Protein AF-0000000071014512 (afdb_homodimer)

Radius of gyration: 22.55 Å; Cα contacts (8 Å, |Δi|>4): 892; chains: 2; bounding box: 57×65×60 Å

pLDDT: mean 94.28, std 10.97, range [24.58, 98.88]

Organism: NCBI:txid2759526

Sequence (430 aa):
MTVLLPTGIVPKPPTAFATHVTDLAVGAVLWRIHAERLAGDAFNPGIGFSRFAPIGPVRKRVPTAYAADEFEAAVYETIFHDLDPTQSFKTYPLSKLADVRCSVLRVASPLALRSFLAPDLMKLGIARNQLIDTPASEFPDTRRWSAALHRKDAATHGMVWESRAYPSSLAMMFFGDRVPAAGLSVVSTTRIDADPSLAMRFKALADRSGVTLIVMTVLLPTGIVPKPPTAFATHVTDLAVGAVLWRIHAERLAGDAFNPGIGFSRFAPIGPVRKRVPTAYAADEFEAAVYETIFHDLDPTQSFKTYPLSKLADVRCSVLRVASPLALRSFLAPDLMKLGIARNQLIDTPASEFPDTRRWSAALHRKDAATHGMVWESRAYPSSLAMMFFGDRVPAAGLSVVSTTRIDADPSLAMRFKALADRSGVTLIV

Secondary structure (DSSP, 8-state):
-------SSSPPPPSS---EEEEE-TT-EEEEEEETTS-TTPPB-S-S--SS---S-GGGPPPEEEEESSHHHHHHHHTSTT--TT-S-EEEEGGGGGGEEEEEEEE-S-EEEEE-SHHHHHHHT--GGGTTS--GGGHHHHHHHHHHHHHH-SS--EEEEE-SSSTTSEEEEEETTTSPTTSEEEEEEE-GGGSHHHHHHHHHHHHHHTEEEE-/-------SSSPPPPSS---EEEEE-TT-EEEEEEETTS-TTPPB-S-S--SS---S-GGGPPPEEEEESSHHHHHHHHTSTT--TT-S-EEEEGGGGGGEEEEEEEE-S-EEEEE-SHHHHHHHT--GGGTTS--GGGHHHHHHHHHHHHHH-SS--EEEEE-SSSTTSEEEEEETTTSPTTSEEEEEEE-GGGSHHHHHHHHHHHHHHTEEEE-

Solvent-accessible surface area (backbone atoms only — not comparable to full-atom values): 22829 Å² total; per-residue (Å²): 131,81,77,74,68,79,85,58,74,41,70,78,68,62,97,74,75,87,70,47,77,44,74,44,52,61,67,42,59,33,20,30,65,42,54,52,90,53,60,74,76,52,52,42,68,42,78,72,78,49,55,57,35,46,27,70,54,89,96,60,34,47,22,32,38,65,37,12,63,35,66,67,38,24,41,32,63,61,73,48,55,82,62,58,37,57,45,80,80,41,72,44,57,55,72,60,48,71,55,30,25,40,15,36,33,30,29,62,38,77,40,38,21,38,36,53,32,59,46,36,25,24,42,67,26,38,44,60,59,32,61,65,61,50,61,76,90,46,20,76,48,36,17,47,45,44,37,48,52,58,68,70,42,84,74,51,23,30,36,34,30,53,24,77,70,31,32,65,32,42,30,35,39,35,32,51,86,49,46,53,90,64,28,57,37,70,74,45,73,39,42,48,80,76,35,69,69,49,29,51,54,50,51,52,48,29,56,51,25,42,34,45,76,37,128,131,81,76,72,68,80,85,60,74,41,69,80,70,64,97,74,74,85,68,46,77,44,73,44,53,61,65,43,59,33,19,30,63,44,54,51,88,55,59,73,74,53,55,42,67,42,79,72,78,48,54,57,35,45,27,70,53,88,94,61,33,47,22,32,37,67,37,12,61,34,65,67,36,24,42,34,65,61,71,48,56,82,61,60,36,59,45,82,80,40,73,46,56,54,70,60,47,71,54,30,27,40,17,38,32,29,29,62,37,78,40,40,21,37,35,54,32,58,46,34,25,25,42,67,26,39,46,59,59,33,61,66,62,49,61,77,90,46,20,75,49,35,17,49,44,42,38,50,53,58,66,67,42,84,75,50,24,33,36,34,28,52,24,76,70,32,31,66,32,44,31,36,38,35,32,51,86,49,46,53,90,62,26,59,36,70,74,45,73,39,42,47,81,76,34,69,69,50,29,51,52,49,51,51,49,30,56,51,25,42,35,45,77,37,126

Structure (mmCIF, N/CA/C/O backbone):
data_AF-0000000071014512-model_v1
#
loop_
_entity.id
_entity.type
_entity.pdbx_description
1 polymer 'RES family NAD+ phosphorylase'
#
loop_
_atom_site.group_PDB
_atom_site.id
_atom_site.type_symbol
_atom_site.label_atom_id
_atom_site.label_alt_id
_atom_site.label_comp_id
_atom_site.label_asym_id
_atom_site.label_entity_id
_atom_site.label_seq_id
_atom_site.pdbx_PDB_ins_code
_atom_site.Cartn_x
_atom_site.Cartn_y
_atom_site.Cartn_z
_atom_site.occupancy
_atom_site.B_iso_or_equiv
_atom_site.auth_seq_id
_atom_site.auth_comp_id
_atom_site.auth_asym_id
_atom_site.auth_atom_id
_atom_site.pdbx_PDB_model_num
ATOM 1 N N . MET A 1 1 ? 23.016 1.862 36.531 1 24.98 1 MET A N 1
ATOM 2 C CA . MET A 1 1 ? 21.844 2.523 35.969 1 24.98 1 MET A CA 1
ATOM 3 C C . MET A 1 1 ? 21.234 1.682 34.875 1 24.98 1 MET A C 1
ATOM 5 O O . MET A 1 1 ? 21.859 1.438 33.844 1 24.98 1 MET A O 1
ATOM 9 N N . THR A 1 2 ? 20.312 0.75 35.094 1 25.34 2 THR A N 1
ATOM 10 C CA . THR A 1 2 ? 19.656 -0.193 34.188 1 25.34 2 THR A CA 1
ATOM 11 C C . THR A 1 2 ? 18.922 0.545 33.062 1 25.34 2 THR A C 1
ATOM 13 O O . THR A 1 2 ? 18.016 1.337 33.312 1 25.34 2 THR A O 1
ATOM 16 N N . VAL A 1 3 ? 19.625 0.789 31.953 1 33.78 3 VAL A N 1
ATOM 17 C CA . VAL A 1 3 ? 18.984 1.451 30.828 1 33.78 3 VAL A CA 1
ATOM 18 C C . VAL A 1 3 ? 17.625 0.811 30.562 1 33.78 3 VAL A C 1
ATOM 20 O O . VAL A 1 3 ? 17.531 -0.396 30.328 1 33.78 3 VAL A O 1
ATOM 23 N N . LEU A 1 4 ? 16.562 1.323 31.094 1 35 4 LEU A N 1
ATOM 24 C CA . LEU A 1 4 ? 15.211 0.845 30.797 1 35 4 LEU A CA 1
ATOM 25 C C . LEU A 1 4 ? 15.023 0.679 29.281 1 35 4 LEU A C 1
ATOM 27 O O . LEU A 1 4 ? 15.258 1.618 28.516 1 35 4 LEU A O 1
ATOM 31 N N . LEU A 1 5 ? 15.219 -0.454 28.734 1 41.16 5 LEU A N 1
ATOM 32 C CA . LEU A 1 5 ? 14.93 -0.772 27.344 1 41.16 5 LEU A CA 1
ATOM 33 C C . LEU A 1 5 ? 13.633 -0.11 26.891 1 41.16 5 LEU A C 1
ATOM 35 O O . LEU A 1 5 ? 12.633 -0.143 27.594 1 41.16 5 LEU A O 1
ATOM 39 N N . PRO A 1 6 ? 13.727 0.981 26.109 1 49 6 PRO A N 1
ATOM 40 C CA . PRO A 1 6 ? 12.469 1.644 25.734 1 49 6 PRO A CA 1
ATOM 41 C C . PRO A 1 6 ? 11.328 0.657 25.5 1 49 6 PRO A C 1
ATOM 43 O O . PRO A 1 6 ? 11.539 -0.399 24.891 1 49 6 PRO A O 1
ATOM 46 N N . THR A 1 7 ? 10.336 0.526 26.344 1 56.41 7 THR A N 1
ATOM 47 C CA . THR A 1 7 ? 9.18 -0.347 26.453 1 56.41 7 THR A CA 1
ATOM 48 C C . THR A 1 7 ? 8.281 -0.213 25.219 1 56.41 7 THR A C 1
ATOM 50 O O . THR A 1 7 ? 7.414 -1.056 24.984 1 56.41 7 THR A O 1
ATOM 53 N N . GLY A 1 8 ? 8.438 0.844 24.344 1 75.75 8 GLY A N 1
ATOM 54 C CA . GLY A 1 8 ? 7.449 0.955 23.281 1 75.75 8 GLY A CA 1
ATOM 55 C C . GLY A 1 8 ? 7.848 0.233 22.016 1 75.75 8 GLY A C 1
ATOM 56 O O . GLY A 1 8 ? 8.992 -0.196 21.859 1 75.75 8 GLY A O 1
ATOM 57 N N . ILE A 1 9 ? 6.938 -0.121 21.219 1 90.62 9 ILE A N 1
ATOM 58 C CA . ILE A 1 9 ? 7.16 -0.887 20 1 90.62 9 ILE A CA 1
ATOM 59 C C . ILE A 1 9 ? 7.941 -0.044 18.984 1 90.62 9 ILE A C 1
ATOM 61 O O . ILE A 1 9 ? 8.617 -0.583 18.109 1 90.62 9 ILE A O 1
ATOM 65 N N . VAL A 1 10 ? 8.008 1.3 19.156 1 96.88 10 VAL A N 1
ATOM 66 C CA . VAL A 1 10 ? 8.672 2.203 18.219 1 96.88 10 VAL A CA 1
ATOM 67 C C . VAL A 1 10 ? 10.102 2.467 18.688 1 96.88 10 VAL A C 1
ATOM 69 O O . VAL A 1 10 ? 10.312 3.049 19.766 1 96.88 10 VAL A O 1
ATOM 72 N N . PRO A 1 11 ? 11.109 2.102 17.953 1 95.56 11 PRO A N 1
ATOM 73 C CA . PRO A 1 11 ? 12.484 2.377 18.359 1 95.56 11 PRO A CA 1
ATOM 74 C C . PRO A 1 11 ? 12.828 3.863 18.312 1 95.56 11 PRO A C 1
ATOM 76 O O . PRO A 1 11 ? 12.234 4.617 17.547 1 95.56 11 PRO A O 1
ATOM 79 N N . LYS A 1 12 ? 13.742 4.25 19.172 1 95.12 12 LYS A N 1
ATOM 80 C CA . LYS A 1 12 ? 14.281 5.605 19.078 1 95.12 12 LYS A CA 1
ATOM 81 C C . LYS A 1 12 ? 15.117 5.789 17.812 1 95.12 12 LYS A C 1
ATOM 83 O O . LYS A 1 12 ? 15.914 4.922 17.469 1 95.12 12 LYS A O 1
ATOM 88 N N . PRO A 1 13 ? 14.82 6.879 17.109 1 95.5 13 PRO A N 1
ATOM 89 C CA . PRO A 1 13 ? 15.719 7.098 15.961 1 95.5 13 PRO A CA 1
ATOM 90 C C . PRO A 1 13 ? 17.172 7.273 16.375 1 95.5 13 PRO A C 1
ATOM 92 O O . PRO A 1 13 ? 17.453 7.953 17.375 1 95.5 13 PRO A O 1
ATOM 95 N N . PRO A 1 14 ? 18.062 6.66 15.664 1 92 14 PRO A N 1
ATOM 96 C CA . PRO A 1 14 ? 19.469 6.938 15.922 1 92 14 PRO A CA 1
ATOM 97 C C . PRO A 1 14 ? 19.875 8.359 15.547 1 92 14 PRO A C 1
ATOM 99 O O . PRO A 1 14 ? 19.125 9.062 14.867 1 92 14 PRO A O 1
ATOM 102 N N . THR A 1 15 ? 21.016 8.773 15.961 1 90.56 15 THR A N 1
ATOM 103 C CA . THR A 1 15 ? 21.516 10.125 15.695 1 90.56 15 THR A CA 1
ATOM 104 C C . THR A 1 15 ? 21.641 10.367 14.195 1 90.56 15 THR A C 1
ATOM 106 O O . THR A 1 15 ? 21.297 11.453 13.711 1 90.56 15 THR A O 1
ATOM 109 N N . ALA A 1 16 ? 22.188 9.297 13.523 1 90.94 16 ALA A N 1
ATOM 110 C CA . ALA A 1 16 ? 22.281 9.344 12.062 1 90.94 16 ALA A CA 1
ATOM 111 C C . ALA A 1 16 ? 21.656 8.109 11.43 1 90.94 16 ALA A C 1
ATOM 113 O O . ALA A 1 16 ? 21.844 6.992 11.922 1 90.94 16 ALA A O 1
ATOM 114 N N . PHE A 1 17 ? 20.766 8.375 10.5 1 90.5 17 PHE A N 1
ATOM 115 C CA . PHE A 1 17 ? 20.172 7.25 9.781 1 90.5 17 PHE A CA 1
ATOM 116 C C . PHE A 1 17 ? 19.906 7.613 8.328 1 90.5 17 PHE A C 1
ATOM 118 O O . PHE A 1 17 ? 19.672 8.781 8.008 1 90.5 17 PHE A O 1
ATOM 125 N N . ALA A 1 18 ? 20.062 6.641 7.52 1 87.06 18 ALA A N 1
ATOM 126 C CA . ALA A 1 18 ? 19.859 6.836 6.09 1 87.06 18 ALA A CA 1
ATOM 127 C C . ALA A 1 18 ? 18.375 6.961 5.766 1 87.06 18 ALA A C 1
ATOM 129 O O . ALA A 1 18 ? 17.531 6.301 6.387 1 87.06 18 ALA A O 1
ATOM 130 N N . THR A 1 19 ? 18.062 7.879 4.91 1 89.62 19 THR A N 1
ATOM 131 C CA . THR A 1 19 ? 16.719 7.98 4.355 1 89.62 19 THR A CA 1
ATOM 132 C C . THR A 1 19 ? 16.766 8.195 2.844 1 89.62 19 THR A C 1
ATOM 134 O O . THR A 1 19 ? 17.719 8.781 2.33 1 89.62 19 THR A O 1
ATOM 137 N N . HIS A 1 20 ? 15.828 7.672 2.209 1 95.44 20 HIS A N 1
ATOM 138 C CA . HIS A 1 20 ? 15.656 7.902 0.78 1 95.44 20 HIS A CA 1
ATOM 139 C C . HIS A 1 20 ? 14.828 9.156 0.521 1 95.44 20 HIS A C 1
ATOM 141 O O . HIS A 1 20 ? 13.914 9.469 1.286 1 95.44 20 HIS A O 1
ATOM 147 N N . VAL A 1 21 ? 15.242 9.867 -0.565 1 96.19 21 VAL A N 1
ATOM 148 C CA . VAL A 1 21 ? 14.469 11.039 -0.96 1 96.19 21 VAL A CA 1
ATOM 149 C C . VAL A 1 21 ? 13.445 10.648 -2.023 1 96.19 21 VAL A C 1
ATOM 151 O O . VAL A 1 21 ? 13.781 10 -3.012 1 96.19 21 VAL A O 1
ATOM 154 N N . THR A 1 22 ? 12.273 10.93 -1.779 1 96.44 22 THR A N 1
ATOM 155 C CA . THR A 1 22 ? 11.219 10.867 -2.779 1 96.44 22 THR A CA 1
ATOM 156 C C . THR A 1 22 ? 10.875 12.266 -3.293 1 96.44 22 THR A C 1
ATOM 158 O O . THR A 1 22 ? 10.406 13.109 -2.535 1 96.44 22 THR A O 1
ATOM 161 N N . ASP A 1 23 ? 11.07 12.469 -4.594 1 96.69 23 ASP A N 1
ATOM 162 C CA . ASP A 1 23 ? 10.773 13.766 -5.199 1 96.69 23 ASP 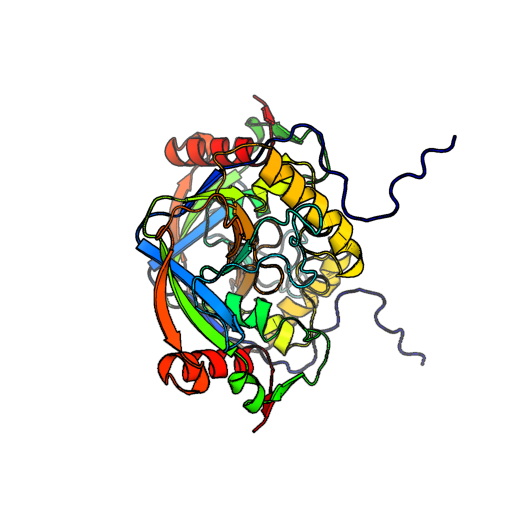A CA 1
ATOM 163 C C . ASP A 1 23 ? 9.32 13.844 -5.652 1 96.69 23 ASP A C 1
ATOM 165 O O . ASP A 1 23 ? 8.812 12.922 -6.293 1 96.69 23 ASP A O 1
ATOM 169 N N . LEU A 1 24 ? 8.664 14.875 -5.242 1 97.62 24 LEU A N 1
ATOM 170 C CA . LEU A 1 24 ? 7.367 15.195 -5.824 1 97.62 24 LEU A CA 1
ATOM 171 C C . LEU A 1 24 ? 7.523 16.125 -7.02 1 97.62 24 LEU A C 1
ATOM 173 O O . LEU A 1 24 ? 8.016 17.25 -6.875 1 97.62 24 LEU A O 1
ATOM 177 N N . ALA A 1 25 ? 7.156 15.617 -8.141 1 97.19 25 ALA A N 1
ATOM 178 C CA . ALA A 1 25 ? 7.324 16.391 -9.375 1 97.19 25 ALA A CA 1
ATOM 179 C C . ALA A 1 25 ? 6.359 17.562 -9.422 1 97.19 25 ALA A C 1
ATOM 181 O O . ALA A 1 25 ? 5.242 17.484 -8.914 1 97.19 25 ALA A O 1
ATOM 182 N N . VAL A 1 26 ? 6.824 18.594 -10.062 1 97.88 26 VAL A N 1
ATOM 183 C CA . VAL A 1 26 ? 5.938 19.703 -10.344 1 97.88 26 VAL A CA 1
ATOM 184 C C . VAL A 1 26 ? 4.707 19.219 -11.109 1 97.88 26 VAL A C 1
ATOM 186 O O . VAL A 1 26 ? 4.824 18.406 -12.031 1 97.88 26 VAL A O 1
ATOM 189 N N . GLY A 1 27 ? 3.551 19.656 -10.633 1 98.38 27 GLY A N 1
ATOM 190 C CA . GLY A 1 27 ? 2.314 19.281 -11.297 1 98.38 27 GLY A CA 1
ATOM 191 C C . GLY A 1 27 ? 1.602 18.125 -10.609 1 98.38 27 GLY A C 1
ATOM 192 O O . GLY A 1 27 ? 0.421 17.891 -10.867 1 98.38 27 GLY A O 1
ATOM 193 N N . ALA A 1 28 ? 2.318 17.453 -9.719 1 98.38 28 ALA A N 1
ATOM 194 C CA . ALA A 1 28 ? 1.669 16.375 -8.977 1 98.38 28 ALA A CA 1
ATOM 195 C C . ALA A 1 28 ? 0.457 16.891 -8.211 1 98.38 28 ALA A C 1
ATOM 197 O O . ALA A 1 28 ? 0.483 18 -7.668 1 98.38 28 ALA A O 1
ATOM 198 N N . VAL A 1 29 ? -0.622 16.094 -8.203 1 98.69 29 VAL A N 1
ATOM 199 C CA . VAL A 1 29 ? -1.864 16.453 -7.527 1 98.69 29 VAL A CA 1
ATOM 200 C C . VAL A 1 29 ? -1.943 15.727 -6.184 1 98.69 29 VAL A C 1
ATOM 202 O O . VAL A 1 29 ? -1.676 14.531 -6.098 1 98.69 29 VAL A O 1
ATOM 205 N N . LEU A 1 30 ? -2.273 16.469 -5.172 1 98.75 30 LEU A N 1
ATOM 206 C CA . LEU A 1 30 ? -2.436 15.945 -3.82 1 98.75 30 LEU A CA 1
ATOM 207 C C . LEU A 1 30 ? -3.826 16.266 -3.279 1 98.75 30 LEU A C 1
ATOM 209 O O . LEU A 1 30 ? -4.48 17.203 -3.748 1 98.75 30 LEU A O 1
ATOM 213 N N . TRP A 1 31 ? -4.254 15.523 -2.32 1 98.88 31 TRP A N 1
ATOM 214 C CA . TRP A 1 31 ? -5.566 15.656 -1.699 1 98.88 31 TRP A CA 1
ATOM 215 C C . TRP A 1 31 ? -5.438 15.875 -0.195 1 98.88 31 TRP A C 1
ATOM 217 O O . TRP A 1 31 ? -4.699 15.148 0.479 1 98.88 31 TRP A O 1
ATOM 227 N N . ARG A 1 32 ? -6.156 16.844 0.259 1 98.38 32 ARG A N 1
ATOM 228 C CA . ARG A 1 32 ? -6.188 17.141 1.687 1 98.38 32 ARG A CA 1
ATOM 229 C C . ARG A 1 32 ? -7.617 17.344 2.174 1 98.38 32 ARG A C 1
ATOM 231 O O . ARG A 1 32 ? -8.406 18.047 1.539 1 98.38 32 ARG A O 1
ATOM 238 N N . ILE A 1 33 ? -7.984 16.672 3.213 1 98.5 33 ILE A N 1
ATOM 239 C CA . ILE A 1 33 ? -9.234 16.922 3.924 1 98.5 33 ILE A CA 1
ATOM 240 C C . ILE A 1 33 ? -8.938 17.562 5.273 1 98.5 33 ILE A C 1
ATOM 242 O O . ILE A 1 33 ? -8.148 17.047 6.062 1 98.5 33 ILE A O 1
ATOM 246 N N . HIS A 1 34 ? -9.484 18.688 5.504 1 97.75 34 HIS A N 1
ATOM 247 C CA . HIS A 1 34 ? -9.141 19.531 6.645 1 97.75 34 HIS A CA 1
ATOM 248 C C . HIS A 1 34 ? -10.367 20.266 7.188 1 97.75 34 HIS A C 1
ATOM 250 O O . HIS A 1 34 ? -11.422 20.25 6.559 1 97.75 34 HIS A O 1
ATOM 256 N N . ALA A 1 35 ? -10.234 20.844 8.359 1 97.06 35 ALA A N 1
ATOM 257 C CA . ALA A 1 35 ? -11.336 21.578 8.984 1 97.06 35 ALA A CA 1
ATOM 258 C C . ALA A 1 35 ? -11.844 22.688 8.07 1 97.06 35 ALA A C 1
ATOM 260 O O . ALA A 1 35 ? -11.047 23.359 7.406 1 97.06 35 ALA A O 1
ATOM 261 N N . GLU A 1 36 ? -13.133 22.891 8.023 1 96.81 36 GLU A N 1
ATOM 262 C CA . GLU A 1 36 ? -13.781 23.844 7.117 1 96.81 36 GLU A CA 1
ATOM 263 C C . GLU A 1 36 ? -13.242 25.25 7.316 1 96.81 36 GLU A C 1
ATOM 265 O O . GLU A 1 36 ? -13.156 26.031 6.367 1 96.81 36 GLU A O 1
ATOM 270 N N . ARG A 1 37 ? -12.734 25.578 8.445 1 95.19 37 ARG A N 1
ATOM 271 C CA . ARG A 1 37 ? -12.312 26.938 8.766 1 95.19 37 ARG A CA 1
ATOM 272 C C . ARG A 1 37 ? -10.914 27.219 8.219 1 95.19 37 ARG A C 1
ATOM 274 O O . ARG A 1 37 ? -10.469 28.375 8.195 1 95.19 37 ARG A O 1
ATOM 281 N N . LEU A 1 38 ? -10.258 26.219 7.785 1 95.31 38 LEU A N 1
ATOM 282 C CA . LEU A 1 38 ? -8.875 26.359 7.348 1 95.31 38 LEU A CA 1
ATOM 283 C C . LEU A 1 38 ? -8.789 26.453 5.824 1 95.31 38 LEU A C 1
ATOM 285 O O . LEU A 1 38 ? -9.609 25.859 5.121 1 95.31 38 LEU A O 1
ATOM 289 N N . ALA A 1 39 ? -7.734 27.219 5.406 1 95.06 39 ALA A N 1
ATOM 290 C CA . ALA A 1 39 ? -7.406 27.188 3.982 1 95.06 39 ALA A CA 1
ATOM 291 C C . ALA A 1 39 ? -6.766 25.844 3.6 1 95.06 39 ALA A C 1
ATOM 293 O O . ALA A 1 39 ? -6.152 25.188 4.438 1 95.06 39 ALA A O 1
ATOM 294 N N . GLY A 1 40 ? -6.957 25.469 2.311 1 96 40 GLY A N 1
ATOM 295 C CA . GLY A 1 40 ? -6.441 24.203 1.823 1 96 40 GLY A CA 1
ATOM 296 C C . GLY A 1 40 ? -4.938 24.078 1.961 1 96 40 GLY A C 1
ATOM 297 O O . GLY A 1 40 ? -4.414 22.969 2.133 1 96 40 GLY A O 1
ATOM 298 N N . ASP A 1 41 ? -4.219 25.188 1.83 1 95.38 41 ASP A N 1
ATOM 299 C CA . ASP A 1 41 ? -2.762 25.141 1.904 1 95.38 41 ASP A CA 1
ATOM 300 C C . ASP A 1 41 ? -2.268 25.656 3.258 1 95.38 41 ASP A C 1
ATOM 302 O O . ASP A 1 41 ? -1.1 26.016 3.4 1 95.38 41 ASP A O 1
ATOM 306 N N . ALA A 1 42 ? -3.201 25.719 4.246 1 95.56 42 ALA A N 1
ATOM 307 C CA . ALA A 1 42 ? -2.811 26.141 5.594 1 95.56 42 ALA A CA 1
ATOM 308 C C . ALA A 1 42 ? -2 25.047 6.289 1 95.56 42 ALA A C 1
ATOM 310 O O . ALA A 1 42 ? -2.309 23.859 6.164 1 95.56 42 ALA A O 1
ATOM 311 N N . PHE A 1 43 ? -0.977 25.516 6.941 1 97.12 43 PHE A N 1
ATOM 312 C CA . PHE A 1 43 ? -0.206 24.594 7.777 1 97.12 43 PHE A CA 1
ATOM 313 C C . PHE A 1 43 ? -0.66 24.688 9.227 1 97.12 43 PHE A C 1
ATOM 315 O O . PHE A 1 43 ? -0.878 25.781 9.758 1 97.12 43 PHE A O 1
ATOM 322 N N . ASN A 1 44 ? -0.848 23.562 9.859 1 96.44 44 ASN A N 1
ATOM 323 C CA . ASN A 1 44 ? -1.21 23.453 11.266 1 96.44 44 ASN A CA 1
ATOM 324 C C . ASN A 1 44 ? -0.062 23.891 12.172 1 96.44 44 ASN A C 1
ATOM 326 O O . ASN A 1 44 ? 1.02 23.312 12.133 1 96.44 44 ASN A O 1
ATOM 330 N N . PRO A 1 45 ? -0.213 24.922 12.992 1 95.5 45 PRO A N 1
ATOM 331 C CA . PRO A 1 45 ? 0.891 25.469 13.781 1 95.5 45 PRO A CA 1
ATOM 332 C C . PRO A 1 45 ? 1.291 24.562 14.953 1 95.5 45 PRO A C 1
ATOM 334 O O . PRO A 1 45 ? 2.135 24.938 15.766 1 95.5 45 PRO A O 1
ATOM 337 N N . GLY A 1 46 ? 0.735 23.406 15.023 1 94.69 46 GLY A N 1
ATOM 338 C CA . GLY A 1 46 ? 1.117 22.469 16.078 1 94.69 46 GLY A CA 1
ATOM 339 C C . GLY A 1 46 ? -0.041 22.062 16.969 1 94.69 46 GLY A C 1
ATOM 340 O O . GLY A 1 46 ? 0.163 21.672 18.109 1 94.69 46 GLY A O 1
ATOM 341 N N . ILE A 1 47 ? -1.196 22.203 16.438 1 92.88 47 ILE A N 1
ATOM 342 C CA . ILE A 1 47 ? -2.398 21.828 17.172 1 92.88 47 ILE A CA 1
ATOM 343 C C . ILE A 1 47 ? -2.684 20.344 16.984 1 92.88 47 ILE A C 1
ATOM 345 O O . ILE A 1 47 ? -2.576 19.828 15.867 1 92.88 47 ILE A O 1
ATOM 349 N N . GLY A 1 48 ? -3.082 19.703 18.125 1 92.75 48 GLY A N 1
ATOM 350 C CA . GLY A 1 48 ? -3.408 18.281 18.062 1 92.75 48 GLY A CA 1
ATOM 351 C C . GLY A 1 48 ? -2.207 17.391 18.281 1 92.75 48 GLY A C 1
ATOM 352 O O . GLY A 1 48 ? -1.12 17.859 18.609 1 92.75 48 GLY A O 1
ATOM 353 N N . PHE A 1 49 ? -2.488 16.016 18.172 1 94.19 49 PHE A N 1
ATOM 354 C CA . PHE A 1 49 ? -1.458 15.023 18.453 1 94.19 49 PHE A CA 1
ATOM 355 C C . PHE A 1 49 ? -1.558 13.852 17.484 1 94.19 49 PHE A C 1
ATOM 357 O O . PHE A 1 49 ? -1.883 12.734 17.875 1 94.19 49 PHE A O 1
ATOM 364 N N . SER A 1 50 ? -1.208 14.156 16.266 1 95.56 50 SER A N 1
ATOM 365 C CA . SER A 1 50 ? -1.229 13.117 15.242 1 95.56 50 SER A CA 1
ATOM 366 C C . SER A 1 50 ? 0.04 12.273 15.289 1 95.56 50 SER A C 1
ATOM 368 O O . SER A 1 50 ? 0.903 12.484 16.141 1 95.56 50 SER A O 1
ATOM 370 N N . ARG A 1 51 ? 0.148 11.32 14.508 1 96.75 51 ARG A N 1
ATOM 371 C CA . ARG A 1 51 ? 1.201 10.305 14.5 1 96.75 51 ARG A CA 1
ATOM 372 C C . ARG A 1 51 ? 2.58 10.953 14.414 1 96.75 51 ARG A C 1
ATOM 374 O O . ARG A 1 51 ? 3.508 10.539 15.117 1 96.75 51 ARG A O 1
ATOM 381 N N . PHE A 1 52 ? 2.727 12.016 13.477 1 98.38 52 PHE A N 1
ATOM 382 C CA . PHE A 1 52 ? 4.062 12.539 13.219 1 98.38 52 PHE A CA 1
ATOM 383 C C . PHE A 1 52 ? 4.137 14.023 13.555 1 98.38 52 PHE A C 1
ATOM 385 O O . PHE A 1 52 ? 5.098 14.703 13.188 1 98.38 52 PHE A O 1
ATOM 392 N N . ALA A 1 53 ? 3.094 14.586 14.148 1 98.06 53 ALA A N 1
ATOM 393 C CA . ALA A 1 53 ? 3.045 15.969 14.617 1 98.06 53 ALA A CA 1
ATOM 394 C C . ALA A 1 53 ? 2.389 16.062 15.992 1 98.06 53 ALA A C 1
ATOM 396 O O . ALA A 1 53 ? 1.579 15.203 16.359 1 98.06 53 ALA A O 1
ATOM 397 N N . PRO A 1 54 ? 2.74 16.984 16.828 1 98 54 PRO A N 1
ATOM 398 C CA . PRO A 1 54 ? 3.594 18.141 16.516 1 98 54 PRO A CA 1
ATOM 399 C C . PRO A 1 54 ? 5.082 17.797 16.609 1 98 54 PRO A C 1
ATOM 401 O O . PRO A 1 54 ? 5.457 16.766 17.141 1 98 54 PRO A O 1
ATOM 404 N N . ILE A 1 55 ? 5.848 18.719 15.992 1 97.69 55 ILE A N 1
ATOM 405 C CA . ILE A 1 55 ? 7.305 18.625 16 1 97.69 55 ILE A CA 1
ATOM 406 C C . ILE A 1 55 ? 7.887 19.828 16.75 1 97.69 55 ILE A C 1
ATOM 408 O O . ILE A 1 55 ? 7.648 20.969 16.375 1 97.69 55 ILE A O 1
ATOM 412 N N . GLY A 1 56 ? 8.688 19.516 17.812 1 95.19 56 GLY A N 1
ATOM 413 C CA . GLY A 1 56 ? 9.336 20.578 18.547 1 95.19 56 GLY A CA 1
ATOM 414 C C . GLY A 1 56 ? 8.578 20.984 19.7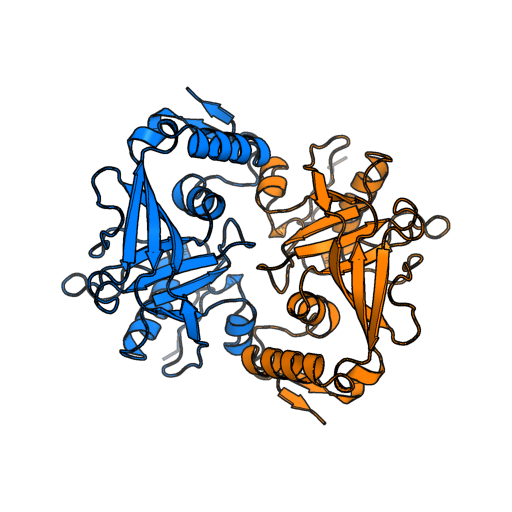97 1 95.19 56 GLY A C 1
ATOM 415 O O . GLY A 1 56 ? 7.457 20.531 20.031 1 95.19 56 GLY A O 1
ATOM 416 N N . PRO A 1 57 ? 9.156 21.922 20.562 1 92.94 57 PRO A N 1
ATOM 417 C CA . PRO A 1 57 ? 8.5 22.406 21.781 1 92.94 57 PRO A CA 1
ATOM 418 C C . PRO A 1 57 ? 7.352 23.359 21.484 1 92.94 57 PRO A C 1
ATOM 420 O O . PRO A 1 57 ? 7.273 23.922 20.391 1 92.94 57 PRO A O 1
ATOM 423 N N . VAL A 1 58 ? 6.492 23.5 22.406 1 91.06 58 VAL A N 1
ATOM 424 C CA . VAL A 1 58 ? 5.234 24.234 22.266 1 91.06 58 VAL A CA 1
ATOM 425 C C . VAL A 1 58 ? 5.5 25.609 21.688 1 91.06 58 VAL A C 1
ATOM 427 O O . VAL A 1 58 ? 4.789 26.062 20.781 1 91.06 58 VAL A O 1
ATOM 430 N N . ARG A 1 59 ? 6.531 26.359 22.094 1 90.31 59 ARG A N 1
ATOM 431 C CA . ARG A 1 59 ? 6.781 27.734 21.688 1 90.31 59 ARG A CA 1
ATOM 432 C C . ARG A 1 59 ? 7.477 27.797 20.328 1 90.31 59 ARG A C 1
ATOM 434 O O . ARG A 1 59 ? 7.566 28.859 19.719 1 90.31 59 ARG A O 1
ATOM 441 N N . LYS A 1 60 ? 7.906 26.656 19.766 1 94.56 60 LYS A N 1
ATOM 442 C CA . LYS A 1 60 ? 8.664 26.625 18.516 1 94.56 60 LYS A CA 1
ATOM 443 C C . LYS A 1 60 ? 8.273 25.422 17.672 1 94.56 60 LYS A C 1
ATOM 445 O O . LYS A 1 60 ? 9.141 24.734 17.125 1 94.56 60 LYS A O 1
ATOM 450 N N . ARG A 1 61 ? 6.969 25.172 17.578 1 97 61 ARG A N 1
ATOM 451 C CA . ARG A 1 61 ? 6.492 24.031 16.812 1 97 61 ARG A CA 1
ATOM 452 C C . ARG A 1 61 ? 6.645 24.281 15.312 1 97 61 ARG A C 1
ATOM 454 O O . ARG A 1 61 ? 6.383 25.391 14.836 1 97 61 ARG A O 1
ATOM 461 N N . VAL A 1 62 ? 7.07 23.281 14.594 1 97.88 62 VAL A N 1
ATOM 462 C CA . VAL A 1 62 ? 7.094 23.297 13.141 1 97.88 62 VAL A CA 1
ATOM 463 C C . VAL A 1 62 ? 5.668 23.188 12.602 1 97.88 62 VAL A C 1
ATOM 465 O O . VAL A 1 62 ? 4.953 22.234 12.906 1 97.88 62 VAL A O 1
ATOM 468 N N . PRO A 1 63 ? 5.168 24.172 11.867 1 97.56 63 PRO A N 1
ATOM 469 C CA . PRO A 1 63 ? 3.877 23.938 11.219 1 97.56 63 PRO A CA 1
ATOM 470 C C . PRO A 1 63 ? 3.896 22.75 10.258 1 97.56 63 PRO A C 1
ATOM 472 O O . PRO A 1 63 ? 4.898 22.531 9.57 1 97.56 63 PRO A O 1
ATOM 475 N N . THR A 1 64 ? 2.82 21.969 10.219 1 98.06 64 THR A N 1
ATOM 476 C CA . THR A 1 64 ? 2.787 20.797 9.359 1 98.06 64 THR A CA 1
ATOM 477 C C . THR A 1 64 ? 1.471 20.719 8.594 1 98.06 64 THR A C 1
ATOM 479 O O . THR A 1 64 ? 0.476 21.328 8.992 1 98.06 64 THR A O 1
ATOM 482 N N . ALA A 1 65 ? 1.467 20.047 7.477 1 97.62 65 ALA A N 1
ATOM 483 C CA . ALA A 1 65 ? 0.27 19.75 6.691 1 97.62 65 ALA A CA 1
ATOM 484 C C . ALA A 1 65 ? 0.32 18.328 6.133 1 97.62 65 ALA A C 1
ATOM 486 O O . ALA A 1 65 ? 1.307 17.938 5.504 1 97.62 65 ALA A O 1
ATOM 487 N N . TYR A 1 66 ? -0.728 17.625 6.414 1 98.12 66 TYR A N 1
ATOM 488 C CA . TYR A 1 66 ? -0.862 16.281 5.867 1 98.12 66 TYR A CA 1
ATOM 489 C C . TYR A 1 66 ? -1.569 16.297 4.52 1 98.12 66 TYR A C 1
ATOM 491 O O . TYR A 1 66 ? -2.424 17.156 4.273 1 98.12 66 TYR A O 1
ATOM 499 N N . ALA A 1 67 ? -1.245 15.383 3.668 1 98.62 67 ALA A N 1
ATOM 500 C CA . ALA A 1 67 ? -1.916 15.164 2.391 1 98.62 67 ALA A CA 1
ATOM 501 C C . ALA A 1 67 ? -1.773 13.711 1.942 1 98.62 67 ALA A C 1
ATOM 503 O O . ALA A 1 67 ? -1.062 12.922 2.574 1 98.62 67 ALA A O 1
ATOM 504 N N . ALA A 1 68 ? -2.523 13.344 0.971 1 98.75 68 ALA A N 1
ATOM 505 C CA . ALA A 1 68 ? -2.428 12.055 0.3 1 98.75 68 ALA A CA 1
ATOM 506 C C . ALA A 1 68 ? -2.361 12.227 -1.215 1 98.75 68 ALA A C 1
ATOM 508 O O . ALA A 1 68 ? -2.736 13.273 -1.744 1 98.75 68 ALA A O 1
ATOM 509 N N . ASP A 1 69 ? -1.872 11.211 -1.879 1 98.62 69 ASP A N 1
ATOM 510 C CA . ASP A 1 69 ? -1.768 11.344 -3.328 1 98.62 69 ASP A CA 1
ATOM 511 C C . ASP A 1 69 ? -3.059 10.898 -4.016 1 98.62 69 ASP A C 1
ATOM 513 O O . ASP A 1 69 ? -3.201 11.039 -5.23 1 98.62 69 ASP A O 1
ATOM 517 N N . GLU A 1 70 ? -4.059 10.398 -3.229 1 98.75 70 GLU A N 1
ATOM 518 C CA . GLU A 1 70 ? -5.375 10.031 -3.744 1 98.75 70 GLU A CA 1
ATOM 519 C C . GLU A 1 70 ? -6.484 10.508 -2.816 1 98.75 70 GLU A C 1
ATOM 521 O O . GLU A 1 70 ? -6.312 10.547 -1.597 1 98.75 70 GLU A O 1
ATOM 526 N N . PHE A 1 71 ? -7.617 10.766 -3.463 1 98.81 71 PHE A N 1
ATOM 527 C CA . PHE A 1 71 ? -8.805 11.18 -2.723 1 98.81 71 PHE A CA 1
ATOM 528 C C . PHE A 1 71 ? -9.211 10.117 -1.708 1 98.81 71 PHE A C 1
ATOM 530 O O . PHE A 1 71 ? -9.484 10.438 -0.55 1 98.81 71 PHE A O 1
ATOM 537 N N . GLU A 1 72 ? -9.195 8.844 -2.07 1 98.75 72 GLU A N 1
ATOM 538 C CA . GLU A 1 72 ? -9.648 7.738 -1.229 1 98.75 72 GLU A CA 1
ATOM 539 C C . GLU A 1 72 ? -8.781 7.609 0.022 1 98.75 72 GLU A C 1
ATOM 541 O O . GLU A 1 72 ? -9.297 7.391 1.12 1 98.75 72 GLU A O 1
ATOM 546 N N . ALA A 1 73 ? -7.508 7.77 -0.193 1 98.69 73 ALA A N 1
ATOM 547 C CA . ALA A 1 73 ? -6.609 7.703 0.957 1 98.69 73 ALA A CA 1
ATOM 548 C C . ALA A 1 73 ? -6.875 8.852 1.925 1 98.69 73 ALA A C 1
ATOM 550 O O . ALA A 1 73 ? -6.84 8.664 3.143 1 98.69 73 ALA A O 1
ATOM 551 N N . ALA A 1 74 ? -7.094 10.086 1.368 1 98.75 74 ALA A N 1
ATOM 552 C CA . ALA A 1 74 ? -7.418 11.219 2.229 1 98.75 74 ALA A CA 1
ATOM 553 C C . ALA A 1 74 ? -8.68 10.953 3.041 1 98.75 74 ALA A C 1
ATOM 555 O O . ALA A 1 74 ? -8.742 11.273 4.23 1 98.75 74 ALA A O 1
ATOM 556 N N . VAL A 1 75 ? -9.703 10.328 2.42 1 98.81 75 VAL A N 1
ATOM 557 C CA . VAL A 1 75 ? -10.953 9.984 3.102 1 98.81 75 VAL A CA 1
ATOM 558 C C . VAL A 1 75 ? -10.672 8.977 4.211 1 98.81 75 VAL A C 1
ATOM 560 O O . VAL A 1 75 ? -11.102 9.164 5.352 1 98.81 75 VAL A O 1
ATOM 563 N N . TYR A 1 76 ? -9.914 7.973 3.898 1 98.25 76 TYR A N 1
ATOM 564 C CA . TYR A 1 76 ? -9.625 6.938 4.883 1 98.25 76 TYR A CA 1
ATOM 565 C C . TYR A 1 76 ? -8.844 7.512 6.062 1 98.25 76 TYR A C 1
ATOM 567 O O . TYR A 1 76 ? -9.125 7.184 7.219 1 98.25 76 TYR A O 1
ATOM 575 N N . GLU A 1 77 ? -7.93 8.414 5.789 1 96.75 77 GLU A N 1
ATOM 576 C CA . GLU A 1 77 ? -7.027 8.93 6.812 1 96.75 77 GLU A CA 1
ATOM 577 C C . GLU A 1 77 ? -7.719 9.984 7.676 1 96.75 77 GLU A C 1
ATOM 579 O O . GLU A 1 77 ? -7.312 10.219 8.812 1 96.75 77 GLU A O 1
ATOM 584 N N . THR A 1 78 ? -8.719 10.594 7.145 1 96.69 78 THR A N 1
ATOM 585 C CA . THR A 1 78 ? -9.266 11.734 7.859 1 96.69 78 THR A CA 1
ATOM 586 C C . THR A 1 78 ? -10.703 11.469 8.289 1 96.69 78 THR A C 1
ATOM 588 O O . THR A 1 78 ? -11.078 11.742 9.43 1 96.69 78 THR A O 1
ATOM 591 N N . ILE A 1 79 ? -11.469 10.883 7.402 1 97.5 79 ILE A N 1
ATOM 592 C CA . ILE A 1 79 ? -12.891 10.727 7.672 1 97.5 79 ILE A CA 1
ATOM 593 C C . ILE A 1 79 ? -13.148 9.359 8.305 1 97.5 79 ILE A C 1
ATOM 595 O O . ILE A 1 79 ? -13.812 9.266 9.344 1 97.5 79 ILE A O 1
ATOM 599 N N . PHE A 1 80 ? -12.523 8.289 7.695 1 96.69 80 PHE A N 1
ATOM 600 C CA . PHE A 1 80 ? -12.805 6.934 8.156 1 96.69 80 PHE A CA 1
ATOM 601 C C . PHE A 1 80 ? -11.773 6.492 9.195 1 96.69 80 PHE A C 1
ATOM 603 O O . PHE A 1 80 ? -11.742 5.328 9.594 1 96.69 80 PHE A O 1
ATOM 610 N N . HIS A 1 81 ? -10.914 7.359 9.695 1 90.56 81 HIS A N 1
ATOM 611 C CA . HIS A 1 81 ? -9.734 6.988 10.469 1 90.56 81 HIS A CA 1
ATOM 612 C C . HIS A 1 81 ? -10.133 6.383 11.812 1 90.56 81 HIS A C 1
ATOM 614 O O . HIS A 1 81 ? -9.359 5.625 12.406 1 90.56 81 HIS A O 1
ATOM 620 N N . ASP A 1 82 ? -11.352 6.609 12.281 1 87.62 82 ASP A N 1
ATOM 621 C CA . ASP A 1 82 ? -11.773 6.129 13.594 1 87.62 82 ASP A CA 1
ATOM 622 C C . ASP A 1 82 ? -12.633 4.875 13.469 1 87.62 82 ASP A C 1
ATOM 624 O O . ASP A 1 82 ? -13.047 4.297 14.477 1 87.62 82 ASP A O 1
ATOM 628 N N . LEU A 1 83 ? -12.852 4.461 12.305 1 92.44 83 LEU A N 1
ATOM 629 C CA . LEU A 1 83 ? -13.648 3.252 12.133 1 92.44 83 LEU A CA 1
ATOM 630 C C . LEU A 1 83 ? -12.805 2.004 12.383 1 92.44 83 LEU A C 1
ATOM 632 O O . LEU A 1 83 ? -11.648 1.938 11.969 1 92.44 83 LEU A O 1
ATOM 636 N N . ASP A 1 84 ? -13.375 1.117 13.102 1 90.5 84 ASP A N 1
ATOM 637 C CA . ASP A 1 84 ? -12.781 -0.197 13.32 1 90.5 84 ASP A CA 1
ATOM 638 C C . ASP A 1 84 ? -13.156 -1.165 12.195 1 90.5 84 ASP A C 1
ATOM 640 O O . ASP A 1 84 ? -14.328 -1.527 12.055 1 90.5 84 ASP A O 1
ATOM 644 N N . PRO A 1 85 ? -12.172 -1.614 11.469 1 89.31 85 PRO A N 1
ATOM 645 C CA . PRO A 1 85 ? -12.492 -2.504 10.344 1 89.31 85 PRO A CA 1
ATOM 646 C C . PRO A 1 85 ? -13.211 -3.775 10.789 1 89.31 85 PRO A C 1
ATOM 648 O O . PRO A 1 85 ? -13.938 -4.383 10 1 89.31 85 PRO A O 1
ATOM 651 N N . THR A 1 86 ? -13.078 -4.191 11.992 1 90.69 86 THR A N 1
ATOM 652 C CA . THR A 1 86 ? -13.602 -5.477 12.438 1 90.69 86 THR A CA 1
ATOM 653 C C . THR A 1 86 ? -15.047 -5.34 12.898 1 90.69 86 THR A C 1
ATOM 655 O O . THR A 1 86 ? -15.734 -6.34 13.117 1 90.69 86 THR A O 1
ATOM 658 N N . GLN A 1 87 ? -15.469 -4.078 12.969 1 91.12 87 GLN A N 1
ATOM 659 C CA . GLN A 1 87 ? -16.875 -3.865 13.336 1 91.12 87 GLN A CA 1
ATOM 660 C C . GLN A 1 87 ? -17.797 -4.207 12.172 1 91.12 87 GLN A C 1
ATOM 662 O O . GLN A 1 87 ? -17.5 -3.885 11.023 1 91.12 87 GLN A O 1
ATOM 667 N N . SER A 1 88 ? -18.891 -4.879 12.445 1 84.19 88 SER A N 1
ATOM 668 C CA . SER A 1 88 ? -19.812 -5.336 11.414 1 84.19 88 SER A CA 1
ATOM 669 C C . SER A 1 88 ? -20.672 -4.191 10.898 1 84.19 88 SER A C 1
ATOM 671 O O . SER A 1 88 ? -21.016 -4.152 9.711 1 84.19 88 SER A O 1
ATOM 673 N N . PHE A 1 89 ? -20.969 -3.312 11.805 1 90.62 89 PHE A N 1
ATOM 674 C CA . PHE A 1 89 ? -21.812 -2.188 11.414 1 90.62 89 PHE A CA 1
ATOM 675 C C . PHE A 1 89 ? -21.062 -0.869 11.594 1 90.62 89 PHE A C 1
ATOM 677 O O . PHE A 1 89 ? -20.703 -0.504 12.711 1 90.62 89 PHE A O 1
ATOM 684 N N . LYS A 1 90 ? -20.781 -0.244 10.477 1 96.44 90 LYS A N 1
ATOM 685 C CA . LYS A 1 90 ? -20.062 1.034 10.422 1 96.44 90 LYS A CA 1
ATOM 686 C C . LYS A 1 90 ? -20.938 2.109 9.766 1 96.44 90 LYS A C 1
ATOM 688 O O . LYS A 1 90 ? -21.5 1.888 8.695 1 96.44 90 LYS A O 1
ATOM 693 N N . THR A 1 91 ? -21.062 3.27 10.445 1 96.94 91 THR A N 1
ATOM 694 C CA . THR A 1 91 ? -21.859 4.363 9.906 1 96.94 91 THR A CA 1
ATOM 695 C C . THR A 1 91 ? -21.062 5.664 9.891 1 96.94 91 THR A C 1
ATOM 697 O O . THR A 1 91 ? -20.062 5.793 10.609 1 96.94 91 THR A O 1
ATOM 700 N N . TYR A 1 92 ? -21.438 6.523 9.031 1 97.56 92 TYR A N 1
ATOM 701 C CA . TYR A 1 92 ? -20.906 7.883 9 1 97.56 92 TYR A CA 1
ATOM 702 C C . TYR A 1 92 ? -22.031 8.883 8.719 1 97.56 92 TYR A C 1
ATOM 704 O O . TYR A 1 92 ? -22.688 8.812 7.676 1 97.56 92 TYR A O 1
ATOM 712 N N . PRO A 1 93 ? -22.312 9.836 9.617 1 97.5 93 PRO A N 1
ATOM 713 C CA . PRO A 1 93 ? -23.328 10.867 9.359 1 97.5 93 PRO A CA 1
ATOM 714 C C . PRO A 1 93 ? -22.891 11.883 8.305 1 97.5 93 PRO A C 1
ATOM 716 O O . PRO A 1 93 ? -21.906 12.602 8.516 1 97.5 93 PRO A O 1
ATOM 719 N N . LEU A 1 94 ? -23.672 12.047 7.309 1 97.31 94 LEU A N 1
ATOM 720 C CA . LEU A 1 94 ? -23.312 12.945 6.207 1 97.31 94 LEU A CA 1
ATOM 721 C C . LEU A 1 94 ? -23.219 14.383 6.691 1 97.31 94 LEU A C 1
ATOM 723 O O . LEU A 1 94 ? -22.484 15.188 6.109 1 97.31 94 LEU A O 1
ATOM 727 N N . SER A 1 95 ? -23.906 14.695 7.793 1 97.5 95 SER A N 1
ATOM 728 C CA . SER A 1 95 ? -23.891 16.047 8.328 1 97.5 95 SER A CA 1
ATOM 729 C C . SER A 1 95 ? -22.484 16.438 8.781 1 97.5 95 SER A C 1
ATOM 731 O O . SER A 1 95 ? -22.141 17.625 8.82 1 97.5 95 SER A O 1
ATOM 733 N N . LYS A 1 96 ? -21.672 15.445 9.094 1 97.62 96 LYS A N 1
ATOM 734 C CA . LYS A 1 96 ? -20.312 15.703 9.555 1 97.62 96 LYS A CA 1
ATOM 735 C C . LYS A 1 96 ? -19.438 16.234 8.422 1 97.62 96 LYS A C 1
ATOM 737 O O . LYS A 1 96 ? -18.359 16.797 8.672 1 97.62 96 LYS A O 1
ATOM 742 N N . LEU A 1 97 ? -19.875 16.062 7.164 1 98.31 97 LEU A N 1
ATOM 743 C CA . LEU A 1 97 ? -19.109 16.594 6.031 1 98.31 97 LEU A CA 1
ATOM 744 C C . LEU A 1 97 ? -19.109 18.125 6.035 1 98.31 97 LEU A C 1
ATOM 746 O O . LEU A 1 97 ? -18.281 18.75 5.375 1 98.31 97 LEU A O 1
ATOM 750 N N . ALA A 1 98 ? -20.031 18.75 6.742 1 97.88 98 ALA A N 1
ATOM 751 C CA . ALA A 1 98 ? -20.094 20.203 6.848 1 97.88 98 ALA A CA 1
ATOM 752 C C . ALA A 1 98 ? -18.875 20.75 7.602 1 97.88 98 ALA A C 1
ATOM 754 O O . ALA A 1 98 ? -18.516 21.922 7.438 1 97.88 98 ALA A O 1
ATOM 755 N N . ASP A 1 99 ? -18.266 19.906 8.375 1 98 99 ASP A N 1
ATOM 756 C CA . ASP A 1 99 ? -17.188 20.344 9.25 1 98 99 ASP A CA 1
ATOM 757 C C . ASP A 1 99 ? -15.836 20.281 8.539 1 98 99 ASP A C 1
ATOM 759 O O . ASP A 1 99 ? -14.82 20.719 9.078 1 98 99 ASP A O 1
ATOM 763 N N . VAL A 1 100 ? -15.828 19.719 7.309 1 98.31 100 VAL A N 1
ATOM 764 C CA . VAL A 1 100 ? -14.547 19.547 6.637 1 98.31 100 VAL A CA 1
ATOM 765 C C . VAL A 1 100 ? -14.641 20.047 5.199 1 98.31 100 VAL A C 1
ATOM 767 O O . VAL A 1 100 ? -15.734 20.297 4.691 1 98.31 100 VAL A O 1
ATOM 770 N N . ARG A 1 101 ? -13.477 20.312 4.613 1 98.75 101 ARG A N 1
ATOM 771 C CA . ARG A 1 101 ? -13.289 20.609 3.197 1 98.75 101 ARG A CA 1
ATOM 772 C C . ARG A 1 101 ? -12.25 19.672 2.58 1 98.75 101 ARG A C 1
ATOM 774 O O . ARG A 1 101 ? -11.328 19.234 3.268 1 98.75 101 ARG A O 1
ATOM 781 N N . CYS A 1 102 ? -12.5 19.281 1.374 1 98.88 102 CYS A N 1
ATOM 782 C CA . CYS A 1 102 ? -11.5 18.609 0.557 1 98.88 102 CYS A CA 1
ATOM 783 C C . CYS A 1 102 ? -10.773 19.609 -0.345 1 98.88 102 CYS A C 1
ATOM 785 O O . CYS A 1 102 ? -11.398 20.266 -1.177 1 98.88 102 CYS A O 1
ATOM 787 N N . SER A 1 103 ? -9.516 19.766 -0.186 1 98.81 103 SER A N 1
ATOM 788 C CA . SER A 1 103 ? -8.695 20.594 -1.062 1 98.81 103 SER A CA 1
ATOM 789 C C . SER A 1 103 ? -7.828 19.75 -1.983 1 98.81 103 SER A C 1
ATOM 791 O O . SER A 1 103 ? -7.25 18.75 -1.55 1 98.81 103 SER A O 1
ATOM 793 N N . VAL A 1 104 ? -7.855 20.078 -3.258 1 98.75 104 VAL A N 1
ATOM 794 C CA . VAL A 1 104 ? -6.891 19.578 -4.23 1 98.75 104 VAL A CA 1
ATOM 795 C C . VAL A 1 104 ? -5.707 20.531 -4.332 1 98.75 104 VAL A C 1
ATOM 797 O O . VAL A 1 104 ? -5.891 21.719 -4.578 1 98.75 104 VAL A O 1
ATOM 800 N N . LEU A 1 105 ? -4.535 20 -4.051 1 98.5 105 LEU A N 1
ATOM 801 C CA . LEU A 1 105 ? -3.312 20.781 -4.145 1 98.5 105 LEU A CA 1
ATOM 802 C C . LEU A 1 105 ? -2.479 20.359 -5.348 1 98.5 105 LEU A C 1
ATOM 804 O O . LEU A 1 105 ? -2.514 19.188 -5.75 1 98.5 105 LEU A O 1
ATOM 808 N N . ARG A 1 106 ? -1.784 21.312 -5.898 1 98.5 106 ARG A N 1
ATOM 809 C CA . ARG A 1 106 ? -0.811 21.047 -6.953 1 98.5 106 ARG A CA 1
ATOM 810 C C . ARG A 1 106 ? 0.594 21.453 -6.512 1 98.5 106 ARG A C 1
ATOM 812 O O . ARG A 1 106 ? 0.794 22.531 -5.957 1 98.5 106 ARG A O 1
ATOM 819 N N . VAL A 1 107 ? 1.521 20.516 -6.703 1 98.38 107 VAL A N 1
ATOM 820 C CA . VAL A 1 107 ? 2.92 20.812 -6.434 1 98.38 107 VAL A CA 1
ATOM 821 C C . VAL A 1 107 ? 3.43 21.844 -7.445 1 98.38 107 VAL A C 1
ATOM 823 O O . VAL A 1 107 ? 3.398 21.594 -8.656 1 98.38 107 VAL A O 1
ATOM 826 N N . ALA A 1 108 ? 3.893 22.953 -6.957 1 97.31 108 ALA A N 1
ATOM 827 C CA . ALA A 1 108 ? 4.25 24.062 -7.836 1 97.31 108 ALA A CA 1
ATOM 828 C C . ALA A 1 108 ? 5.766 24.188 -7.969 1 97.31 108 ALA A C 1
ATOM 830 O O . ALA A 1 108 ? 6.262 24.844 -8.883 1 97.31 108 ALA A O 1
ATOM 831 N N . SER A 1 109 ? 6.473 23.672 -7.125 1 95.88 109 SER A N 1
ATOM 832 C CA . SER A 1 109 ? 7.926 23.547 -7.176 1 95.88 109 SER A CA 1
ATOM 833 C C . SER A 1 109 ? 8.375 22.172 -6.715 1 95.88 109 SER A C 1
ATOM 835 O O . SER A 1 109 ? 7.637 21.469 -6.016 1 95.88 109 SER A O 1
ATOM 837 N N . PRO A 1 110 ? 9.523 21.766 -7.141 1 95.38 110 PRO A N 1
ATOM 838 C CA . PRO A 1 110 ? 9.984 20.453 -6.688 1 95.38 110 PRO A CA 1
ATOM 839 C C . PRO A 1 110 ? 10.062 20.344 -5.168 1 95.38 110 PRO A C 1
ATOM 841 O O . PRO A 1 110 ? 10.578 21.25 -4.508 1 95.38 110 PRO A O 1
ATOM 844 N N . LEU A 1 111 ? 9.516 19.359 -4.625 1 97.69 111 LEU A N 1
ATOM 845 C CA . LEU A 1 111 ? 9.578 19.094 -3.191 1 97.69 111 LEU A CA 1
ATOM 846 C C . LEU A 1 111 ? 10.273 17.766 -2.918 1 97.69 111 LEU A C 1
ATOM 848 O O . LEU A 1 111 ? 10.055 16.781 -3.629 1 97.69 111 LEU A O 1
ATOM 852 N N . ALA A 1 112 ? 11.133 17.766 -1.998 1 97.25 112 ALA A N 1
ATOM 853 C CA . ALA A 1 112 ? 11.875 16.578 -1.579 1 97.25 112 ALA A CA 1
ATOM 854 C C . ALA A 1 112 ? 11.352 16.047 -0.246 1 97.25 112 ALA A C 1
ATOM 856 O O . ALA A 1 112 ? 11.422 16.75 0.772 1 97.25 112 ALA A O 1
ATOM 857 N N . LEU A 1 113 ? 10.828 14.828 -0.263 1 98.19 113 LEU A N 1
ATOM 858 C CA . LEU A 1 113 ? 10.312 14.203 0.951 1 98.19 113 LEU A CA 1
ATOM 859 C C . LEU A 1 113 ? 11.195 13.031 1.371 1 98.19 113 LEU A C 1
ATOM 861 O O . LEU A 1 113 ? 11.695 12.281 0.523 1 98.19 113 LEU A O 1
ATOM 865 N N . ARG A 1 114 ? 11.367 12.898 2.613 1 97.88 114 ARG A N 1
ATOM 866 C CA . ARG A 1 114 ? 12.031 11.703 3.129 1 97.88 114 ARG A CA 1
ATOM 867 C C . ARG A 1 114 ? 11.055 10.539 3.254 1 97.88 114 ARG A C 1
ATOM 869 O O . ARG A 1 114 ? 9.93 10.719 3.725 1 97.88 114 ARG A O 1
ATOM 876 N N . SER A 1 115 ? 11.57 9.414 2.82 1 97.75 115 SER A N 1
ATOM 877 C CA . SER A 1 115 ? 10.664 8.305 2.551 1 97.75 115 SER A CA 1
ATOM 878 C C . SER A 1 115 ? 10.734 7.254 3.65 1 97.75 115 SER A C 1
ATOM 880 O O . SER A 1 115 ? 11.828 6.887 4.094 1 97.75 115 SER A O 1
ATOM 882 N N . PHE A 1 116 ? 9.617 6.828 4.129 1 97.69 116 PHE A N 1
ATOM 883 C CA . PHE A 1 116 ? 9.453 5.684 5.02 1 97.69 116 PHE A CA 1
ATOM 884 C C . PHE A 1 116 ? 8.586 4.613 4.371 1 97.69 116 PHE A C 1
ATOM 886 O O . PHE A 1 116 ? 7.727 4.023 5.031 1 97.69 116 PHE A O 1
ATOM 893 N N . LEU A 1 117 ? 8.727 4.434 3.059 1 97.94 117 LEU A N 1
ATOM 894 C CA . LEU A 1 117 ? 8.078 3.322 2.373 1 97.94 117 LEU A CA 1
ATOM 895 C C . LEU A 1 117 ? 8.711 1.993 2.775 1 97.94 117 LEU A C 1
ATOM 897 O O . LEU A 1 117 ? 9.742 1.969 3.447 1 97.94 117 LEU A O 1
ATOM 901 N N . ALA A 1 118 ? 8.156 0.893 2.35 1 96.94 118 ALA A N 1
ATOM 902 C CA . ALA A 1 118 ? 8.555 -0.451 2.762 1 96.94 118 ALA A CA 1
ATOM 903 C C . ALA A 1 118 ? 10.055 -0.665 2.557 1 96.94 118 ALA A C 1
ATOM 905 O O . ALA A 1 118 ? 10.758 -1.102 3.473 1 96.94 118 ALA A O 1
ATOM 906 N N . PRO A 1 119 ? 10.641 -0.306 1.38 1 97.31 119 PRO A N 1
ATOM 907 C CA . PRO A 1 119 ? 12.078 -0.51 1.229 1 97.31 119 PRO A CA 1
ATOM 908 C C . PRO A 1 119 ? 12.898 0.345 2.193 1 97.31 119 PRO A C 1
ATOM 910 O O . PRO A 1 119 ? 13.953 -0.09 2.668 1 97.31 119 PRO A O 1
ATOM 913 N N . ASP A 1 120 ? 12.43 1.518 2.477 1 97 120 ASP A N 1
ATOM 914 C CA . ASP A 1 120 ? 13.141 2.428 3.367 1 97 120 ASP A CA 1
ATOM 915 C C . ASP A 1 120 ? 13.109 1.922 4.809 1 97 120 ASP A C 1
ATOM 917 O O . ASP A 1 120 ? 14.117 1.999 5.52 1 97 120 ASP A O 1
ATOM 921 N N . LEU A 1 121 ? 11.938 1.473 5.238 1 96.38 121 LEU A N 1
ATOM 922 C CA . LEU A 1 121 ? 11.828 0.88 6.566 1 96.38 121 LEU A CA 1
ATOM 923 C C . LEU A 1 121 ? 12.758 -0.326 6.699 1 96.38 121 LEU A C 1
ATOM 925 O O . LEU A 1 121 ? 13.414 -0.495 7.727 1 96.38 121 LEU A O 1
ATOM 929 N N . MET A 1 122 ? 12.766 -1.144 5.625 1 96.06 122 MET A N 1
ATOM 930 C CA . MET A 1 122 ? 13.656 -2.301 5.625 1 96.06 122 MET A CA 1
ATOM 931 C C . MET A 1 122 ? 15.109 -1.868 5.793 1 96.06 122 MET A C 1
ATOM 933 O O . MET A 1 122 ? 15.859 -2.479 6.555 1 96.06 122 MET A O 1
ATOM 937 N N . LYS A 1 123 ? 15.492 -0.853 5.098 1 95.88 123 LYS A N 1
ATOM 938 C CA . LYS A 1 123 ? 16.859 -0.348 5.199 1 95.88 123 LYS A CA 1
ATOM 939 C C . LYS A 1 123 ? 17.156 0.118 6.621 1 95.88 123 LYS A C 1
ATOM 941 O O . LYS A 1 123 ? 18.266 -0.097 7.125 1 95.88 1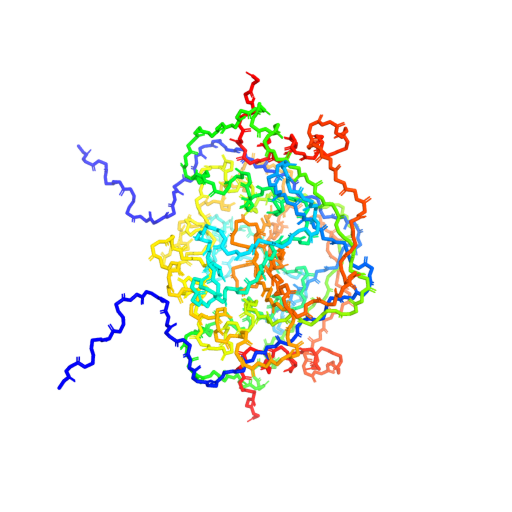23 LYS A O 1
ATOM 946 N N . LEU A 1 124 ? 16.188 0.696 7.297 1 94.56 124 LEU A N 1
ATOM 947 C CA . LEU A 1 124 ? 16.344 1.229 8.648 1 94.56 124 LEU A CA 1
ATOM 948 C C . LEU A 1 124 ? 16.297 0.112 9.68 1 94.56 124 LEU A C 1
ATOM 950 O O . LEU A 1 124 ? 16.609 0.334 10.852 1 94.56 124 LEU A O 1
ATOM 954 N N . GLY A 1 125 ? 15.898 -1.062 9.242 1 94.19 125 GLY A N 1
ATOM 955 C CA . GLY A 1 125 ? 15.711 -2.146 10.188 1 94.19 125 GLY A CA 1
ATOM 956 C C . GLY A 1 125 ? 14.469 -1.984 11.047 1 94.19 125 GLY A C 1
ATOM 957 O O . GLY A 1 125 ? 14.469 -2.357 12.219 1 94.19 125 GLY A O 1
ATOM 958 N N . ILE A 1 126 ? 13.445 -1.372 10.5 1 94.75 126 ILE A N 1
ATOM 959 C CA . ILE A 1 126 ? 12.203 -1.093 11.211 1 94.75 126 ILE A CA 1
ATOM 960 C C . ILE A 1 126 ? 11.047 -1.82 10.531 1 94.75 126 ILE A C 1
ATOM 962 O O . ILE A 1 126 ? 10.859 -1.707 9.32 1 94.75 126 ILE A O 1
ATOM 966 N N . ALA A 1 127 ? 10.336 -2.613 11.281 1 94.19 127 ALA A N 1
ATOM 967 C CA . ALA A 1 127 ? 9.102 -3.197 10.758 1 94.19 127 ALA A CA 1
ATOM 968 C C . ALA A 1 127 ? 8.008 -2.145 10.633 1 94.19 127 ALA A C 1
ATOM 970 O O . ALA A 1 127 ? 8.016 -1.144 11.352 1 94.19 127 ALA A O 1
ATOM 971 N N . ARG A 1 128 ? 7.117 -2.434 9.75 1 95 128 ARG A N 1
ATOM 972 C CA . ARG A 1 128 ? 6.043 -1.477 9.508 1 95 128 ARG A CA 1
ATOM 973 C C . ARG A 1 128 ? 5.254 -1.199 10.781 1 95 128 ARG A C 1
ATOM 975 O O . ARG A 1 128 ? 4.84 -0.063 11.023 1 95 128 ARG A O 1
ATOM 982 N N . ASN A 1 129 ? 5.012 -2.217 11.648 1 94.06 129 ASN A N 1
ATOM 983 C CA . ASN A 1 129 ? 4.227 -2.062 12.867 1 94.06 129 ASN A CA 1
ATOM 984 C C . ASN A 1 129 ? 5.039 -1.387 13.969 1 94.06 129 ASN A C 1
ATOM 986 O O . ASN A 1 129 ? 4.551 -1.22 15.094 1 94.06 129 ASN A O 1
ATOM 990 N N . GLN A 1 130 ? 6.223 -0.989 13.664 1 96.06 130 GLN A N 1
ATOM 991 C CA . GLN A 1 130 ? 7.066 -0.288 14.625 1 96.06 130 GLN A CA 1
ATOM 992 C C . GLN A 1 130 ? 7.129 1.205 14.32 1 96.06 130 GLN A C 1
ATOM 994 O O . GLN A 1 130 ? 7.801 1.961 15.023 1 96.06 130 GLN A O 1
ATOM 999 N N . LEU A 1 131 ? 6.414 1.637 13.312 1 97 131 LEU A N 1
ATOM 1000 C CA . LEU A 1 131 ? 6.441 3.068 13.031 1 97 131 LEU A CA 1
ATOM 1001 C C . LEU A 1 131 ? 5.129 3.523 12.398 1 97 131 LEU A C 1
ATOM 1003 O O . LEU A 1 131 ? 4.578 4.559 12.789 1 97 131 LEU A O 1
ATOM 1007 N N . ILE A 1 132 ? 4.652 2.711 11.414 1 96.94 132 ILE A N 1
ATOM 1008 C CA . ILE A 1 132 ? 3.492 3.139 10.633 1 96.94 132 ILE A CA 1
ATOM 1009 C C . ILE A 1 132 ? 2.221 2.541 11.234 1 96.94 132 ILE A C 1
ATOM 1011 O O . ILE A 1 132 ? 1.307 3.271 11.617 1 96.94 132 ILE A O 1
ATOM 1015 N N . ASP A 1 133 ? 2.236 1.207 11.391 1 94 133 ASP A N 1
ATOM 1016 C CA . ASP A 1 133 ? 1.058 0.507 11.891 1 94 133 ASP A CA 1
ATOM 1017 C C . ASP A 1 133 ? 1.064 0.442 13.414 1 94 133 ASP A C 1
ATOM 1019 O O . ASP A 1 133 ? 0.953 -0.639 13.992 1 94 133 ASP A O 1
ATOM 1023 N N . THR A 1 134 ? 1.143 1.579 14.102 1 94.62 134 THR A N 1
ATOM 1024 C CA . THR A 1 134 ? 1.178 1.638 15.562 1 94.62 134 THR A CA 1
ATOM 1025 C C . THR A 1 134 ? -0.148 2.154 16.109 1 94.62 134 THR A C 1
ATOM 1027 O O . THR A 1 134 ? -0.869 2.885 15.43 1 94.62 134 THR A O 1
ATOM 1030 N N . PRO A 1 135 ? -0.484 1.717 17.297 1 92.62 135 PRO A N 1
ATOM 1031 C CA . PRO A 1 135 ? -1.602 2.398 17.953 1 92.62 135 PRO A CA 1
ATOM 1032 C C . PRO A 1 135 ? -1.264 3.832 18.359 1 92.62 135 PRO A C 1
ATOM 1034 O O . PRO A 1 135 ? -0.089 4.203 18.391 1 92.62 135 PRO A O 1
ATOM 1037 N N . ALA A 1 136 ? -2.312 4.621 18.641 1 93.25 136 ALA A N 1
ATOM 1038 C CA . ALA A 1 136 ? -2.156 6.031 18.984 1 93.25 136 ALA A CA 1
ATOM 1039 C C . ALA A 1 136 ? -1.314 6.199 20.25 1 93.25 136 ALA A C 1
ATOM 1041 O O . ALA A 1 136 ? -0.649 7.219 20.422 1 93.25 136 ALA A O 1
ATOM 1042 N N . SER A 1 137 ? -1.31 5.191 21.094 1 95.31 137 SER A N 1
ATOM 1043 C CA . SER A 1 137 ? -0.529 5.246 22.328 1 95.31 137 SER A CA 1
ATOM 1044 C C . SER A 1 137 ? 0.962 5.371 22.031 1 95.31 137 SER A C 1
ATOM 1046 O O . SER A 1 137 ? 1.739 5.777 22.906 1 95.31 137 SER A O 1
ATOM 1048 N N . GLU A 1 138 ? 1.37 5.039 20.797 1 96.81 138 GLU A N 1
ATOM 1049 C CA . GLU A 1 138 ? 2.781 5.07 20.422 1 96.81 138 GLU A CA 1
ATOM 1050 C C . GLU A 1 138 ? 3.145 6.387 19.75 1 96.81 138 GLU A C 1
ATOM 1052 O O . GLU A 1 138 ? 4.309 6.621 19.422 1 96.81 138 GLU A O 1
ATOM 1057 N N . PHE A 1 139 ? 2.205 7.332 19.578 1 96.88 139 PHE A N 1
ATOM 1058 C CA . PHE A 1 139 ? 2.408 8.516 18.75 1 96.88 139 PHE A CA 1
ATOM 1059 C C . PHE A 1 139 ? 3.484 9.414 19.359 1 96.88 139 PHE A C 1
ATOM 1061 O O . PHE A 1 139 ? 4.258 10.039 18.625 1 96.88 139 PHE A O 1
ATOM 1068 N N . PRO A 1 140 ? 3.604 9.516 20.703 1 96.5 140 PRO A N 1
ATOM 1069 C CA . PRO A 1 140 ? 4.738 10.281 21.219 1 96.5 140 PRO A CA 1
ATOM 1070 C C . PRO A 1 140 ? 6.082 9.773 20.703 1 96.5 140 PRO A C 1
ATOM 1072 O O . PRO A 1 140 ? 6.98 10.562 20.422 1 96.5 140 PRO A O 1
ATOM 1075 N N . ASP A 1 141 ? 6.18 8.477 20.547 1 97.19 141 ASP A N 1
ATOM 1076 C CA . ASP A 1 141 ? 7.43 7.887 20.078 1 97.19 141 ASP A CA 1
ATOM 1077 C C . ASP A 1 141 ? 7.586 8.055 18.562 1 97.19 141 ASP A C 1
ATOM 1079 O O . ASP A 1 141 ? 8.695 8.266 18.078 1 97.19 141 ASP A O 1
ATOM 1083 N N . THR A 1 142 ? 6.488 7.922 17.781 1 97.94 142 THR A N 1
ATOM 1084 C CA . THR A 1 142 ? 6.598 8.125 16.328 1 97.94 142 THR A CA 1
ATOM 1085 C C . THR A 1 142 ? 7.004 9.562 16.016 1 97.94 142 THR A C 1
ATOM 1087 O O . THR A 1 142 ? 7.711 9.805 15.039 1 97.94 142 THR A O 1
ATOM 1090 N N . ARG A 1 143 ? 6.633 10.5 16.859 1 97.88 143 ARG A N 1
ATOM 1091 C CA . ARG A 1 143 ? 6.938 11.906 16.641 1 97.88 143 ARG A CA 1
ATOM 1092 C C . ARG A 1 143 ? 8.422 12.188 16.828 1 97.88 143 ARG A C 1
ATOM 1094 O O . ARG A 1 143 ? 8.945 13.172 16.312 1 97.88 143 ARG A O 1
ATOM 1101 N N . ARG A 1 144 ? 9.117 11.305 17.531 1 97.06 144 ARG A N 1
ATOM 1102 C CA . ARG A 1 144 ? 10.562 11.438 17.625 1 97.06 144 ARG A CA 1
ATOM 1103 C C . ARG A 1 144 ? 11.227 11.266 16.266 1 97.06 144 ARG A C 1
ATOM 1105 O O . ARG A 1 144 ? 12.258 11.875 15.984 1 97.06 144 ARG A O 1
ATOM 1112 N N . TRP A 1 145 ? 10.625 10.453 15.422 1 97.06 145 TRP A N 1
ATOM 1113 C CA . TRP A 1 145 ? 11.164 10.211 14.086 1 97.06 145 TRP A CA 1
ATOM 1114 C C . TRP A 1 145 ? 10.969 11.422 13.188 1 97.06 145 TRP A C 1
ATOM 1116 O O . TRP A 1 145 ? 11.875 11.805 12.438 1 97.06 145 TRP A O 1
ATOM 1126 N N . SER A 1 146 ? 9.781 12.055 13.227 1 97.44 146 SER A N 1
ATOM 1127 C CA . SER A 1 146 ? 9.578 13.266 12.438 1 97.44 146 SER A CA 1
ATOM 1128 C C . SER A 1 146 ? 10.484 14.398 12.914 1 97.44 146 SER A C 1
ATOM 1130 O O . SER A 1 146 ? 11.023 15.156 12.102 1 97.44 146 SER A O 1
ATOM 1132 N N . ALA A 1 147 ? 10.641 14.477 14.219 1 96.75 147 ALA A N 1
ATOM 1133 C CA . ALA A 1 147 ? 11.539 15.484 14.773 1 96.75 147 ALA A CA 1
ATOM 1134 C C . ALA A 1 147 ? 12.977 15.242 14.312 1 96.75 147 ALA A C 1
ATOM 1136 O O . ALA A 1 147 ? 13.68 16.172 13.93 1 96.75 147 ALA A O 1
ATOM 1137 N N . ALA A 1 148 ? 13.383 14.008 14.367 1 96.25 148 ALA A N 1
ATOM 1138 C CA . ALA A 1 148 ? 14.727 13.648 13.93 1 96.25 148 ALA A CA 1
ATOM 1139 C C . ALA A 1 148 ? 14.922 13.953 12.453 1 96.25 148 ALA A C 1
ATOM 1141 O O . ALA A 1 148 ? 15.984 14.445 12.047 1 96.25 148 ALA A O 1
ATOM 1142 N N . LEU A 1 149 ? 13.93 13.703 11.648 1 95.81 149 LEU A N 1
ATOM 1143 C CA . LEU A 1 149 ? 13.992 13.992 10.219 1 95.81 149 LEU A CA 1
ATOM 1144 C C . LEU A 1 149 ? 14.133 15.492 9.969 1 95.81 149 LEU A C 1
ATOM 1146 O O . LEU A 1 149 ? 14.938 15.914 9.141 1 95.81 149 LEU A O 1
ATOM 1150 N N . HIS A 1 150 ? 13.328 16.203 10.672 1 96.69 150 HIS A N 1
ATOM 1151 C CA . HIS A 1 150 ? 13.375 17.656 10.516 1 96.69 150 HIS A CA 1
ATOM 1152 C C . HIS A 1 150 ? 14.742 18.219 10.906 1 96.69 150 HIS A C 1
ATOM 1154 O O . HIS A 1 150 ? 15.25 19.125 10.258 1 96.69 150 HIS A O 1
ATOM 1160 N N . ARG A 1 151 ? 15.336 17.625 11.883 1 94.25 151 ARG A N 1
ATOM 1161 C CA . ARG A 1 151 ? 16.641 18.094 12.367 1 94.25 151 ARG A CA 1
ATOM 1162 C C . ARG A 1 151 ? 17.75 17.656 11.422 1 94.25 151 ARG A C 1
ATOM 1164 O O . ARG A 1 151 ? 18.781 18.312 11.328 1 94.25 151 ARG A O 1
ATOM 1171 N N . LYS A 1 152 ? 17.5 16.594 10.805 1 89.62 152 LYS A N 1
ATOM 1172 C CA . LYS A 1 152 ? 18.531 15.922 10.016 1 89.62 152 LYS A CA 1
ATOM 1173 C C . LYS A 1 152 ? 19.109 16.859 8.953 1 89.62 152 LYS A C 1
ATOM 1175 O O . LYS A 1 152 ? 20.312 16.922 8.758 1 89.62 152 LYS A O 1
ATOM 1180 N N . ASP A 1 153 ? 18.219 17.469 8.211 1 85.81 153 ASP A N 1
ATOM 1181 C CA . ASP A 1 153 ? 18.734 18.406 7.219 1 85.81 153 ASP A CA 1
ATOM 1182 C C . ASP A 1 153 ? 17.734 19.516 6.922 1 85.81 153 ASP A C 1
ATOM 1184 O O . ASP A 1 153 ? 16.562 19.406 7.289 1 85.81 153 ASP A O 1
ATOM 1188 N N . ALA A 1 154 ? 18.297 20.516 6.281 1 89.69 154 ALA A N 1
ATOM 1189 C CA . ALA A 1 154 ? 17.453 21.688 5.969 1 89.69 154 ALA A CA 1
ATOM 1190 C C . ALA A 1 154 ? 16.781 21.531 4.609 1 89.69 154 ALA A C 1
ATOM 1192 O O . ALA A 1 154 ? 15.875 22.281 4.27 1 89.69 154 ALA A O 1
ATOM 1193 N N . ALA A 1 155 ? 17.141 20.484 3.914 1 91.69 155 ALA A N 1
ATOM 1194 C CA . ALA A 1 155 ? 16.703 20.359 2.527 1 91.69 155 ALA A CA 1
ATOM 1195 C C . ALA A 1 155 ? 15.406 19.562 2.432 1 91.69 155 ALA A C 1
ATOM 1197 O O . ALA A 1 155 ? 14.703 19.625 1.42 1 91.69 155 ALA A O 1
ATOM 1198 N N . THR A 1 156 ? 15.094 18.844 3.426 1 95.31 156 THR A N 1
ATOM 1199 C CA . THR A 1 156 ? 13.898 18.016 3.379 1 95.31 156 THR A CA 1
ATOM 1200 C C . THR A 1 156 ? 12.641 18.844 3.586 1 95.31 156 THR A C 1
ATOM 1202 O O . THR A 1 156 ? 12.602 19.719 4.465 1 95.31 156 THR A O 1
ATOM 1205 N N . HIS A 1 157 ? 11.609 18.609 2.748 1 98.12 157 HIS A N 1
ATOM 1206 C CA . HIS A 1 157 ? 10.375 19.375 2.82 1 98.12 157 HIS A CA 1
ATOM 1207 C C . HIS A 1 157 ? 9.289 18.625 3.58 1 98.12 157 HIS A C 1
ATOM 1209 O O . HIS A 1 157 ? 8.188 19.141 3.779 1 98.12 157 HIS A O 1
ATOM 1215 N N . GLY A 1 158 ? 9.531 17.406 3.975 1 98.19 158 GLY A N 1
ATOM 1216 C CA . GLY A 1 158 ? 8.562 16.594 4.688 1 98.19 158 GLY A CA 1
ATOM 1217 C C . GLY A 1 158 ? 8.883 15.109 4.633 1 98.19 158 GLY A C 1
ATOM 1218 O O . GLY A 1 158 ? 10.039 14.719 4.48 1 98.19 158 GLY A O 1
ATOM 1219 N N . MET A 1 159 ? 7.867 14.297 4.855 1 98.5 159 MET A N 1
ATOM 1220 C CA . MET A 1 159 ? 8.023 12.844 4.855 1 98.5 159 MET A CA 1
ATOM 1221 C C . MET A 1 159 ? 6.867 12.172 4.129 1 98.5 159 MET A C 1
ATOM 1223 O O . MET A 1 159 ? 5.785 12.75 4.004 1 98.5 159 MET A O 1
ATOM 1227 N N . VAL A 1 160 ? 7.129 11.008 3.619 1 98.69 160 VAL A N 1
ATOM 1228 C CA . VAL A 1 160 ? 6.137 10.25 2.869 1 98.69 160 VAL A CA 1
ATOM 1229 C C . VAL A 1 160 ? 6.188 8.781 3.283 1 98.69 160 VAL A C 1
ATOM 1231 O O . VAL A 1 160 ? 7.258 8.258 3.598 1 98.69 160 VAL A O 1
ATOM 1234 N N . TRP A 1 161 ? 5.074 8.117 3.352 1 98.5 161 TRP A N 1
ATOM 1235 C CA . TRP A 1 161 ? 4.957 6.703 3.689 1 98.5 161 TRP A CA 1
ATOM 1236 C C . TRP A 1 161 ? 3.719 6.086 3.043 1 98.5 161 TRP A C 1
ATOM 1238 O O . TRP A 1 161 ? 2.861 6.805 2.523 1 98.5 161 TRP A O 1
ATOM 1248 N N . GLU A 1 162 ? 3.635 4.758 2.904 1 98.44 162 GLU A N 1
ATOM 1249 C CA . GLU A 1 162 ? 2.377 4.121 2.527 1 98.44 162 GLU A CA 1
ATOM 1250 C C . GLU A 1 162 ? 1.304 4.348 3.588 1 98.44 162 GLU A C 1
ATOM 1252 O O . GLU A 1 162 ? 1.537 4.109 4.773 1 98.44 162 GLU A O 1
ATOM 1257 N N . SER A 1 163 ? 0.149 4.801 3.098 1 98.19 163 SER A N 1
ATOM 1258 C CA . SER A 1 163 ? -0.951 5.055 4.023 1 98.19 163 SER A CA 1
ATOM 1259 C C . SER A 1 163 ? -1.242 3.83 4.883 1 98.19 163 SER A C 1
ATOM 1261 O O . SER A 1 163 ? -1.24 2.701 4.387 1 98.19 163 SER A O 1
ATOM 1263 N N . ARG A 1 164 ? -1.415 4.059 6.152 1 95.31 164 ARG A N 1
ATOM 1264 C CA . ARG A 1 164 ? -1.778 2.977 7.059 1 95.31 164 ARG A CA 1
ATOM 1265 C C . ARG A 1 164 ? -3.145 2.398 6.703 1 95.31 164 ARG A C 1
ATOM 1267 O O . ARG A 1 164 ? -3.301 1.179 6.602 1 95.31 164 ARG A O 1
ATOM 1274 N N . ALA A 1 165 ? -4.066 3.26 6.441 1 94.81 165 ALA A N 1
ATOM 1275 C CA . ALA A 1 165 ? -5.465 2.863 6.301 1 94.81 165 ALA A CA 1
ATOM 1276 C C . ALA A 1 165 ? -5.785 2.494 4.855 1 94.81 165 ALA A C 1
ATOM 1278 O O . ALA A 1 165 ? -6.762 1.787 4.59 1 94.81 165 ALA A O 1
ATOM 1279 N N . TYR A 1 166 ? -5.051 2.941 3.908 1 97.38 166 TYR A N 1
ATOM 1280 C CA . TYR A 1 166 ? -5.219 2.732 2.475 1 97.38 166 TYR A CA 1
ATOM 1281 C C . TYR A 1 166 ? -3.871 2.512 1.795 1 97.38 166 TYR A C 1
ATOM 1283 O O . TYR A 1 166 ? -3.412 3.357 1.024 1 97.38 166 TYR A O 1
ATOM 1291 N N . PRO A 1 167 ? -3.299 1.384 1.98 1 97.31 167 PRO A N 1
ATOM 1292 C CA . PRO A 1 167 ? -1.862 1.177 1.783 1 97.31 167 PRO A CA 1
ATOM 1293 C C . PRO A 1 167 ? -1.442 1.309 0.321 1 97.31 167 PRO A C 1
ATOM 1295 O O . PRO A 1 167 ? -0.274 1.581 0.033 1 97.31 167 PRO A O 1
ATOM 1298 N N . SER A 1 168 ? -2.365 1.141 -0.611 1 97.75 168 SER A N 1
ATOM 1299 C CA . SER A 1 168 ? -2.004 1.257 -2.02 1 97.75 168 SER A CA 1
ATOM 1300 C C . SER A 1 168 ? -1.797 2.713 -2.42 1 97.75 168 SER A C 1
ATOM 1302 O O . SER A 1 168 ? -1.465 3.006 -3.57 1 97.75 168 SER A O 1
ATOM 1304 N N . SER A 1 169 ? -1.964 3.607 -1.46 1 98.25 169 SER A N 1
ATOM 1305 C CA . SER A 1 169 ? -1.737 5.035 -1.667 1 98.25 169 SER A CA 1
ATOM 1306 C C . SER A 1 169 ? -0.718 5.582 -0.674 1 98.25 169 SER A C 1
ATOM 1308 O O . SER A 1 169 ? -0.336 4.895 0.275 1 98.25 169 SER A O 1
ATOM 1310 N N . LEU A 1 170 ? -0.272 6.789 -0.97 1 98.56 170 LEU A N 1
ATOM 1311 C CA . LEU A 1 170 ? 0.757 7.418 -0.149 1 98.56 170 LEU A CA 1
ATOM 1312 C C . LEU A 1 170 ? 0.159 8.516 0.728 1 98.56 170 LEU A C 1
ATOM 1314 O O . LEU A 1 170 ? -0.715 9.258 0.284 1 98.56 170 LEU A O 1
ATOM 1318 N N . ALA A 1 171 ? 0.605 8.547 1.948 1 98.62 171 ALA A N 1
ATOM 1319 C CA . ALA A 1 171 ? 0.403 9.648 2.885 1 98.62 171 ALA A CA 1
ATOM 1320 C C . ALA A 1 171 ? 1.675 10.477 3.035 1 98.62 171 ALA A C 1
ATOM 1322 O O . ALA A 1 171 ? 2.783 9.969 2.865 1 98.62 171 ALA A O 1
ATOM 1323 N N . MET A 1 172 ? 1.473 11.75 3.311 1 98.69 172 MET A N 1
ATOM 1324 C CA . MET A 1 172 ? 2.613 12.648 3.424 1 98.69 172 MET A CA 1
ATOM 1325 C C . MET A 1 172 ? 2.367 13.703 4.496 1 98.69 172 MET A C 1
ATOM 1327 O O . MET A 1 172 ? 1.224 13.945 4.891 1 98.69 172 MET A O 1
ATOM 1331 N N . MET A 1 173 ? 3.387 14.203 5.02 1 98.69 173 MET A N 1
ATOM 1332 C CA . MET A 1 173 ? 3.361 15.383 5.875 1 98.69 173 MET A CA 1
ATOM 1333 C C . MET A 1 173 ? 4.434 16.391 5.453 1 98.69 173 MET A C 1
ATOM 1335 O O . MET A 1 173 ? 5.594 16.016 5.266 1 98.69 173 MET A O 1
ATOM 1339 N N . PHE A 1 174 ? 4.074 17.641 5.309 1 98.5 174 PHE A N 1
ATOM 1340 C CA . PHE A 1 174 ? 4.965 18.703 4.879 1 98.5 174 PHE A CA 1
ATOM 1341 C C . PHE A 1 174 ? 5.379 19.562 6.066 1 98.5 174 PHE A C 1
ATOM 1343 O O . PHE A 1 174 ? 4.57 19.844 6.949 1 98.5 174 PHE A O 1
ATOM 1350 N N . PHE A 1 175 ? 6.645 19.953 6.016 1 98.44 175 PHE A N 1
ATOM 1351 C CA . PHE A 1 175 ? 7.16 20.922 6.98 1 98.44 175 PHE A CA 1
ATOM 1352 C C . PHE A 1 175 ? 6.93 22.344 6.496 1 98.44 175 PHE A C 1
ATOM 1354 O O . PHE A 1 175 ? 7.559 22.781 5.535 1 98.44 175 PHE A O 1
ATOM 1361 N N . GLY A 1 176 ? 6.121 23.062 7.203 1 97.31 176 GLY A N 1
ATOM 1362 C CA . GLY A 1 176 ? 5.711 24.391 6.781 1 97.31 176 GLY A CA 1
ATOM 1363 C C . GLY A 1 176 ? 6.848 25.406 6.793 1 97.31 176 GLY A C 1
ATOM 1364 O O . GLY A 1 176 ? 6.77 26.438 6.137 1 97.31 176 GLY A O 1
ATOM 1365 N N . ASP A 1 177 ? 7.871 25.156 7.594 1 96.69 177 ASP A N 1
ATOM 1366 C CA . ASP A 1 177 ? 9.016 26.062 7.66 1 96.69 177 ASP A CA 1
ATOM 1367 C C . ASP A 1 177 ? 10.023 25.75 6.559 1 96.69 177 ASP A C 1
ATOM 1369 O O . ASP A 1 177 ? 11.031 26.453 6.422 1 96.69 177 ASP A O 1
ATOM 1373 N N . ARG A 1 178 ? 9.734 24.688 5.766 1 97.5 178 ARG A N 1
ATOM 1374 C CA . ARG A 1 178 ? 10.672 24.281 4.73 1 97.5 178 ARG A CA 1
ATOM 1375 C C . ARG A 1 178 ? 10.055 24.406 3.342 1 97.5 178 ARG A C 1
ATOM 1377 O O . ARG A 1 178 ? 10.766 24.641 2.359 1 97.5 178 ARG A O 1
ATOM 1384 N N . VAL A 1 179 ? 8.805 24.172 3.199 1 97.56 179 VAL A N 1
ATOM 1385 C CA . VAL A 1 179 ? 8.109 24.281 1.92 1 97.56 179 VAL A CA 1
ATOM 1386 C C . VAL A 1 179 ? 8.055 25.734 1.477 1 97.56 179 VAL A C 1
ATOM 1388 O O . VAL A 1 179 ? 7.598 26.609 2.227 1 97.56 179 VAL A O 1
ATOM 1391 N N . PRO A 1 180 ? 8.625 26.016 0.284 1 94.88 180 PRO A N 1
ATOM 1392 C CA . PRO A 1 180 ? 8.578 27.406 -0.189 1 94.88 180 PRO A CA 1
ATOM 1393 C C . PRO A 1 180 ? 7.152 27.969 -0.248 1 94.88 180 PRO A C 1
ATOM 1395 O O . PRO A 1 180 ? 6.195 27.203 -0.412 1 94.88 180 PRO A O 1
ATOM 1398 N N . ALA A 1 181 ? 7.281 29.266 -0.214 1 87.06 181 ALA A N 1
ATOM 1399 C CA . ALA A 1 181 ? 5.992 29.938 -0.385 1 87.06 181 ALA A CA 1
ATOM 1400 C C . ALA A 1 181 ? 5.352 29.562 -1.717 1 87.06 181 ALA A C 1
ATOM 1402 O O . ALA A 1 181 ? 6.023 29.531 -2.75 1 87.06 181 ALA A O 1
ATOM 1403 N N . ALA A 1 182 ? 4.32 29.094 -1.869 1 87.62 182 ALA A N 1
ATOM 1404 C CA . ALA A 1 182 ? 3.568 28.734 -3.07 1 87.62 182 ALA A CA 1
ATOM 1405 C C . ALA A 1 182 ? 3.992 27.359 -3.59 1 87.62 182 ALA A C 1
ATOM 1407 O O . ALA A 1 182 ? 3.812 27.062 -4.773 1 87.62 182 ALA A O 1
ATOM 1408 N N . GLY A 1 183 ? 4.867 26.688 -2.865 1 95.12 183 GLY A N 1
ATOM 1409 C CA . GLY A 1 183 ? 5.262 25.344 -3.266 1 95.12 183 GLY A CA 1
ATOM 1410 C C . GLY A 1 183 ? 4.086 24.422 -3.461 1 95.12 183 GLY A C 1
ATOM 1411 O O . GLY A 1 183 ? 4.168 23.453 -4.23 1 95.12 183 GLY A O 1
ATOM 1412 N N . LEU A 1 184 ? 3.051 24.734 -2.74 1 97.06 184 LEU A N 1
ATOM 1413 C CA . LEU A 1 184 ? 1.76 24.062 -2.881 1 97.06 184 LEU A CA 1
ATOM 1414 C C . LEU A 1 184 ? 0.668 25.078 -3.236 1 97.06 184 LEU A C 1
ATOM 1416 O O . LEU A 1 184 ? 0.534 26.109 -2.582 1 97.06 184 LEU A O 1
ATOM 1420 N N . SER A 1 185 ? 0.007 24.797 -4.277 1 96.88 185 SER A N 1
ATOM 1421 C CA . SER A 1 185 ? -1.065 25.688 -4.703 1 96.88 185 SER A CA 1
ATOM 1422 C C . SER A 1 185 ? -2.428 25 -4.59 1 96.88 185 SER A C 1
ATOM 1424 O O . SER A 1 185 ? -2.57 23.828 -4.934 1 96.88 185 SER A O 1
ATOM 1426 N N . VAL A 1 186 ? -3.383 25.75 -4.148 1 97.94 186 VAL A N 1
ATOM 1427 C CA . VAL A 1 186 ? -4.738 25.234 -4.031 1 97.94 186 VAL A CA 1
ATOM 1428 C C . VAL A 1 186 ? -5.43 25.281 -5.395 1 97.94 186 VAL A C 1
ATOM 1430 O O . VAL A 1 186 ? -5.574 26.344 -5.988 1 97.94 186 VAL A O 1
ATOM 1433 N N . VAL A 1 187 ? -5.824 24.203 -5.891 1 98.31 187 VAL A N 1
ATOM 1434 C CA . VAL A 1 187 ? -6.586 24.094 -7.129 1 98.31 187 VAL A CA 1
ATOM 1435 C C . VAL A 1 187 ? -8.078 24.266 -6.84 1 98.31 187 VAL A C 1
ATOM 1437 O O . VAL A 1 187 ? -8.789 24.953 -7.574 1 98.31 187 VAL A O 1
ATOM 1440 N N . SER A 1 188 ? -8.523 23.656 -5.836 1 98.38 188 SER A N 1
ATOM 1441 C CA . SER A 1 188 ? -9.914 23.766 -5.41 1 98.38 188 SER A CA 1
ATOM 1442 C C . SER A 1 188 ? -10.07 23.422 -3.932 1 98.38 188 SER A C 1
ATOM 1444 O O . SER A 1 188 ? -9.227 22.734 -3.355 1 98.38 188 SER A O 1
ATOM 1446 N N . THR A 1 189 ? -11.008 23.953 -3.303 1 98.56 189 THR A N 1
ATOM 1447 C CA . THR A 1 189 ? -11.484 23.641 -1.961 1 98.56 189 THR A CA 1
ATOM 1448 C C . THR A 1 189 ? -13.008 23.547 -1.941 1 98.56 189 THR A C 1
ATOM 1450 O O . THR A 1 189 ? -13.703 24.531 -2.207 1 98.56 189 THR A O 1
ATOM 1453 N N . THR A 1 190 ? -13.477 22.375 -1.629 1 98.44 190 THR A N 1
ATOM 1454 C CA . THR A 1 190 ? -14.914 22.172 -1.713 1 98.44 190 THR A CA 1
ATOM 1455 C C . THR A 1 190 ? -15.398 21.234 -0.612 1 98.44 190 THR A C 1
ATOM 1457 O O . THR A 1 190 ? -14.609 20.484 -0.049 1 98.44 190 THR A O 1
ATOM 1460 N N . ARG A 1 191 ? -16.625 21.469 -0.26 1 98.56 191 ARG A N 1
ATOM 1461 C CA . ARG A 1 191 ? -17.266 20.422 0.529 1 98.56 191 ARG A CA 1
ATOM 1462 C C . ARG A 1 191 ? -17.5 19.172 -0.311 1 98.56 191 ARG A C 1
ATOM 1464 O O . ARG A 1 191 ? -17.906 19.25 -1.468 1 98.56 191 ARG A O 1
ATOM 1471 N N . ILE A 1 192 ? -17.234 17.984 0.253 1 98.69 192 ILE A N 1
ATOM 1472 C CA . ILE A 1 192 ? -17.234 16.734 -0.505 1 98.69 192 ILE A CA 1
ATOM 1473 C C . ILE A 1 192 ? -18.625 16.5 -1.112 1 98.69 192 ILE A C 1
ATOM 1475 O O . ILE A 1 192 ? -18.734 16.172 -2.295 1 98.69 192 ILE A O 1
ATOM 1479 N N . ASP A 1 193 ? -19.734 16.734 -0.388 1 98 193 ASP A N 1
ATOM 1480 C CA . ASP A 1 193 ? -21.078 16.422 -0.867 1 98 193 ASP A CA 1
ATOM 1481 C C . ASP A 1 193 ? -21.609 17.562 -1.744 1 98 193 ASP A C 1
ATOM 1483 O O . ASP A 1 193 ? -22.703 17.438 -2.312 1 98 193 ASP A O 1
ATOM 1487 N N . ALA A 1 194 ? -20.938 18.656 -1.854 1 97.81 194 ALA A N 1
ATOM 1488 C CA . ALA A 1 194 ? -21.344 19.766 -2.705 1 97.81 194 ALA A CA 1
ATOM 1489 C C . ALA A 1 194 ? -20.766 19.625 -4.109 1 97.81 194 ALA A C 1
ATOM 1491 O O . ALA A 1 194 ? -21.203 20.312 -5.039 1 97.81 194 ALA A O 1
ATOM 1492 N N . ASP A 1 195 ? -19.75 18.875 -4.281 1 98.12 195 ASP A N 1
ATOM 1493 C CA . ASP A 1 195 ? -19.172 18.547 -5.582 1 98.12 195 ASP A CA 1
ATOM 1494 C C . ASP A 1 195 ? -19.688 17.188 -6.078 1 98.12 195 ASP A C 1
ATOM 1496 O O . ASP A 1 195 ? -19.375 16.156 -5.492 1 98.12 195 ASP A O 1
ATOM 1500 N N . PRO A 1 196 ? -20.422 17.188 -7.152 1 98.12 196 PRO A N 1
ATOM 1501 C CA . PRO A 1 196 ? -21.062 15.945 -7.594 1 98.12 196 PRO A CA 1
ATOM 1502 C C . PRO A 1 196 ? -20.047 14.82 -7.836 1 98.12 196 PRO A C 1
ATOM 1504 O O . PRO A 1 196 ? -20.328 13.664 -7.5 1 98.12 196 PRO A O 1
ATOM 1507 N N . SER A 1 197 ? -18.953 15.18 -8.438 1 98.12 197 SER A N 1
ATOM 1508 C CA . SER A 1 197 ? -17.953 14.156 -8.711 1 98.12 197 SER A CA 1
ATOM 1509 C C . SER A 1 197 ? -17.375 13.586 -7.418 1 98.12 197 SER A C 1
ATOM 1511 O O . SER A 1 197 ? -17.25 12.375 -7.27 1 98.12 197 SER A O 1
ATOM 1513 N N . LEU A 1 198 ? -17 14.414 -6.461 1 98.5 198 LEU A N 1
ATOM 1514 C CA . LEU A 1 198 ? -16.469 13.953 -5.188 1 98.5 198 LEU A CA 1
ATOM 1515 C C . LEU A 1 198 ? -17.516 13.195 -4.391 1 98.5 198 LEU A C 1
ATOM 1517 O O . LEU A 1 198 ? -17.219 12.195 -3.732 1 98.5 198 LEU A O 1
ATOM 1521 N N . ALA A 1 199 ? -18.719 13.688 -4.461 1 98.5 199 ALA A N 1
ATOM 1522 C CA . ALA A 1 199 ? -19.812 13.016 -3.762 1 98.5 199 ALA A CA 1
ATOM 1523 C C . ALA A 1 199 ? -19.984 11.586 -4.254 1 98.5 199 ALA A C 1
ATOM 1525 O O . ALA A 1 199 ? -20.156 10.656 -3.453 1 98.5 199 ALA A O 1
ATOM 1526 N N . MET A 1 200 ? -20 11.453 -5.516 1 98.62 200 MET A N 1
ATOM 1527 C CA . MET A 1 200 ? -20.141 10.125 -6.105 1 98.62 200 MET A CA 1
ATOM 1528 C C . MET A 1 200 ? -18.984 9.219 -5.68 1 98.62 200 MET A C 1
ATOM 1530 O O . MET A 1 200 ? -19.203 8.07 -5.301 1 98.62 200 MET A O 1
ATOM 1534 N N . ARG A 1 201 ? -17.734 9.703 -5.75 1 98.62 201 ARG A N 1
ATOM 1535 C CA . ARG A 1 201 ? -16.562 8.93 -5.34 1 98.62 201 ARG A CA 1
ATOM 1536 C C . ARG A 1 201 ? -16.641 8.57 -3.863 1 98.62 201 ARG A C 1
ATOM 1538 O O . ARG A 1 201 ? -16.281 7.453 -3.475 1 98.62 201 ARG A O 1
ATOM 1545 N N . PHE A 1 202 ? -17.094 9.555 -3.047 1 98.81 202 PHE A N 1
ATOM 1546 C CA . PHE A 1 202 ? -17.219 9.336 -1.612 1 98.81 202 PHE A CA 1
ATOM 1547 C C . PHE A 1 202 ? -18.25 8.242 -1.322 1 98.81 202 PHE A C 1
ATOM 1549 O O . PHE A 1 202 ? -17.984 7.328 -0.541 1 98.81 202 PHE A O 1
ATOM 1556 N N . LYS A 1 203 ? -19.344 8.289 -1.947 1 98.56 203 LYS A N 1
ATOM 1557 C CA . LYS A 1 203 ? -20.406 7.297 -1.766 1 98.56 203 LYS A CA 1
ATOM 1558 C C . LYS A 1 203 ? -19.953 5.914 -2.221 1 98.56 203 LYS A C 1
ATOM 1560 O O . LYS A 1 203 ? -20.234 4.914 -1.559 1 98.56 203 LYS A O 1
ATOM 1565 N N . ALA A 1 204 ? -19.312 5.879 -3.328 1 98.38 204 ALA A N 1
ATOM 1566 C CA . ALA A 1 204 ? -18.797 4.609 -3.834 1 98.38 204 ALA A CA 1
ATOM 1567 C C . ALA A 1 204 ? -17.797 3.994 -2.857 1 98.38 204 ALA A C 1
ATOM 1569 O O . ALA A 1 204 ? -17.812 2.783 -2.627 1 98.38 204 ALA A O 1
ATOM 1570 N N . LEU A 1 205 ? -16.938 4.816 -2.299 1 98.5 205 LEU A N 1
ATOM 1571 C CA . LEU A 1 205 ? -15.961 4.34 -1.328 1 98.5 205 LEU A CA 1
ATOM 1572 C C . LEU A 1 205 ? -16.656 3.83 -0.067 1 98.5 205 LEU A C 1
ATOM 1574 O O . LEU A 1 205 ? -16.281 2.785 0.473 1 98.5 205 LEU A O 1
ATOM 1578 N N . ALA A 1 206 ? -17.594 4.613 0.424 1 98.44 206 ALA A N 1
ATOM 1579 C CA . ALA A 1 206 ? -18.359 4.188 1.597 1 98.44 206 ALA A CA 1
ATOM 1580 C C . ALA A 1 206 ? -19.016 2.832 1.359 1 98.44 206 ALA A C 1
ATOM 1582 O O . ALA A 1 206 ? -18.906 1.924 2.184 1 98.44 206 ALA A O 1
ATOM 1583 N N . ASP A 1 207 ? -19.656 2.697 0.249 1 97.62 207 ASP A N 1
ATOM 1584 C CA . ASP A 1 207 ? -20.328 1.45 -0.103 1 97.62 207 ASP A CA 1
ATOM 1585 C C . ASP A 1 207 ? -19.328 0.297 -0.189 1 97.62 207 ASP A C 1
ATOM 1587 O O . ASP A 1 207 ? -19.547 -0.772 0.382 1 97.62 207 ASP A O 1
ATOM 1591 N N . ARG A 1 208 ? -18.219 0.521 -0.846 1 97.44 208 ARG A N 1
ATOM 1592 C CA . ARG A 1 208 ? -17.203 -0.515 -1.005 1 97.44 208 ARG A CA 1
ATOM 1593 C C . ARG A 1 208 ? -16.625 -0.925 0.344 1 97.44 208 ARG A C 1
ATOM 1595 O O . ARG A 1 208 ? -16.266 -2.086 0.543 1 97.44 208 ARG A O 1
ATOM 1602 N N . SER A 1 209 ? -16.625 -0.025 1.28 1 97.44 209 SER A N 1
ATOM 1603 C CA . SER A 1 209 ? -15.992 -0.239 2.584 1 97.44 209 SER A CA 1
ATOM 1604 C C . SER A 1 209 ? -17.016 -0.75 3.602 1 97.44 209 SER A C 1
ATOM 1606 O O . SER A 1 209 ? -16.656 -1.021 4.754 1 97.44 209 SER A O 1
ATOM 1608 N N . GLY A 1 210 ? -18.25 -0.845 3.24 1 96.88 210 GLY A N 1
ATOM 1609 C CA . GLY A 1 210 ? -19.281 -1.276 4.16 1 96.88 210 GLY A CA 1
ATOM 1610 C C . GLY A 1 210 ? -19.656 -0.216 5.18 1 96.88 210 GLY A C 1
ATOM 1611 O O . GLY A 1 210 ? -20.016 -0.538 6.316 1 96.88 210 GLY A O 1
ATOM 1612 N N . VAL A 1 211 ? -19.469 1.048 4.848 1 97.88 211 VAL A N 1
ATOM 1613 C CA . VAL A 1 211 ? -19.844 2.158 5.711 1 97.88 211 VAL A CA 1
ATOM 1614 C C . VAL A 1 211 ? -21.219 2.691 5.285 1 97.88 211 VAL A C 1
ATOM 1616 O O . VAL A 1 211 ? -21.391 3.15 4.156 1 97.88 211 VAL A O 1
ATOM 1619 N N . THR A 1 212 ? -22.172 2.646 6.125 1 98 212 THR A N 1
ATOM 1620 C CA . THR A 1 212 ? -23.5 3.188 5.859 1 98 212 THR A CA 1
ATOM 1621 C C . THR A 1 212 ? -23.531 4.691 6.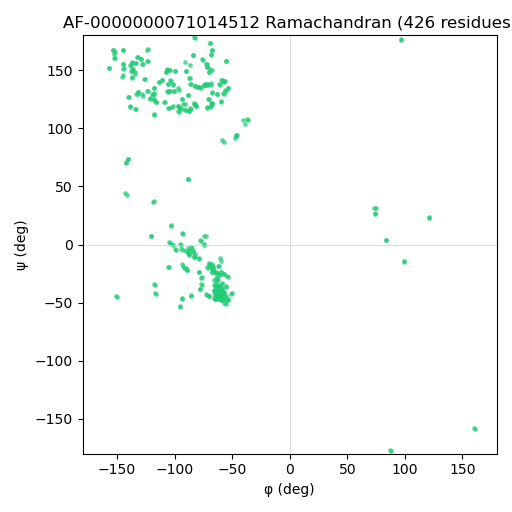117 1 98 212 THR A C 1
ATOM 1623 O O . THR A 1 212 ? -23.219 5.145 7.223 1 98 212 THR A O 1
ATOM 1626 N N . LEU A 1 213 ? -23.859 5.41 5.082 1 97.81 213 LEU A N 1
ATOM 1627 C CA . LEU A 1 213 ? -24 6.855 5.211 1 97.81 213 LEU A CA 1
ATOM 1628 C C . LEU A 1 213 ? -25.391 7.219 5.742 1 97.81 213 LEU A C 1
ATOM 1630 O O . LEU A 1 213 ? -26.406 6.793 5.188 1 97.81 213 LEU A O 1
ATOM 1634 N N . ILE A 1 214 ? -25.328 7.902 6.859 1 97.06 214 ILE A N 1
ATOM 1635 C CA . ILE A 1 214 ? -26.578 8.297 7.508 1 97.06 214 ILE A CA 1
ATOM 1636 C C . ILE A 1 214 ? -26.875 9.766 7.199 1 97.06 214 ILE A C 1
ATOM 1638 O O . ILE A 1 214 ? -25.969 10.602 7.203 1 97.06 214 ILE A O 1
ATOM 1642 N N . VAL A 1 215 ? -28.156 10.047 6.902 1 91.56 215 VAL A N 1
ATOM 1643 C CA . VAL A 1 215 ? -28.562 11.414 6.605 1 91.56 215 VAL A CA 1
ATOM 1644 C C . VAL A 1 215 ? -29.062 12.094 7.879 1 91.56 215 VAL A C 1
ATOM 1646 O O . VAL A 1 215 ? -29.672 11.445 8.734 1 91.56 215 VAL A O 1
ATOM 1649 N N . MET B 1 1 ? -20.484 -29.469 24.75 1 24.58 1 MET B N 1
ATOM 1650 C CA . MET B 1 1 ? -19.375 -29.453 23.797 1 24.58 1 MET B CA 1
ATOM 1651 C C . MET B 1 1 ? -18.844 -28.047 23.594 1 24.58 1 MET B C 1
ATOM 1653 O O . MET B 1 1 ? -19.578 -27.172 23.109 1 24.58 1 MET B O 1
ATOM 1657 N N . THR B 1 2 ? -17.891 -27.531 24.344 1 27.5 2 THR B N 1
ATOM 1658 C CA . THR B 1 2 ? -17.281 -26.203 24.344 1 27.5 2 THR B CA 1
ATOM 1659 C C . THR B 1 2 ? -16.688 -25.875 22.984 1 27.5 2 THR B C 1
ATOM 1661 O O . THR B 1 2 ? -15.773 -26.562 22.516 1 27.5 2 THR B O 1
ATOM 1664 N N . VAL B 1 3 ? -17.484 -25.297 22.078 1 32.59 3 VAL B N 1
ATOM 1665 C CA . VAL B 1 3 ? -16.969 -24.922 20.766 1 32.59 3 VAL B CA 1
ATOM 1666 C C . VAL B 1 3 ? -15.641 -24.172 20.922 1 32.59 3 VAL B C 1
ATOM 1668 O O . VAL B 1 3 ? -15.586 -23.141 21.594 1 32.59 3 VAL B O 1
ATOM 1671 N N . LEU B 1 4 ? -14.539 -24.828 20.891 1 34.25 4 LEU B N 1
ATOM 1672 C CA . LEU B 1 4 ? -13.234 -24.172 20.891 1 34.25 4 LEU B CA 1
ATOM 1673 C C . LEU B 1 4 ? -13.195 -23.031 19.891 1 34.25 4 LEU B C 1
ATOM 1675 O O . LEU B 1 4 ? -13.484 -23.219 18.703 1 34.25 4 LEU B O 1
ATOM 1679 N N . LEU B 1 5 ? -13.469 -21.844 20.281 1 40.84 5 LEU B N 1
ATOM 1680 C CA . LEU B 1 5 ? -13.352 -20.656 19.453 1 40.84 5 LEU B CA 1
ATOM 1681 C C . LEU B 1 5 ? -12.086 -20.719 18.609 1 40.84 5 LEU B C 1
ATOM 1683 O O . LEU B 1 5 ? -11.016 -21.062 19.109 1 40.84 5 LEU B O 1
ATOM 1687 N N . PRO B 1 6 ? -12.234 -20.969 17.25 1 48.81 6 PRO B N 1
ATOM 1688 C CA . PRO B 1 6 ? -11.008 -21.094 16.469 1 48.81 6 PRO B CA 1
ATOM 1689 C C . PRO B 1 6 ? -9.906 -20.141 16.906 1 48.81 6 PRO B C 1
ATOM 1691 O O . PRO B 1 6 ? -10.188 -18.984 17.219 1 48.81 6 PRO B O 1
ATOM 1694 N N . THR B 1 7 ? -8.828 -20.562 17.547 1 57.25 7 THR B N 1
ATOM 1695 C CA . THR B 1 7 ? -7.68 -19.906 18.172 1 57.25 7 THR B CA 1
ATOM 1696 C C . THR B 1 7 ? -6.898 -19.094 17.141 1 57.25 7 THR B C 1
ATOM 1698 O O . THR B 1 7 ? -6.047 -18.281 17.5 1 57.25 7 THR B O 1
ATOM 1701 N N . GLY B 1 8 ? -7.164 -19.25 15.797 1 76.5 8 GLY B N 1
ATOM 1702 C CA . GLY B 1 8 ? -6.281 -18.531 14.883 1 76.5 8 GLY B CA 1
ATOM 1703 C C . GLY B 1 8 ? -6.734 -17.109 14.609 1 76.5 8 GLY B C 1
ATOM 1704 O O . GLY B 1 8 ? -7.875 -16.75 14.898 1 76.5 8 GLY B O 1
ATOM 1705 N N . ILE B 1 9 ? -5.863 -16.25 14.273 1 91.06 9 ILE B N 1
ATOM 1706 C CA . ILE B 1 9 ? -6.137 -14.836 14.055 1 91.06 9 ILE B CA 1
ATOM 1707 C C . ILE B 1 9 ? -6.977 -14.664 12.789 1 91.06 9 ILE B C 1
ATOM 1709 O O . ILE B 1 9 ? -7.68 -13.664 12.641 1 91.06 9 ILE B O 1
ATOM 1713 N N . VAL B 1 10 ? -7.047 -15.68 11.891 1 97.06 10 VAL B N 1
ATOM 1714 C CA . VAL B 1 10 ? -7.773 -15.594 10.625 1 97.06 10 VAL B CA 1
ATOM 1715 C C . VAL B 1 10 ? -9.188 -16.141 10.797 1 97.06 10 VAL B C 1
ATOM 1717 O O . VAL B 1 10 ? -9.367 -17.328 11.086 1 97.06 10 VAL B O 1
ATOM 1720 N N . PRO B 1 11 ? -10.219 -15.352 10.633 1 95.75 11 PRO B N 1
ATOM 1721 C CA . PRO B 1 11 ? -11.586 -15.859 10.75 1 95.75 11 PRO B CA 1
ATOM 1722 C C . PRO B 1 11 ? -11.961 -16.828 9.633 1 95.75 11 PRO B C 1
ATOM 1724 O O . PRO B 1 11 ? -11.414 -16.734 8.531 1 95.75 11 PRO B O 1
ATOM 1727 N N . LYS B 1 12 ? -12.836 -17.734 9.953 1 95.31 12 LYS B N 1
ATOM 1728 C CA . LYS B 1 12 ? -13.406 -18.578 8.914 1 95.31 12 LYS B CA 1
ATOM 1729 C C . LYS B 1 12 ? -14.297 -17.781 7.969 1 95.31 12 LYS B C 1
ATOM 1731 O O . LYS B 1 12 ? -15.102 -16.953 8.414 1 95.31 12 LYS B O 1
ATOM 1736 N N . PRO B 1 13 ? -14.055 -17.969 6.684 1 95.69 13 PRO B N 1
ATOM 1737 C CA . PRO B 1 13 ? -14.992 -17.266 5.797 1 95.69 13 PRO B CA 1
ATOM 1738 C C . PRO B 1 13 ? -16.438 -17.734 6 1 95.69 13 PRO B C 1
ATOM 1740 O O . PRO B 1 13 ? -16.703 -18.922 6.164 1 95.69 13 PRO B O 1
ATOM 1743 N N . PRO B 1 14 ? -17.328 -16.797 6.012 1 92.25 14 PRO B N 1
ATOM 1744 C CA . PRO B 1 14 ? -18.75 -17.188 6.035 1 92.25 14 PRO B CA 1
ATOM 1745 C C . PRO B 1 14 ? -19.188 -17.875 4.742 1 92.25 14 PRO B C 1
ATOM 1747 O O . PRO B 1 14 ? -18.484 -17.828 3.738 1 92.25 14 PRO B O 1
ATOM 1750 N N . THR B 1 15 ? -20.312 -18.469 4.754 1 91 15 THR B N 1
ATOM 1751 C CA . THR B 1 15 ? -20.859 -19.188 3.6 1 91 15 THR B CA 1
ATOM 1752 C C . THR B 1 15 ? -21.031 -18.25 2.412 1 91 15 THR B C 1
ATOM 1754 O O . THR B 1 15 ? -20.75 -18.625 1.271 1 91 15 THR B O 1
ATOM 1757 N N . ALA B 1 16 ? -21.578 -17.031 2.775 1 91.12 16 ALA B N 1
ATOM 1758 C CA . ALA B 1 16 ? -21.719 -15.992 1.765 1 91.12 16 ALA B CA 1
ATOM 1759 C C . ALA B 1 16 ? -21.109 -14.68 2.24 1 91.12 16 ALA B C 1
ATOM 1761 O O . ALA B 1 16 ? -21.266 -14.297 3.404 1 91.12 16 ALA B O 1
ATOM 1762 N N . PHE B 1 17 ? -20.281 -14.133 1.384 1 91.06 17 PHE B N 1
ATOM 1763 C CA . PHE B 1 17 ? -19.703 -12.836 1.726 1 91.06 17 PHE B CA 1
ATOM 1764 C C . PHE B 1 17 ? -19.5 -11.984 0.477 1 91.06 17 PHE B C 1
ATOM 1766 O O . PHE B 1 17 ? -19.297 -12.516 -0.616 1 91.06 17 PHE B O 1
ATOM 1773 N N . ALA B 1 18 ? -19.703 -10.742 0.678 1 87.31 18 ALA B N 1
ATOM 1774 C CA . ALA B 1 18 ? -19.547 -9.797 -0.427 1 87.31 18 ALA B CA 1
ATOM 1775 C C . ALA B 1 18 ? -18.078 -9.578 -0.771 1 87.31 18 ALA B C 1
ATOM 1777 O O . ALA B 1 18 ? -17.219 -9.562 0.116 1 87.31 18 ALA B O 1
ATOM 1778 N N . THR B 1 19 ? -17.797 -9.555 -2.039 1 89.94 19 THR B N 1
ATOM 1779 C CA . THR B 1 19 ? -16.484 -9.141 -2.521 1 89.94 19 THR B CA 1
ATOM 1780 C C . THR B 1 19 ? -16.609 -8.18 -3.697 1 89.94 19 THR B C 1
ATOM 1782 O O . THR B 1 19 ? -17.609 -8.219 -4.43 1 89.94 19 THR B O 1
ATOM 1785 N N . HIS B 1 20 ? -15.703 -7.328 -3.781 1 95.56 20 HIS B N 1
ATOM 1786 C CA . HIS B 1 20 ? -15.609 -6.418 -4.914 1 95.56 20 HIS B CA 1
ATOM 1787 C C . HIS B 1 20 ? -14.82 -7.039 -6.062 1 95.56 20 HIS B C 1
ATOM 1789 O O . HIS B 1 20 ? -13.875 -7.801 -5.832 1 95.56 20 HIS B O 1
ATOM 1795 N N . VAL B 1 21 ? -15.297 -6.707 -7.293 1 96.25 21 VAL B N 1
ATOM 1796 C CA . VAL B 1 21 ? -14.562 -7.176 -8.469 1 96.25 21 VAL B CA 1
ATOM 1797 C C . VAL B 1 21 ? -13.578 -6.102 -8.922 1 96.25 21 VAL B C 1
ATOM 1799 O O . VAL B 1 21 ? -13.945 -4.934 -9.07 1 96.25 21 VAL B O 1
ATOM 1802 N N . THR B 1 22 ? -12.406 -6.449 -9.016 1 96.44 22 THR B N 1
ATOM 1803 C CA . THR B 1 22 ? -11.391 -5.641 -9.68 1 96.44 22 THR B CA 1
ATOM 1804 C C . THR B 1 22 ? -11.102 -6.176 -11.078 1 96.44 22 THR B C 1
ATOM 1806 O O . THR B 1 22 ? -10.609 -7.297 -11.234 1 96.44 22 THR B O 1
ATOM 1809 N N . ASP B 1 23 ? -11.344 -5.344 -12.086 1 96.69 23 ASP B N 1
ATOM 1810 C CA . ASP B 1 23 ? -11.102 -5.746 -13.469 1 96.69 23 ASP B CA 1
ATOM 1811 C C . ASP B 1 23 ? -9.672 -5.434 -13.883 1 96.69 23 ASP B C 1
ATOM 1813 O O . ASP B 1 23 ? -9.172 -4.336 -13.641 1 96.69 23 ASP B O 1
ATOM 1817 N N . LEU B 1 24 ? -9.023 -6.422 -14.414 1 97.62 24 LEU B N 1
ATOM 1818 C CA . LEU B 1 24 ? -7.754 -6.176 -15.086 1 97.62 24 LEU B CA 1
ATOM 1819 C C . LEU B 1 24 ? -7.973 -5.895 -16.562 1 97.62 24 LEU B C 1
ATOM 1821 O O . LEU B 1 24 ? -8.477 -6.75 -17.297 1 97.62 24 LEU B O 1
ATOM 1825 N N . ALA B 1 25 ? -7.637 -4.711 -16.938 1 97.12 25 ALA B N 1
ATOM 1826 C CA . ALA B 1 25 ? -7.863 -4.293 -18.328 1 97.12 25 ALA B CA 1
ATOM 1827 C C . ALA B 1 25 ? -6.926 -5.027 -19.281 1 97.12 25 ALA B C 1
ATOM 1829 O O . ALA B 1 25 ? -5.785 -5.34 -18.922 1 97.12 25 ALA B O 1
ATOM 1830 N N . VAL B 1 26 ? -7.43 -5.238 -20.453 1 97.88 26 VAL B N 1
ATOM 1831 C CA . VAL B 1 26 ? -6.578 -5.762 -21.516 1 97.88 26 VAL B CA 1
ATOM 1832 C C . VAL B 1 26 ? -5.371 -4.844 -21.703 1 97.88 26 VAL B C 1
ATOM 1834 O O . VAL B 1 26 ? -5.512 -3.619 -21.719 1 97.88 26 VAL B O 1
ATOM 1837 N N . GLY B 1 27 ? -4.211 -5.477 -21.766 1 98.38 27 GLY B N 1
ATOM 1838 C CA . GLY B 1 27 ? -2.996 -4.707 -21.969 1 98.38 27 GLY B CA 1
ATOM 1839 C C . GLY B 1 27 ? -2.23 -4.445 -20.688 1 98.38 27 GLY B C 1
ATOM 1840 O O . GLY B 1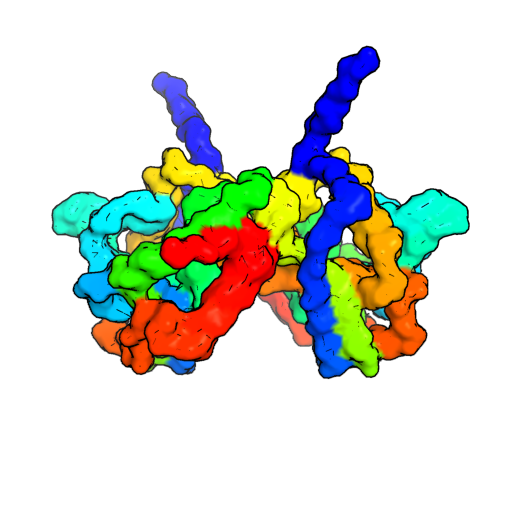 27 ? -1.057 -4.07 -20.734 1 98.38 27 GLY B O 1
ATOM 1841 N N . ALA B 1 28 ? -2.902 -4.672 -19.562 1 98.38 28 ALA B N 1
ATOM 1842 C CA . ALA B 1 28 ? -2.201 -4.492 -18.297 1 98.38 28 ALA B CA 1
ATOM 1843 C C . ALA B 1 28 ? -0.97 -5.391 -18.219 1 98.38 28 ALA B C 1
ATOM 1845 O O . ALA B 1 28 ? -0.999 -6.535 -18.672 1 98.38 28 ALA B O 1
ATOM 1846 N N . VAL B 1 29 ? 0.13 -4.844 -17.656 1 98.69 29 VAL B N 1
ATOM 1847 C CA . VAL B 1 29 ? 1.392 -5.566 -17.531 1 98.69 29 VAL B CA 1
ATOM 1848 C C . VAL B 1 29 ? 1.538 -6.094 -16.109 1 98.69 29 VAL B C 1
ATOM 1850 O O . VAL B 1 29 ? 1.293 -5.367 -15.141 1 98.69 29 VAL B O 1
ATOM 1853 N N . LEU B 1 30 ? 1.891 -7.336 -16 1 98.75 30 LEU B N 1
ATOM 1854 C CA . LEU B 1 30 ? 2.119 -8 -14.719 1 98.75 30 LEU B CA 1
ATOM 1855 C C . LEU B 1 30 ? 3.521 -8.594 -14.656 1 98.75 30 LEU B C 1
ATOM 1857 O O . LEU B 1 30 ? 4.137 -8.852 -15.695 1 98.75 30 LEU B O 1
ATOM 1861 N N . TRP B 1 31 ? 4.004 -8.812 -13.492 1 98.88 31 TRP B N 1
ATOM 1862 C CA . TRP B 1 31 ? 5.34 -9.344 -13.242 1 98.88 31 TRP B CA 1
ATOM 1863 C C . TRP B 1 31 ? 5.27 -10.609 -12.398 1 98.88 31 TRP B C 1
ATOM 1865 O O . TRP B 1 31 ? 4.574 -10.656 -11.383 1 98.88 31 TRP B O 1
ATOM 1875 N N . ARG B 1 32 ? 5.984 -11.594 -12.867 1 98.38 32 ARG B N 1
ATOM 1876 C CA . ARG B 1 32 ? 6.07 -12.859 -12.141 1 98.38 32 ARG B CA 1
ATOM 1877 C C . ARG B 1 32 ? 7.52 -13.32 -12.016 1 98.38 32 ARG B C 1
ATOM 1879 O O . ARG B 1 32 ? 8.273 -13.297 -12.992 1 98.38 32 ARG B O 1
ATOM 1886 N N . ILE B 1 33 ? 7.941 -13.641 -10.836 1 98.5 33 ILE B N 1
ATOM 1887 C CA . ILE B 1 33 ? 9.211 -14.32 -10.609 1 98.5 33 ILE B CA 1
ATOM 1888 C C . ILE B 1 33 ? 8.961 -15.766 -10.188 1 98.5 33 ILE B C 1
ATOM 1890 O O . ILE B 1 33 ? 8.211 -16.016 -9.234 1 98.5 33 ILE B O 1
ATOM 1894 N N . HIS B 1 34 ? 9.492 -16.672 -10.898 1 97.75 34 HIS B N 1
ATOM 1895 C CA . HIS B 1 34 ? 9.18 -18.078 -10.758 1 97.75 34 HIS B CA 1
ATOM 1896 C C . HIS B 1 34 ? 10.414 -18.953 -11 1 97.75 34 HIS B C 1
ATOM 1898 O O . HIS B 1 34 ? 11.445 -18.453 -11.461 1 97.75 34 HIS B O 1
ATOM 1904 N N . ALA B 1 35 ? 10.32 -20.219 -10.656 1 97.19 35 ALA B N 1
ATOM 1905 C CA . ALA B 1 35 ? 11.43 -21.141 -10.844 1 97.19 35 ALA B CA 1
ATOM 1906 C C . ALA B 1 35 ? 11.875 -21.188 -12.297 1 97.19 35 ALA B C 1
ATOM 1908 O O . ALA B 1 35 ? 11.047 -21.156 -13.211 1 97.19 35 ALA B O 1
ATOM 1909 N N . GLU B 1 36 ? 13.164 -21.266 -12.531 1 96.94 36 GLU B N 1
ATOM 1910 C CA . GLU B 1 36 ? 13.758 -21.203 -13.867 1 96.94 36 GLU B CA 1
ATOM 1911 C C . GLU B 1 36 ? 13.195 -22.297 -14.773 1 96.94 36 GLU B C 1
ATOM 1913 O O . GLU B 1 36 ? 13.062 -22.094 -15.977 1 96.94 36 GLU B O 1
ATOM 1918 N N . ARG B 1 37 ? 12.719 -23.375 -14.25 1 95.31 37 ARG B N 1
ATOM 1919 C CA . ARG B 1 37 ? 12.289 -24.516 -15.047 1 95.31 37 ARG B CA 1
ATOM 1920 C C . ARG B 1 37 ? 10.859 -24.312 -15.555 1 95.31 37 ARG B C 1
ATOM 1922 O O . ARG B 1 37 ? 10.398 -25.062 -16.422 1 95.31 37 ARG B O 1
ATOM 1929 N N . LEU B 1 38 ? 10.211 -23.344 -15.055 1 95.44 38 LEU B N 1
ATOM 1930 C CA . LEU B 1 38 ? 8.812 -23.141 -15.398 1 95.44 38 LEU B CA 1
ATOM 1931 C C . LEU B 1 38 ? 8.664 -22.062 -16.469 1 95.44 38 LEU B C 1
ATOM 1933 O O . LEU B 1 38 ? 9.461 -21.125 -16.516 1 95.44 38 LEU B O 1
ATOM 1937 N N . ALA B 1 39 ? 7.578 -22.266 -17.281 1 95.12 39 ALA B N 1
ATOM 1938 C CA . ALA B 1 39 ? 7.191 -21.188 -18.172 1 95.12 39 ALA B CA 1
ATOM 1939 C C . ALA B 1 39 ? 6.562 -20.031 -17.406 1 95.12 39 ALA B C 1
ATOM 1941 O O . ALA B 1 39 ? 6.004 -20.234 -16.328 1 95.12 39 ALA B O 1
ATOM 1942 N N . GLY B 1 40 ? 6.707 -18.812 -18 1 96.06 40 GLY B N 1
ATOM 1943 C CA . GLY B 1 40 ? 6.199 -17.609 -17.359 1 96.06 40 GLY B CA 1
ATOM 1944 C C . GLY B 1 40 ? 4.703 -17.656 -17.094 1 96.06 40 GLY B C 1
ATOM 1945 O O . GLY B 1 40 ? 4.215 -17.062 -16.141 1 96.06 40 GLY B O 1
ATOM 1946 N N . ASP B 1 41 ? 3.955 -18.312 -17.984 1 95.38 41 ASP B N 1
ATOM 1947 C CA . ASP B 1 41 ? 2.504 -18.359 -17.828 1 95.38 41 ASP B CA 1
ATOM 1948 C C . ASP B 1 41 ? 2.059 -19.719 -17.281 1 95.38 41 ASP B C 1
ATOM 1950 O O . ASP B 1 41 ? 0.89 -20.094 -17.422 1 95.38 41 ASP B O 1
ATOM 1954 N N . ALA B 1 42 ? 3.033 -20.5 -16.734 1 95.62 42 ALA B N 1
ATOM 1955 C CA . ALA B 1 42 ? 2.691 -21.781 -16.141 1 95.62 42 ALA B CA 1
ATOM 1956 C C . ALA B 1 42 ? 1.927 -21.594 -14.828 1 95.62 42 ALA B C 1
ATOM 1958 O O . ALA B 1 42 ? 2.248 -20.703 -14.031 1 95.62 42 ALA B O 1
ATOM 1959 N N . PHE B 1 43 ? 0.922 -22.406 -14.703 1 97.19 43 PHE B N 1
ATOM 1960 C CA . PHE B 1 43 ? 0.201 -22.453 -13.438 1 97.19 43 PHE B CA 1
ATOM 1961 C C . PHE B 1 43 ? 0.712 -23.578 -12.555 1 97.19 43 PHE B C 1
ATOM 1963 O O . PHE B 1 43 ? 0.935 -24.688 -13.039 1 97.19 43 PHE B O 1
ATOM 1970 N N . ASN B 1 44 ? 0.958 -23.297 -11.305 1 96.5 44 ASN B N 1
ATOM 1971 C CA . ASN B 1 44 ? 1.381 -24.281 -10.312 1 96.5 44 ASN B CA 1
ATOM 1972 C C . ASN B 1 44 ? 0.265 -25.281 -9.992 1 96.5 44 ASN B C 1
ATOM 1974 O O . ASN B 1 44 ? -0.807 -24.875 -9.531 1 96.5 44 ASN B O 1
ATOM 1978 N N . PRO B 1 45 ? 0.406 -26.562 -10.211 1 95.5 45 PRO B N 1
ATOM 1979 C CA . PRO B 1 45 ? -0.672 -27.531 -10.055 1 95.5 45 PRO B CA 1
ATOM 1980 C C . PRO B 1 45 ? -0.996 -27.828 -8.594 1 95.5 45 PRO B C 1
ATOM 1982 O O . PRO B 1 45 ? -1.797 -28.719 -8.297 1 95.5 45 PRO B O 1
ATOM 1985 N N . GLY B 1 46 ? -0.412 -27.109 -7.707 1 94.81 46 GLY B N 1
ATOM 1986 C CA . GLY B 1 46 ? -0.729 -27.297 -6.297 1 94.81 46 GLY B CA 1
ATOM 1987 C C . GLY B 1 46 ? 0.478 -27.672 -5.461 1 94.81 46 GLY B C 1
ATOM 1988 O O . GLY B 1 46 ? 0.335 -28.266 -4.391 1 94.81 46 GLY B O 1
ATOM 1989 N N . ILE B 1 47 ? 1.604 -27.328 -5.938 1 93.12 47 ILE B N 1
ATOM 1990 C CA . ILE B 1 47 ? 2.846 -27.594 -5.223 1 93.12 47 ILE B CA 1
ATOM 1991 C C . ILE B 1 47 ? 3.143 -26.469 -4.246 1 93.12 47 ILE B C 1
ATOM 1993 O O . ILE B 1 47 ? 2.99 -25.281 -4.586 1 93.12 47 ILE B O 1
ATOM 1997 N N . GLY B 1 48 ? 3.6 -26.906 -3.051 1 93.06 48 GLY B N 1
ATOM 1998 C CA . GLY B 1 48 ? 3.947 -25.922 -2.045 1 93.06 48 GLY B CA 1
ATOM 1999 C C . GLY B 1 48 ? 2.773 -25.5 -1.178 1 93.06 48 GLY B C 1
ATOM 2000 O O . GLY B 1 48 ? 1.695 -26.094 -1.264 1 93.06 48 GLY B O 1
ATOM 2001 N N . PHE B 1 49 ? 3.059 -24.5 -0.237 1 94.44 49 PHE B N 1
ATOM 2002 C CA . PHE B 1 49 ? 2.059 -24.078 0.732 1 94.44 49 PHE B CA 1
ATOM 2003 C C . PHE B 1 49 ? 2.145 -22.562 0.966 1 94.44 49 PHE B C 1
ATOM 2005 O O . PHE B 1 49 ? 2.516 -22.125 2.055 1 94.44 49 PHE B O 1
ATOM 2012 N N . SER B 1 50 ? 1.732 -21.875 -0.034 1 95.5 50 SER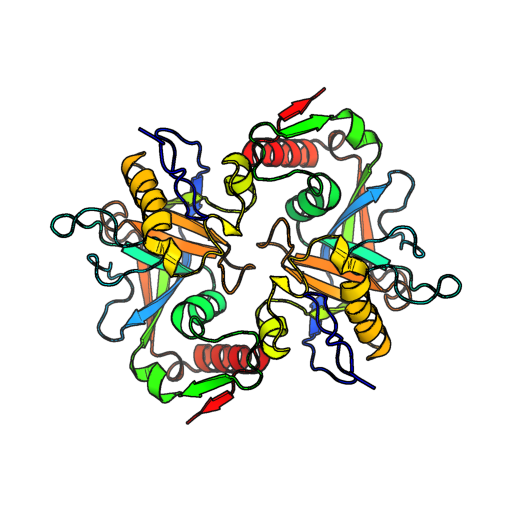 B N 1
ATOM 2013 C CA . SER B 1 50 ? 1.739 -20.406 0.068 1 95.5 50 SER B CA 1
ATOM 2014 C C . SER B 1 50 ? 0.497 -19.906 0.792 1 95.5 50 SER B C 1
ATOM 2016 O O . SER B 1 50 ? -0.321 -20.703 1.265 1 95.5 50 SER B O 1
ATOM 2018 N N . ARG B 1 51 ? 0.374 -18.672 0.972 1 96.94 51 ARG B N 1
ATOM 2019 C CA . ARG B 1 51 ? -0.655 -18.016 1.769 1 96.94 51 ARG B CA 1
ATOM 2020 C C . ARG B 1 51 ? -2.051 -18.406 1.291 1 96.94 51 ARG B C 1
ATOM 2022 O O . ARG B 1 51 ? -2.939 -18.672 2.104 1 96.94 51 ARG B O 1
ATOM 2029 N N . PHE B 1 52 ? -2.236 -18.406 -0.103 1 98.31 52 PHE B N 1
ATOM 2030 C CA . PHE B 1 52 ? -3.594 -18.594 -0.606 1 98.31 52 PHE B CA 1
ATOM 2031 C C . PHE B 1 52 ? -3.68 -19.828 -1.491 1 98.31 52 PHE B C 1
ATOM 2033 O O . PHE B 1 52 ? -4.676 -20.031 -2.191 1 98.31 52 PHE B O 1
ATOM 2040 N N . ALA B 1 53 ? -2.621 -20.641 -1.572 1 98.12 53 ALA B N 1
ATOM 2041 C CA . ALA B 1 53 ? -2.582 -21.906 -2.303 1 98.12 53 ALA B CA 1
ATOM 2042 C C . ALA B 1 53 ? -1.864 -22.984 -1.496 1 98.12 53 ALA B C 1
ATOM 2044 O O . ALA B 1 53 ? -1.026 -22.672 -0.645 1 98.12 53 ALA B O 1
ATOM 2045 N N . PRO B 1 54 ? -2.209 -24.219 -1.633 1 98 54 PRO B N 1
ATOM 2046 C CA . PRO B 1 54 ? -3.096 -24.766 -2.662 1 98 54 PRO B CA 1
ATOM 2047 C C . PRO B 1 54 ? -4.574 -24.641 -2.295 1 98 54 PRO B C 1
ATOM 2049 O O . PRO B 1 54 ? -4.902 -24.375 -1.137 1 98 54 PRO B O 1
ATOM 2052 N N . ILE B 1 55 ? -5.383 -24.797 -3.346 1 97.75 55 ILE B N 1
ATOM 2053 C CA . ILE B 1 55 ? -6.836 -24.766 -3.211 1 97.75 55 ILE B CA 1
ATOM 2054 C C . ILE B 1 55 ? -7.41 -26.141 -3.588 1 97.75 55 ILE B C 1
ATOM 2056 O O . ILE B 1 55 ? -7.211 -26.609 -4.711 1 97.75 55 ILE B O 1
ATOM 2060 N N . GLY B 1 56 ? -8.156 -26.719 -2.607 1 95.19 56 GLY B N 1
ATOM 2061 C CA . GLY B 1 56 ? -8.789 -28 -2.891 1 95.19 56 GLY B CA 1
ATOM 2062 C C . GLY B 1 56 ? -7.988 -29.188 -2.393 1 95.19 56 GLY B C 1
ATOM 2063 O O . GLY B 1 56 ? -6.852 -29.031 -1.938 1 95.19 56 GLY B O 1
ATOM 2064 N N . PRO B 1 57 ? -8.562 -30.391 -2.553 1 92.88 57 PRO B N 1
ATOM 2065 C CA . PRO B 1 57 ? -7.863 -31.609 -2.133 1 92.88 57 PRO B CA 1
ATOM 2066 C C . PRO B 1 57 ? -6.742 -32 -3.088 1 92.88 57 PRO B C 1
ATOM 2068 O O . PRO B 1 57 ? -6.715 -31.547 -4.238 1 92.88 57 PRO B O 1
ATOM 2071 N N . VAL B 1 58 ? -5.848 -32.75 -2.627 1 91 58 VAL B N 1
ATOM 2072 C CA . VAL B 1 58 ? -4.609 -33.125 -3.311 1 91 58 VAL B CA 1
ATOM 2073 C C . VAL B 1 58 ? -4.922 -33.625 -4.723 1 91 58 VAL B C 1
ATOM 2075 O O . VAL B 1 58 ? -4.258 -33.219 -5.684 1 91 58 VAL B O 1
ATOM 2078 N N . ARG B 1 59 ? -5.941 -34.406 -4.969 1 90.38 59 ARG B N 1
ATOM 2079 C CA . ARG B 1 59 ? -6.238 -35.031 -6.254 1 90.38 59 ARG B CA 1
ATOM 2080 C C . ARG B 1 59 ? -6.98 -34.062 -7.172 1 90.38 59 ARG B C 1
ATOM 2082 O O . ARG B 1 59 ? -7.102 -34.312 -8.375 1 90.38 59 ARG B O 1
ATOM 2089 N N . LYS B 1 60 ? -7.422 -32.938 -6.684 1 94.62 60 LYS B N 1
ATOM 2090 C CA . LYS B 1 60 ? -8.227 -32 -7.461 1 94.62 60 LYS B CA 1
ATOM 2091 C C . LYS B 1 60 ? -7.852 -30.547 -7.145 1 94.62 60 LYS B C 1
ATOM 2093 O O . LYS B 1 60 ? -8.727 -29.703 -6.953 1 94.62 60 LYS B O 1
ATOM 2098 N N . ARG B 1 61 ? -6.547 -30.297 -7.047 1 97.06 61 ARG B N 1
ATOM 2099 C CA . ARG B 1 61 ? -6.082 -28.938 -6.73 1 97.06 61 ARG B CA 1
ATOM 2100 C C . ARG B 1 61 ? -6.309 -28 -7.906 1 97.06 61 ARG B C 1
ATOM 2102 O O . ARG B 1 61 ? -6.082 -28.375 -9.062 1 97.06 61 ARG B O 1
ATOM 2109 N N . VAL B 1 62 ? -6.766 -26.812 -7.617 1 97.94 62 VAL B N 1
ATOM 2110 C CA . VAL B 1 62 ? -6.852 -25.734 -8.594 1 97.94 62 VAL B CA 1
ATOM 2111 C C . VAL B 1 62 ? -5.449 -25.219 -8.93 1 97.94 62 VAL B C 1
ATOM 2113 O O . VAL B 1 62 ? -4.707 -24.797 -8.047 1 97.94 62 VAL B O 1
ATOM 2116 N N . PRO B 1 63 ? -4.992 -25.328 -10.172 1 97.62 63 PRO B N 1
ATOM 2117 C CA . PRO B 1 63 ? -3.721 -24.672 -10.484 1 97.62 63 PRO B CA 1
ATOM 2118 C C . PRO B 1 63 ? -3.758 -23.156 -10.234 1 97.62 63 PRO B C 1
ATOM 2120 O O . PRO B 1 63 ? -4.781 -22.516 -10.477 1 97.62 63 PRO B O 1
ATOM 2123 N N . THR B 1 64 ? -2.672 -22.594 -9.719 1 98.12 64 THR B N 1
ATOM 2124 C CA . THR B 1 64 ? -2.65 -21.172 -9.406 1 98.12 64 THR B CA 1
ATOM 2125 C C . THR B 1 64 ? -1.364 -20.516 -9.914 1 98.12 64 THR B C 1
ATOM 2127 O O . THR B 1 64 ? -0.363 -21.203 -10.133 1 98.12 64 THR B O 1
ATOM 2130 N N . ALA B 1 65 ? -1.391 -19.25 -10.148 1 97.69 65 ALA B N 1
ATOM 2131 C CA . ALA B 1 65 ? -0.222 -18.438 -10.5 1 97.69 65 ALA B CA 1
ATOM 2132 C C . ALA B 1 65 ? -0.269 -17.078 -9.805 1 97.69 65 ALA B C 1
ATOM 2134 O O . ALA B 1 65 ? -1.276 -16.375 -9.875 1 97.69 65 ALA B O 1
ATOM 2135 N N . TYR B 1 66 ? 0.798 -16.797 -9.148 1 98.12 66 TYR B N 1
ATOM 2136 C CA . TYR B 1 66 ? 0.933 -15.492 -8.5 1 98.12 66 TYR B CA 1
ATOM 2137 C C . TYR B 1 66 ? 1.585 -14.484 -9.445 1 98.12 66 TYR B C 1
ATOM 2139 O O . TYR B 1 66 ? 2.418 -14.852 -10.273 1 98.12 66 TYR B O 1
ATOM 2147 N N . ALA B 1 67 ? 1.248 -13.25 -9.305 1 98.62 67 ALA B N 1
ATOM 2148 C CA . ALA B 1 67 ? 1.872 -12.133 -10.008 1 98.62 67 ALA B CA 1
ATOM 2149 C C . ALA B 1 67 ? 1.739 -10.836 -9.219 1 98.62 67 ALA B C 1
ATOM 2151 O O . ALA B 1 67 ? 1.065 -10.797 -8.18 1 98.62 67 ALA B O 1
ATOM 2152 N N . ALA B 1 68 ? 2.453 -9.852 -9.609 1 98.81 68 ALA B N 1
ATOM 2153 C CA . ALA B 1 68 ? 2.355 -8.492 -9.086 1 98.81 68 ALA B CA 1
ATOM 2154 C C . ALA B 1 68 ? 2.223 -7.477 -10.211 1 98.81 68 ALA B C 1
ATOM 2156 O O . ALA B 1 68 ? 2.559 -7.766 -11.359 1 98.81 68 ALA B O 1
ATOM 2157 N N . ASP B 1 69 ? 1.727 -6.32 -9.875 1 98.62 69 ASP B N 1
ATOM 2158 C CA . ASP B 1 69 ? 1.561 -5.324 -10.93 1 98.62 69 ASP B CA 1
ATOM 2159 C C . ASP B 1 69 ? 2.834 -4.5 -11.117 1 98.62 69 ASP B C 1
ATOM 2161 O O . ASP B 1 69 ? 2.93 -3.697 -12.047 1 98.62 69 ASP B O 1
ATOM 2165 N N . GLU B 1 70 ? 3.865 -4.723 -10.25 1 98.75 70 GLU B N 1
ATOM 2166 C CA . GLU B 1 70 ? 5.164 -4.07 -10.375 1 98.75 70 GLU B CA 1
ATOM 2167 C C . GLU B 1 70 ? 6.305 -5.062 -10.164 1 98.75 70 GLU B C 1
ATOM 2169 O O . GLU B 1 70 ? 6.176 -6 -9.375 1 98.75 70 GLU B O 1
ATOM 2174 N N . PHE B 1 71 ? 7.402 -4.734 -10.828 1 98.81 71 PHE B N 1
ATOM 2175 C CA . PHE B 1 71 ? 8.609 -5.543 -10.695 1 98.81 71 PHE B CA 1
ATOM 2176 C C . PHE B 1 71 ? 9.078 -5.59 -9.25 1 98.81 71 PHE B C 1
ATOM 2178 O O . PHE B 1 71 ? 9.398 -6.664 -8.727 1 98.81 71 PHE B O 1
ATOM 2185 N N . GLU B 1 72 ? 9.086 -4.469 -8.539 1 98.75 72 GLU B N 1
ATOM 2186 C CA . GLU B 1 72 ? 9.586 -4.359 -7.176 1 98.75 72 GLU B CA 1
ATOM 2187 C C . GLU B 1 72 ? 8.781 -5.223 -6.215 1 98.75 72 GLU B C 1
ATOM 2189 O O . GLU B 1 72 ? 9.344 -5.895 -5.348 1 98.75 72 GLU B O 1
ATOM 2194 N N . ALA B 1 73 ? 7.488 -5.195 -6.418 1 98.69 73 ALA B N 1
ATOM 2195 C CA . ALA B 1 73 ? 6.637 -6.027 -5.57 1 98.69 73 ALA B CA 1
ATOM 2196 C C . ALA B 1 73 ? 6.922 -7.508 -5.801 1 98.69 73 ALA B C 1
ATOM 2198 O O . ALA B 1 73 ? 6.945 -8.297 -4.852 1 98.69 73 ALA B O 1
ATOM 2199 N N . ALA B 1 74 ? 7.098 -7.906 -7.098 1 98.75 74 ALA B N 1
ATOM 2200 C CA . ALA B 1 74 ? 7.434 -9.297 -7.391 1 98.75 74 ALA B CA 1
ATOM 2201 C C . ALA B 1 74 ? 8.734 -9.703 -6.703 1 98.75 74 ALA B C 1
ATOM 2203 O O . ALA B 1 74 ? 8.836 -10.805 -6.16 1 98.75 74 ALA B O 1
ATOM 2204 N N . VAL B 1 75 ? 9.75 -8.812 -6.688 1 98.81 75 VAL B N 1
ATOM 2205 C CA . VAL B 1 75 ? 11.023 -9.07 -6.035 1 98.81 75 VAL B CA 1
ATOM 2206 C C . VAL B 1 75 ? 10.812 -9.234 -4.531 1 98.81 75 VAL B C 1
ATOM 2208 O O . VAL B 1 75 ? 11.281 -10.211 -3.936 1 98.81 75 VAL B O 1
ATOM 2211 N N . TYR B 1 76 ? 10.062 -8.352 -3.963 1 98.25 76 TYR B N 1
ATOM 2212 C CA . TYR B 1 76 ? 9.828 -8.406 -2.523 1 98.25 76 TYR B CA 1
ATOM 2213 C C . TYR B 1 76 ? 9.094 -9.68 -2.139 1 98.25 76 TYR B C 1
ATOM 2215 O O . TYR B 1 76 ? 9.422 -10.32 -1.141 1 98.25 76 TYR B O 1
ATOM 2223 N N . GLU B 1 77 ? 8.148 -10.094 -2.959 1 96.75 77 GLU B N 1
ATOM 2224 C CA . GLU B 1 77 ? 7.281 -11.227 -2.631 1 96.75 77 GLU B CA 1
ATOM 2225 C C . GLU B 1 77 ? 7.992 -12.555 -2.869 1 96.75 77 GLU B C 1
ATOM 2227 O O . GLU B 1 77 ? 7.625 -13.578 -2.283 1 96.75 77 GLU B O 1
ATOM 2232 N N . THR B 1 78 ? 8.961 -12.531 -3.715 1 96.69 78 THR B N 1
ATOM 2233 C CA . THR B 1 78 ? 9.523 -13.82 -4.125 1 96.69 78 THR B CA 1
ATOM 2234 C C . THR B 1 78 ? 10.984 -13.938 -3.701 1 96.69 78 THR B C 1
ATOM 2236 O O . THR B 1 78 ? 11.398 -14.961 -3.166 1 96.69 78 THR B O 1
ATOM 2239 N N . ILE B 1 79 ? 11.719 -12.867 -3.875 1 97.5 79 ILE B N 1
ATOM 2240 C CA . ILE B 1 79 ? 13.156 -12.938 -3.637 1 97.5 79 ILE B CA 1
ATOM 2241 C C . ILE B 1 79 ? 13.461 -12.5 -2.207 1 97.5 79 ILE B C 1
ATOM 2243 O O . ILE B 1 79 ? 14.164 -13.195 -1.477 1 97.5 79 ILE B O 1
ATOM 2247 N N . PHE B 1 80 ? 12.836 -11.336 -1.788 1 96.75 80 PHE B N 1
ATOM 2248 C CA . PHE B 1 80 ? 13.148 -10.773 -0.479 1 96.75 80 PHE B CA 1
ATOM 2249 C C . PHE B 1 80 ? 12.172 -11.281 0.576 1 96.75 80 PHE B C 1
ATOM 2251 O O . PHE B 1 80 ? 12.18 -10.812 1.714 1 96.75 80 PHE B O 1
ATOM 2258 N N . HIS B 1 81 ? 11.32 -12.258 0.29 1 90.88 81 HIS B N 1
ATOM 2259 C CA . HIS B 1 81 ? 10.188 -12.625 1.125 1 90.88 81 HIS B CA 1
ATOM 2260 C C . HIS B 1 81 ? 10.641 -13.211 2.455 1 90.88 81 HIS B C 1
ATOM 2262 O O . HIS B 1 81 ? 9.906 -13.164 3.445 1 90.88 81 HIS B O 1
ATOM 2268 N N . ASP B 1 82 ? 11.875 -13.688 2.545 1 87.81 82 ASP B N 1
ATOM 2269 C CA . ASP B 1 82 ? 12.352 -14.336 3.76 1 87.81 82 ASP B CA 1
ATOM 2270 C C . ASP B 1 82 ? 13.234 -13.398 4.578 1 87.81 82 ASP B C 1
ATOM 2272 O O . ASP B 1 82 ? 13.703 -13.766 5.66 1 87.81 82 ASP B O 1
ATOM 2276 N N . LEU B 1 83 ? 13.414 -12.25 4.109 1 92.56 83 LEU B N 1
ATOM 2277 C CA . LEU B 1 83 ? 14.227 -11.305 4.863 1 92.56 83 LEU B CA 1
ATOM 2278 C C . LEU B 1 83 ? 13.422 -10.68 6 1 92.56 83 LEU B C 1
ATOM 2280 O O . LEU B 1 83 ? 12.25 -10.352 5.828 1 92.56 83 LEU B O 1
ATOM 2284 N N . ASP B 1 84 ? 14.039 -10.617 7.109 1 90.44 84 ASP B N 1
ATOM 2285 C CA . ASP B 1 84 ? 13.477 -9.922 8.266 1 90.44 84 ASP B CA 1
ATOM 2286 C C . ASP B 1 84 ? 13.82 -8.438 8.234 1 90.44 84 ASP B C 1
ATOM 2288 O O . ASP B 1 84 ? 14.992 -8.062 8.367 1 90.44 84 ASP B O 1
ATOM 2292 N N . PRO B 1 85 ? 12.82 -7.609 8.141 1 89.06 85 PRO B N 1
ATOM 2293 C CA . PRO B 1 85 ? 13.102 -6.176 8.055 1 89.06 85 PRO B CA 1
ATOM 2294 C C . PRO B 1 85 ? 13.859 -5.652 9.273 1 89.06 85 PRO B C 1
ATOM 2296 O O . PRO B 1 85 ? 14.562 -4.641 9.172 1 89.06 85 PRO B O 1
ATOM 2299 N N . THR B 1 86 ? 13.789 -6.285 10.383 1 90.31 86 THR B N 1
ATOM 2300 C CA . THR B 1 86 ? 14.359 -5.754 11.617 1 90.31 86 THR B CA 1
ATOM 2301 C C . THR B 1 86 ? 15.82 -6.164 11.75 1 90.31 86 THR B C 1
ATOM 2303 O O . THR B 1 86 ? 16.531 -5.652 12.617 1 90.31 86 THR B O 1
ATOM 2306 N N . GLN B 1 87 ? 16.219 -7.051 10.836 1 90.81 87 GLN B N 1
ATOM 2307 C CA . GLN B 1 87 ? 17.625 -7.438 10.859 1 90.81 87 GLN B CA 1
ATOM 2308 C C . GLN B 1 87 ? 18.516 -6.324 10.305 1 90.81 87 GLN B C 1
ATOM 2310 O O . GLN B 1 87 ? 18.156 -5.676 9.312 1 90.81 87 GLN B O 1
ATOM 2315 N N . SER B 1 88 ? 19.625 -6.055 10.938 1 83.69 88 SER B N 1
ATOM 2316 C CA . SER B 1 88 ? 20.516 -4.961 10.555 1 83.69 88 SER B CA 1
ATOM 2317 C C . SER B 1 88 ? 21.328 -5.324 9.32 1 83.69 88 SER B C 1
ATOM 2319 O O . SER B 1 88 ? 21.641 -4.461 8.492 1 83.69 88 SER B O 1
ATOM 2321 N N . PHE B 1 89 ? 21.641 -6.582 9.273 1 90.38 89 PHE B N 1
ATOM 2322 C CA . PHE B 1 89 ? 22.453 -7.023 8.141 1 90.38 89 PHE B CA 1
ATOM 2323 C C . PHE B 1 89 ? 21.688 -8.039 7.297 1 90.38 89 PHE B C 1
ATOM 2325 O O . PHE B 1 89 ? 21.359 -9.125 7.773 1 90.38 89 PHE B O 1
ATOM 2332 N N . LYS B 1 90 ? 21.328 -7.613 6.098 1 96.38 90 LYS B N 1
ATOM 2333 C CA . LYS B 1 90 ? 20.594 -8.43 5.133 1 96.38 90 LYS B CA 1
ATOM 2334 C C . LYS B 1 90 ? 21.406 -8.633 3.857 1 96.38 90 LYS B C 1
ATOM 2336 O O . LYS B 1 90 ? 21.938 -7.672 3.289 1 96.38 90 LYS B O 1
ATOM 2341 N N . THR B 1 91 ? 21.547 -9.906 3.438 1 96.94 91 THR B N 1
ATOM 2342 C CA . THR B 1 91 ? 22.297 -10.203 2.227 1 96.94 91 THR B CA 1
ATOM 2343 C C . THR B 1 91 ? 21.484 -11.07 1.278 1 96.94 91 THR B C 1
ATOM 2345 O O . THR B 1 91 ? 20.516 -11.719 1.699 1 96.94 91 THR B O 1
ATOM 2348 N N . TYR B 1 92 ? 21.797 -11 0.048 1 97.56 92 TYR B N 1
ATOM 2349 C CA . TYR B 1 92 ? 21.25 -11.891 -0.971 1 97.56 92 TYR B CA 1
ATOM 2350 C C . TYR B 1 92 ? 22.328 -12.32 -1.955 1 97.56 92 TYR B C 1
ATOM 2352 O O . TYR B 1 92 ? 22.953 -11.484 -2.619 1 97.56 92 TYR B O 1
ATOM 2360 N N . PRO B 1 93 ? 22.641 -13.609 -2.08 1 97.5 93 PRO B N 1
ATOM 2361 C CA . PRO B 1 93 ? 23.625 -14.086 -3.061 1 97.5 93 PRO B CA 1
ATOM 2362 C C . PRO B 1 93 ? 23.125 -13.984 -4.496 1 97.5 93 PRO B C 1
ATOM 2364 O O . PRO B 1 93 ? 22.141 -14.633 -4.859 1 97.5 93 PRO B O 1
ATOM 2367 N N . LEU B 1 94 ? 23.859 -13.336 -5.324 1 97.38 94 LEU B N 1
ATOM 2368 C CA . LEU B 1 94 ? 23.453 -13.109 -6.707 1 97.38 94 LEU B CA 1
ATOM 2369 C C . LEU B 1 94 ? 23.344 -14.43 -7.461 1 97.38 94 LEU B C 1
ATOM 2371 O O . LEU B 1 94 ? 22.578 -14.539 -8.422 1 97.38 94 LEU B O 1
ATOM 2375 N N . SER B 1 95 ? 24.078 -15.445 -6.988 1 97.56 95 SER B N 1
ATOM 2376 C CA . SER B 1 95 ? 24.047 -16.75 -7.645 1 97.56 95 SER B CA 1
ATOM 2377 C C . SER B 1 95 ? 22.656 -17.375 -7.578 1 97.56 95 SER B C 1
ATOM 2379 O O . SER B 1 95 ? 22.297 -18.188 -8.422 1 97.56 95 SER B O 1
ATOM 2381 N N . LYS B 1 96 ? 21.875 -16.969 -6.59 1 97.62 96 LYS B N 1
ATOM 2382 C CA . LYS B 1 96 ? 20.531 -17.5 -6.422 1 97.62 96 LYS B CA 1
ATOM 2383 C C . LYS B 1 96 ? 19.594 -17.016 -7.527 1 97.62 96 LYS B C 1
ATOM 2385 O O . LYS B 1 96 ? 18.531 -17.594 -7.742 1 97.62 96 LYS B O 1
ATOM 2390 N N . LEU B 1 97 ? 19.969 -15.969 -8.266 1 98.31 97 LEU B N 1
ATOM 2391 C CA . LEU B 1 97 ? 19.172 -15.484 -9.375 1 98.31 97 LEU B CA 1
ATOM 2392 C C . LEU B 1 97 ? 19.141 -16.5 -10.516 1 98.31 97 LEU B C 1
ATOM 2394 O O . LEU B 1 97 ? 18.266 -16.438 -11.383 1 98.31 97 LEU B O 1
ATOM 2398 N N . ALA B 1 98 ? 20.078 -17.438 -10.555 1 97.88 98 ALA B N 1
ATOM 2399 C CA . ALA B 1 98 ? 20.109 -18.469 -11.586 1 97.88 98 ALA B CA 1
ATOM 2400 C C . ALA B 1 98 ? 18.922 -19.422 -11.438 1 97.88 98 ALA B C 1
ATOM 2402 O O . ALA B 1 98 ? 18.516 -20.078 -12.406 1 97.88 98 ALA B O 1
ATOM 2403 N N . ASP B 1 99 ? 18.359 -19.453 -10.266 1 98 99 ASP B N 1
ATOM 2404 C CA . ASP B 1 99 ? 17.297 -20.422 -9.969 1 98 99 ASP B CA 1
ATOM 2405 C C . ASP B 1 99 ? 15.93 -19.875 -10.344 1 98 99 ASP B C 1
ATOM 2407 O O . ASP B 1 99 ? 14.93 -20.594 -10.273 1 98 99 ASP B O 1
ATOM 2411 N N . VAL B 1 100 ? 15.891 -18.578 -10.734 1 98.31 100 VAL B N 1
ATOM 2412 C CA . VAL B 1 100 ? 14.578 -17.984 -10.992 1 98.31 100 VAL B CA 1
ATOM 2413 C C . VAL B 1 100 ? 14.602 -17.25 -12.328 1 98.31 100 VAL B C 1
ATOM 2415 O O . VAL B 1 100 ? 15.672 -17 -12.891 1 98.31 100 VAL B O 1
ATOM 2418 N N . ARG B 1 101 ? 13.414 -17 -12.859 1 98.75 101 ARG B N 1
ATOM 2419 C CA . ARG B 1 101 ? 13.164 -16.141 -14.008 1 98.75 101 ARG B CA 1
ATOM 2420 C C . ARG B 1 101 ? 12.117 -15.078 -13.68 1 98.75 101 ARG B C 1
ATOM 2422 O O . ARG B 1 101 ? 11.234 -15.312 -12.852 1 98.75 101 ARG B O 1
ATOM 2429 N N . CYS B 1 102 ? 12.328 -13.922 -14.203 1 98.88 102 CYS B N 1
ATOM 2430 C CA . CYS B 1 102 ? 11.297 -12.883 -14.203 1 98.88 102 CYS B CA 1
ATOM 2431 C C . CYS B 1 102 ? 10.523 -12.883 -15.516 1 98.88 102 CYS B C 1
ATOM 2433 O O . CYS B 1 102 ? 11.102 -12.688 -16.578 1 98.88 102 CYS B O 1
ATOM 2435 N N . SER B 1 103 ? 9.266 -13.117 -15.469 1 98.81 103 SER B N 1
ATOM 2436 C CA . SER B 1 103 ? 8.398 -13.023 -16.641 1 98.81 103 SER B CA 1
ATOM 2437 C C . SER B 1 103 ? 7.512 -11.781 -16.578 1 98.81 103 SER B C 1
ATOM 2439 O O . SER B 1 103 ? 6.969 -11.453 -15.508 1 98.81 103 SER B O 1
ATOM 2441 N N . VAL B 1 104 ? 7.477 -11.062 -17.672 1 98.75 104 VAL B N 1
ATOM 2442 C CA . VAL B 1 104 ? 6.484 -10.016 -17.891 1 98.75 104 VAL B CA 1
ATOM 2443 C C . VAL B 1 104 ? 5.277 -10.594 -18.625 1 98.75 104 VAL B C 1
ATOM 2445 O O . VAL B 1 104 ? 5.422 -11.203 -19.688 1 98.75 104 VAL B O 1
ATOM 2448 N N . LEU B 1 105 ? 4.129 -10.477 -17.984 1 98.5 105 LEU B N 1
ATOM 2449 C CA . LEU B 1 105 ? 2.887 -10.953 -18.594 1 98.5 105 LEU B CA 1
ATOM 2450 C C . LEU B 1 105 ? 2.016 -9.781 -19.031 1 98.5 105 LEU B C 1
ATOM 2452 O O . LEU B 1 105 ? 2.057 -8.703 -18.438 1 98.5 105 LEU B O 1
ATOM 2456 N N . ARG B 1 106 ? 1.282 -10.016 -20.078 1 98.56 106 ARG B N 1
ATOM 2457 C CA . ARG B 1 106 ? 0.274 -9.062 -20.547 1 98.56 106 ARG B CA 1
ATOM 2458 C C . ARG B 1 106 ? -1.12 -9.68 -20.5 1 98.56 106 ARG B C 1
ATOM 2460 O O . ARG B 1 106 ? -1.317 -10.82 -20.938 1 98.56 106 ARG B O 1
ATOM 2467 N N . VAL B 1 107 ? -2.039 -8.938 -19.891 1 98.44 107 VAL B N 1
ATOM 2468 C CA . VAL B 1 107 ? -3.434 -9.367 -19.891 1 98.44 107 VAL B CA 1
ATOM 2469 C C . VAL B 1 107 ? -3.998 -9.305 -21.297 1 98.44 107 VAL B C 1
ATOM 2471 O O . VAL B 1 107 ? -4.004 -8.234 -21.922 1 98.44 107 VAL B O 1
ATOM 2474 N N . ALA B 1 108 ? -4.469 -10.414 -21.781 1 97.31 108 ALA B N 1
ATOM 2475 C CA . ALA B 1 108 ? -4.879 -10.5 -23.188 1 97.31 108 ALA B CA 1
ATOM 2476 C C . ALA B 1 108 ? -6.402 -10.516 -23.312 1 97.31 108 ALA B C 1
ATOM 2478 O O . ALA B 1 108 ? -6.945 -10.273 -24.391 1 97.31 108 ALA B O 1
ATOM 2479 N N . SER B 1 109 ? -7.074 -10.82 -22.344 1 95.88 109 SER B N 1
ATOM 2480 C CA . SER B 1 109 ? -8.523 -10.727 -22.219 1 95.88 109 SER B CA 1
ATOM 2481 C C . SER B 1 109 ? -8.93 -10.164 -20.859 1 95.88 109 SER B C 1
ATOM 2483 O O . SER B 1 109 ? -8.156 -10.203 -19.906 1 95.88 109 SER B O 1
ATOM 2485 N N . PRO B 1 110 ? -10.094 -9.609 -20.797 1 95.38 110 PRO B N 1
ATOM 2486 C CA . PRO B 1 110 ? -10.508 -9.078 -19.5 1 95.38 110 PRO B CA 1
ATOM 2487 C C . PRO B 1 110 ? -10.523 -10.148 -18.406 1 95.38 110 PRO B C 1
ATOM 2489 O O . PRO B 1 110 ? -11.031 -11.25 -18.625 1 95.38 110 PRO B O 1
ATOM 2492 N N . LEU B 1 111 ? -9.938 -9.883 -17.328 1 97.69 111 LEU B N 1
ATOM 2493 C CA . LEU B 1 111 ? -9.93 -10.766 -16.172 1 97.69 111 LEU B CA 1
ATOM 2494 C C . LEU B 1 111 ? -10.594 -10.102 -14.977 1 97.69 111 LEU B C 1
ATOM 2496 O O . LEU B 1 111 ? -10.383 -8.914 -14.727 1 97.69 111 LEU B O 1
ATOM 2500 N N . ALA B 1 112 ? -11.406 -10.805 -14.328 1 97.25 112 ALA B N 1
ATOM 2501 C CA . ALA B 1 112 ? -12.102 -10.336 -13.133 1 97.25 112 ALA B CA 1
ATOM 2502 C C . ALA B 1 112 ? -11.516 -10.977 -11.875 1 97.25 112 ALA B C 1
ATOM 2504 O O . ALA B 1 112 ? -11.562 -12.195 -11.711 1 97.25 112 ALA B O 1
ATOM 2505 N N . LEU B 1 113 ? -10.969 -10.148 -10.992 1 98.19 113 LEU B N 1
ATOM 2506 C CA . LEU B 1 113 ? -10.398 -10.633 -9.734 1 98.19 113 LEU B CA 1
ATOM 2507 C C . LEU B 1 113 ? -11.242 -10.188 -8.547 1 98.19 113 LEU B C 1
ATOM 2509 O O . LEU B 1 113 ? -11.75 -9.062 -8.531 1 98.19 113 LEU B O 1
ATOM 2513 N N . ARG B 1 114 ? -11.367 -11.023 -7.621 1 97.94 114 ARG B N 1
ATOM 2514 C CA . ARG B 1 114 ? -11.992 -10.633 -6.359 1 97.94 114 ARG B CA 1
ATOM 2515 C C . ARG B 1 114 ? -10.984 -9.945 -5.445 1 97.94 114 ARG B C 1
ATOM 2517 O O . ARG B 1 114 ? -9.844 -10.391 -5.312 1 97.94 114 ARG B O 1
ATOM 2524 N N . SER B 1 115 ? -11.484 -8.891 -4.867 1 97.81 115 SER B N 1
ATOM 2525 C CA . SER B 1 115 ? -10.562 -7.934 -4.25 1 97.81 115 SER B CA 1
ATOM 2526 C C . SER B 1 115 ? -10.578 -8.062 -2.729 1 97.81 115 SER B C 1
ATOM 2528 O O . SER B 1 115 ? -11.641 -8.172 -2.119 1 97.81 115 SER B O 1
ATOM 2530 N N . PHE B 1 116 ? -9.43 -8.125 -2.143 1 97.75 116 PHE B N 1
ATOM 2531 C CA . PHE B 1 116 ? -9.211 -8.023 -0.705 1 97.75 116 PHE B CA 1
ATOM 2532 C C . PHE B 1 116 ? -8.352 -6.812 -0.368 1 97.75 116 PHE B C 1
ATOM 2534 O O . PHE B 1 116 ? -7.453 -6.898 0.473 1 97.75 116 PHE B O 1
ATOM 2541 N N . LEU B 1 117 ? -8.555 -5.711 -1.096 1 97.94 117 LEU B N 1
ATOM 2542 C CA . LEU B 1 117 ? -7.914 -4.449 -0.746 1 97.94 117 LEU B CA 1
ATOM 2543 C C . LEU B 1 117 ? -8.5 -3.881 0.544 1 97.94 117 LEU B C 1
ATOM 2545 O O . LEU B 1 117 ? -9.508 -4.387 1.05 1 97.94 117 LEU B O 1
ATOM 2549 N N . ALA B 1 118 ? -7.945 -2.828 1.059 1 96.94 118 ALA B N 1
ATOM 2550 C CA . ALA B 1 118 ? -8.297 -2.254 2.355 1 96.94 118 ALA B CA 1
ATOM 2551 C C . ALA B 1 118 ? -9.797 -1.988 2.447 1 96.94 118 ALA B C 1
ATOM 2553 O O . ALA B 1 118 ? -10.453 -2.396 3.412 1 96.94 118 ALA B O 1
ATOM 2554 N N . PRO B 1 119 ? -10.438 -1.348 1.435 1 97.31 119 PRO B N 1
ATOM 2555 C CA . PRO B 1 119 ? -11.875 -1.129 1.551 1 97.31 119 PRO B CA 1
ATOM 2556 C C . PRO B 1 119 ? -12.672 -2.434 1.583 1 97.31 119 PRO B C 1
ATOM 2558 O O . PRO B 1 119 ? -13.695 -2.521 2.27 1 97.31 119 PRO B O 1
ATOM 2561 N N . ASP B 1 120 ? -12.211 -3.414 0.871 1 97.06 120 ASP B N 1
ATOM 2562 C CA . ASP B 1 120 ? -12.906 -4.699 0.81 1 97.06 120 ASP B CA 1
ATOM 2563 C C . ASP B 1 120 ? -12.805 -5.438 2.143 1 97.06 120 ASP B C 1
ATOM 2565 O O . ASP B 1 120 ? -13.781 -6.035 2.6 1 97.06 120 ASP B O 1
ATOM 2569 N N . LEU B 1 121 ? -11.609 -5.445 2.719 1 96.5 121 LEU B N 1
ATOM 2570 C CA . LEU B 1 121 ? -11.43 -6.047 4.035 1 96.5 121 LEU B CA 1
ATOM 2571 C C . LEU B 1 121 ? -12.328 -5.363 5.066 1 96.5 121 LEU B C 1
ATOM 2573 O O . LEU B 1 121 ? -12.945 -6.035 5.898 1 96.5 121 LEU B O 1
ATOM 2577 N N . MET B 1 122 ? -12.359 -4.012 4.965 1 96.12 122 MET B N 1
ATOM 2578 C CA . MET B 1 122 ? -13.227 -3.266 5.871 1 96.12 122 MET B CA 1
ATOM 2579 C C . MET B 1 122 ? -14.68 -3.703 5.719 1 96.12 122 MET B C 1
ATOM 2581 O O . MET B 1 122 ? -15.391 -3.891 6.711 1 96.12 122 MET B O 1
ATOM 2585 N N . LYS B 1 123 ? -15.102 -3.867 4.516 1 95.94 123 LYS B N 1
ATOM 2586 C CA . LYS B 1 123 ? -16.469 -4.305 4.262 1 95.94 123 LYS B CA 1
ATOM 2587 C C . LYS B 1 123 ? -16.734 -5.684 4.863 1 95.94 123 LYS B C 1
ATOM 2589 O O . LYS B 1 123 ? -17.812 -5.941 5.398 1 95.94 123 LYS B O 1
ATOM 2594 N N . LEU B 1 124 ? -15.742 -6.555 4.832 1 94.81 124 LEU B N 1
ATOM 2595 C CA . LEU B 1 124 ? -15.852 -7.922 5.328 1 94.81 124 LEU B CA 1
ATOM 2596 C C . LEU B 1 124 ? -15.75 -7.953 6.852 1 94.81 124 LEU B C 1
ATOM 2598 O O . LEU B 1 124 ? -16.016 -8.984 7.473 1 94.81 124 LEU B O 1
ATOM 2602 N N . GLY B 1 125 ? -15.336 -6.84 7.422 1 94.31 125 GLY B N 1
ATOM 2603 C CA . GLY B 1 125 ? -15.094 -6.828 8.859 1 94.31 125 GLY B CA 1
ATOM 2604 C C . GLY B 1 125 ? -13.82 -7.547 9.25 1 94.31 125 GLY B C 1
ATOM 2605 O O . GLY B 1 125 ? -13.766 -8.18 10.305 1 94.31 125 GLY B O 1
ATOM 2606 N N . ILE B 1 126 ? -12.836 -7.523 8.383 1 94.94 126 ILE B N 1
ATOM 2607 C CA . ILE B 1 126 ? -11.57 -8.211 8.594 1 94.94 126 ILE B CA 1
ATOM 2608 C C . ILE B 1 126 ? -10.43 -7.195 8.641 1 94.94 126 ILE B C 1
ATOM 2610 O O . ILE B 1 126 ? -10.312 -6.348 7.75 1 94.94 126 ILE B O 1
ATOM 2614 N N . ALA B 1 127 ? -9.672 -7.223 9.695 1 94.25 127 ALA B N 1
ATOM 2615 C CA . ALA B 1 127 ? -8.453 -6.418 9.734 1 94.25 127 ALA B CA 1
ATOM 2616 C C . ALA B 1 127 ? -7.379 -7.004 8.82 1 94.25 127 ALA B C 1
ATOM 2618 O O . ALA B 1 127 ? -7.379 -8.211 8.547 1 94.25 127 ALA B O 1
ATOM 2619 N N . ARG B 1 128 ? -6.52 -6.148 8.422 1 95.06 128 ARG B N 1
ATOM 2620 C CA . ARG B 1 128 ? -5.473 -6.578 7.496 1 95.06 128 ARG B CA 1
ATOM 2621 C C . ARG B 1 128 ? -4.637 -7.699 8.102 1 95.06 128 ARG B C 1
ATOM 2623 O O . ARG B 1 128 ? -4.234 -8.633 7.398 1 95.06 128 ARG B O 1
ATOM 2630 N N . ASN B 1 129 ? -4.336 -7.652 9.422 1 94.19 129 ASN B N 1
ATOM 2631 C CA . ASN B 1 129 ? -3.504 -8.656 10.086 1 94.19 129 ASN B CA 1
ATOM 2632 C C . ASN B 1 129 ? -4.273 -9.945 10.344 1 94.19 129 ASN B C 1
ATOM 2634 O O . ASN B 1 129 ? -3.74 -10.883 10.93 1 94.19 129 ASN B O 1
ATOM 2638 N N . GLN B 1 130 ? -5.484 -10 9.898 1 96.19 130 GLN B N 1
ATOM 2639 C CA . GLN B 1 130 ? -6.293 -11.203 10.047 1 96.19 130 GLN B CA 1
ATOM 2640 C C . GLN B 1 130 ? -6.391 -11.969 8.734 1 96.19 130 GLN B C 1
ATOM 2642 O O . GLN B 1 130 ? -7.027 -13.023 8.664 1 96.19 130 GLN B O 1
ATOM 2647 N N . LEU B 1 131 ? -5.742 -11.484 7.707 1 97.12 131 LEU B N 1
ATOM 2648 C CA . LEU B 1 131 ? -5.812 -12.227 6.453 1 97.12 131 LEU B CA 1
ATOM 2649 C C . LEU B 1 131 ? -4.539 -12.031 5.637 1 97.12 131 LEU B C 1
ATOM 2651 O O . LEU B 1 131 ? -3.99 -12.992 5.098 1 97.12 131 LEU B O 1
ATOM 2655 N N . ILE B 1 132 ? -4.086 -10.734 5.555 1 97 132 ILE B N 1
ATOM 2656 C CA . ILE B 1 132 ? -2.971 -10.422 4.668 1 97 132 ILE B CA 1
ATOM 2657 C C . ILE B 1 132 ? -1.662 -10.445 5.453 1 97 132 ILE B C 1
ATOM 2659 O O . ILE B 1 132 ? -0.743 -11.195 5.117 1 97 132 ILE B O 1
ATOM 2663 N N . ASP B 1 133 ? -1.648 -9.672 6.555 1 94.12 133 ASP B N 1
ATOM 2664 C CA . ASP B 1 133 ? -0.435 -9.555 7.359 1 94.12 133 ASP B CA 1
ATOM 2665 C C . ASP B 1 133 ? -0.371 -10.648 8.422 1 94.12 133 ASP B C 1
ATOM 2667 O O . ASP B 1 133 ? -0.211 -10.359 9.609 1 94.12 133 ASP B O 1
ATOM 2671 N N . THR B 1 134 ? -0.447 -11.922 8.031 1 94.69 134 THR B N 1
ATOM 2672 C CA . THR B 1 134 ? -0.418 -13.047 8.953 1 94.69 134 THR B CA 1
ATOM 2673 C C . THR B 1 134 ? 0.92 -13.773 8.875 1 94.69 134 THR B C 1
ATOM 2675 O O . THR B 1 134 ? 1.595 -13.742 7.848 1 94.69 134 THR B O 1
ATOM 2678 N N . PRO B 1 135 ? 1.317 -14.367 9.977 1 92.75 135 PRO B N 1
ATOM 2679 C CA . PRO B 1 135 ? 2.451 -15.289 9.852 1 92.75 135 PRO B CA 1
ATOM 2680 C C . PRO B 1 135 ? 2.105 -16.547 9.062 1 92.75 135 PRO B C 1
ATOM 2682 O O . PRO B 1 135 ? 0.928 -16.859 8.867 1 92.75 135 PRO B O 1
ATOM 2685 N N . ALA B 1 136 ? 3.148 -17.266 8.617 1 93.38 136 ALA B N 1
ATOM 2686 C CA . ALA B 1 136 ? 2.984 -18.453 7.801 1 93.38 136 ALA B CA 1
ATOM 2687 C C . ALA B 1 136 ? 2.197 -19.531 8.547 1 93.38 136 ALA B C 1
ATOM 2689 O O . ALA B 1 136 ? 1.522 -20.359 7.926 1 93.38 136 ALA B O 1
ATOM 2690 N N . SER B 1 137 ? 2.248 -19.516 9.867 1 95.44 137 SER B N 1
ATOM 2691 C CA . SER B 1 137 ? 1.52 -20.484 10.672 1 95.44 137 SER B CA 1
ATOM 2692 C C . SER B 1 137 ? 0.016 -20.375 10.438 1 95.44 137 SER B C 1
ATOM 2694 O O . SER B 1 137 ? -0.729 -21.312 10.734 1 95.44 137 SER B O 1
ATOM 2696 N N . GLU B 1 138 ? -0.439 -19.25 9.898 1 97 138 GLU B N 1
ATOM 2697 C CA . GLU B 1 138 ? -1.865 -19.016 9.688 1 97 138 GLU B CA 1
ATOM 2698 C C . GLU B 1 138 ? -2.281 -19.406 8.266 1 97 138 GLU B C 1
ATOM 2700 O O . GLU B 1 138 ? -3.463 -19.344 7.922 1 97 138 GLU B O 1
ATOM 2705 N N . PHE B 1 139 ? -1.361 -19.875 7.418 1 97 139 PHE B N 1
ATOM 2706 C CA . PHE B 1 139 ? -1.622 -20.047 5.992 1 97 139 PHE B CA 1
ATOM 2707 C C . PHE B 1 139 ? -2.688 -21.109 5.762 1 97 139 PHE B C 1
ATOM 2709 O O . PHE B 1 139 ? -3.506 -20.984 4.848 1 97 139 PHE B O 1
ATOM 2716 N N . PRO B 1 140 ? -2.748 -22.188 6.57 1 96.62 140 PRO B N 1
ATOM 2717 C CA . PRO B 1 140 ? -3.875 -23.109 6.391 1 96.62 140 PRO B CA 1
ATOM 2718 C C . PRO B 1 140 ? -5.227 -22.406 6.488 1 96.62 140 PRO B C 1
ATOM 2720 O O . PRO B 1 140 ? -6.152 -22.734 5.742 1 96.62 140 PRO B O 1
ATOM 2723 N N . ASP B 1 141 ? -5.312 -21.438 7.359 1 97.31 141 ASP B N 1
ATOM 2724 C CA . ASP B 1 141 ? -6.57 -20.719 7.547 1 97.31 141 ASP B CA 1
ATOM 2725 C C . ASP B 1 141 ? -6.797 -19.703 6.43 1 97.31 141 ASP B C 1
ATOM 2727 O O . ASP B 1 141 ? -7.93 -19.5 5.988 1 97.31 141 ASP B O 1
ATOM 2731 N N . THR B 1 142 ? -5.734 -19 5.953 1 98.06 142 THR B N 1
ATOM 2732 C CA . THR B 1 142 ? -5.91 -18.047 4.855 1 98.06 142 THR B CA 1
ATOM 2733 C C . THR B 1 142 ? -6.355 -18.781 3.588 1 98.06 142 THR B C 1
ATOM 2735 O O . THR B 1 142 ? -7.113 -18.219 2.783 1 98.06 142 THR B O 1
ATOM 2738 N N . ARG B 1 143 ? -5.965 -20.031 3.438 1 98 143 ARG B N 1
ATOM 2739 C CA . ARG B 1 143 ? -6.301 -20.797 2.246 1 98 143 ARG B CA 1
ATOM 2740 C C . ARG B 1 143 ? -7.781 -21.156 2.227 1 98 143 ARG B C 1
ATOM 2742 O O . ARG B 1 143 ? -8.344 -21.453 1.168 1 98 143 ARG B O 1
ATOM 2749 N N . ARG B 1 144 ? -8.422 -21.109 3.377 1 97.19 144 ARG B N 1
ATOM 2750 C CA . ARG B 1 144 ? -9.867 -21.312 3.4 1 97.19 144 ARG B CA 1
ATOM 2751 C C . ARG B 1 144 ? -10.586 -20.172 2.662 1 97.19 144 ARG B C 1
ATOM 2753 O O . ARG B 1 144 ? -11.641 -20.391 2.068 1 97.19 144 ARG B O 1
ATOM 2760 N N . TRP B 1 145 ? -10 -19 2.693 1 97.25 145 TRP B N 1
ATOM 2761 C CA . TRP B 1 145 ? -10.594 -17.844 2.021 1 97.25 145 TRP B CA 1
ATOM 2762 C C . TRP B 1 145 ? -10.461 -17.969 0.507 1 97.25 145 TRP B C 1
ATOM 2764 O O . TRP B 1 145 ? -11.406 -17.672 -0.233 1 97.25 145 TRP B O 1
ATOM 2774 N N . SER B 1 146 ? -9.289 -18.406 0.008 1 97.5 146 SER B N 1
ATOM 2775 C CA . SER B 1 146 ? -9.148 -18.609 -1.431 1 97.5 146 SER B CA 1
ATOM 2776 C C . SER B 1 146 ? -10.055 -19.719 -1.925 1 97.5 146 SER B C 1
ATOM 2778 O O . SER B 1 146 ? -10.641 -19.625 -3.004 1 97.5 146 SER B O 1
ATOM 2780 N N . ALA B 1 147 ? -10.156 -20.75 -1.122 1 96.81 147 ALA B N 1
ATOM 2781 C CA . ALA B 1 147 ? -11.062 -21.844 -1.474 1 96.81 147 ALA B CA 1
ATOM 2782 C C . ALA B 1 147 ? -12.508 -21.375 -1.532 1 96.81 147 ALA B C 1
ATOM 2784 O O . ALA B 1 147 ? -13.242 -21.703 -2.461 1 96.81 147 ALA B O 1
ATOM 2785 N N . ALA B 1 148 ? -12.883 -20.609 -0.552 1 96.44 148 ALA B N 1
ATOM 2786 C CA . ALA B 1 148 ? -14.242 -20.062 -0.51 1 96.44 148 ALA B CA 1
ATOM 2787 C C . ALA B 1 148 ? -14.5 -19.156 -1.706 1 96.44 148 ALA B C 1
ATOM 2789 O O . ALA B 1 148 ? -15.586 -19.188 -2.297 1 96.44 148 ALA B O 1
ATOM 2790 N N . LEU B 1 149 ? -13.531 -18.375 -2.08 1 96 149 LEU B N 1
ATOM 2791 C CA . LEU B 1 149 ? -13.656 -17.484 -3.229 1 96 149 LEU B CA 1
ATOM 2792 C C . LEU B 1 149 ? -13.828 -18.281 -4.52 1 96 149 LEU B C 1
ATOM 2794 O O . LEU B 1 149 ? -14.672 -17.938 -5.352 1 96 149 LEU B O 1
ATOM 2798 N N . HIS B 1 150 ? -13.023 -19.281 -4.633 1 96.75 150 HIS B N 1
ATOM 2799 C CA . HIS B 1 150 ? -13.109 -20.109 -5.824 1 96.75 150 HIS B CA 1
ATOM 2800 C C . HIS B 1 150 ? -14.469 -20.781 -5.938 1 96.75 150 HIS B C 1
ATOM 2802 O O . HIS B 1 150 ? -15.023 -20.906 -7.035 1 96.75 150 HIS B O 1
ATOM 2808 N N . ARG B 1 151 ? -15.008 -21.141 -4.84 1 94.38 151 ARG B N 1
ATOM 2809 C CA . ARG B 1 151 ? -16.297 -21.828 -4.816 1 94.38 151 ARG B CA 1
ATOM 2810 C C . ARG B 1 151 ? -17.438 -20.844 -5.062 1 94.38 151 ARG B C 1
ATOM 2812 O O . ARG B 1 151 ? -18.5 -21.234 -5.574 1 94.38 151 ARG B O 1
ATOM 2819 N N . LYS B 1 152 ? -17.188 -19.688 -4.691 1 90.25 152 LYS B N 1
ATOM 2820 C CA . LYS B 1 152 ? -18.234 -18.656 -4.672 1 90.25 152 LYS B CA 1
ATOM 2821 C C . LYS B 1 152 ? -18.875 -18.516 -6.047 1 90.25 152 LYS B C 1
ATOM 2823 O O . LYS B 1 152 ? -20.094 -18.422 -6.156 1 90.25 152 LYS B O 1
ATOM 2828 N N . ASP B 1 153 ? -18.016 -18.359 -7.043 1 86.94 153 ASP B N 1
ATOM 2829 C CA . ASP B 1 153 ? -18.609 -18.25 -8.375 1 86.94 153 ASP B CA 1
ATOM 2830 C C . ASP B 1 153 ? -17.656 -18.734 -9.445 1 86.94 153 ASP B C 1
ATOM 2832 O O . ASP B 1 153 ? -16.453 -18.906 -9.188 1 86.94 153 ASP B O 1
ATOM 2836 N N . ALA B 1 154 ? -18.266 -18.969 -10.594 1 90.06 154 ALA B N 1
ATOM 2837 C CA . ALA B 1 154 ? -17.484 -19.484 -11.711 1 90.06 154 ALA B CA 1
ATOM 2838 C C . ALA B 1 154 ? -16.859 -18.344 -12.516 1 90.06 154 ALA B C 1
ATOM 2840 O O . ALA B 1 154 ? -15.984 -18.578 -13.352 1 90.06 154 ALA B O 1
ATOM 2841 N N . ALA B 1 155 ? -17.219 -17.141 -12.172 1 91.69 155 ALA B N 1
ATOM 2842 C CA . ALA B 1 155 ? -16.844 -16.031 -13.023 1 91.69 155 ALA B CA 1
ATOM 2843 C C . ALA B 1 155 ? -15.531 -15.398 -12.547 1 91.69 155 ALA B C 1
ATOM 2845 O O . ALA B 1 155 ? -14.883 -14.656 -13.289 1 91.69 155 ALA B O 1
ATOM 2846 N N . THR B 1 156 ? -15.156 -15.664 -11.375 1 95.31 156 THR B N 1
ATOM 2847 C CA . THR B 1 156 ? -13.953 -15.055 -10.836 1 95.31 156 THR B CA 1
ATOM 2848 C C . THR B 1 156 ? -12.703 -15.742 -11.383 1 95.31 156 THR B C 1
ATOM 2850 O O . THR B 1 156 ? -12.641 -16.969 -11.461 1 95.31 156 THR B O 1
ATOM 2853 N N . HIS B 1 157 ? -11.695 -14.93 -11.797 1 98.19 157 HIS B N 1
ATOM 2854 C CA . HIS B 1 157 ? -10.469 -15.469 -12.383 1 98.19 157 HIS B CA 1
ATOM 2855 C C . HIS B 1 157 ? -9.344 -15.516 -11.359 1 98.19 157 HIS B C 1
ATOM 2857 O O . HIS B 1 157 ? -8.242 -15.977 -11.656 1 98.19 157 HIS B O 1
ATOM 2863 N N . GLY B 1 158 ? -9.555 -15.023 -10.164 1 98.25 158 GLY B N 1
ATOM 2864 C CA . GLY B 1 158 ? -8.539 -14.992 -9.125 1 98.25 158 GLY B CA 1
ATOM 2865 C C . GLY B 1 158 ? -8.828 -13.969 -8.031 1 98.25 158 GLY B C 1
ATOM 2866 O O . GLY B 1 158 ? -9.992 -13.625 -7.797 1 98.25 158 GLY B O 1
ATOM 2867 N N . MET B 1 159 ? -7.789 -13.578 -7.336 1 98.5 159 MET B N 1
ATOM 2868 C CA . MET B 1 159 ? -7.922 -12.617 -6.246 1 98.5 159 MET B CA 1
ATOM 2869 C C . MET B 1 159 ? -6.781 -11.602 -6.273 1 98.5 159 MET B C 1
ATOM 2871 O O . MET B 1 159 ? -5.719 -11.875 -6.828 1 98.5 159 MET B O 1
ATOM 2875 N N . VAL B 1 160 ? -7.047 -10.461 -5.723 1 98.69 160 VAL B N 1
ATOM 2876 C CA . VAL B 1 160 ? -6.07 -9.375 -5.688 1 98.69 160 VAL B CA 1
ATOM 2877 C C . VAL B 1 160 ? -6.074 -8.719 -4.312 1 98.69 160 VAL B C 1
ATOM 2879 O O . VAL B 1 160 ? -7.121 -8.625 -3.666 1 98.69 160 VAL B O 1
ATOM 2882 N N . TRP B 1 161 ? -4.945 -8.297 -3.812 1 98.5 161 TRP B N 1
ATOM 2883 C CA . TRP B 1 161 ? -4.789 -7.613 -2.533 1 98.5 161 TRP B CA 1
ATOM 2884 C C . TRP B 1 161 ? -3.564 -6.703 -2.553 1 98.5 161 TRP B C 1
ATOM 2886 O O . TRP B 1 161 ? -2.752 -6.766 -3.477 1 98.5 161 TRP B O 1
ATOM 2896 N N . GLU B 1 162 ? -3.459 -5.719 -1.652 1 98.44 162 GLU B N 1
ATOM 2897 C CA . GLU B 1 162 ? -2.205 -4.992 -1.476 1 98.44 162 GLU B CA 1
ATOM 2898 C C . GLU B 1 162 ? -1.094 -5.918 -0.988 1 98.44 162 GLU B C 1
ATOM 2900 O O . GLU B 1 162 ? -1.274 -6.656 -0.017 1 98.44 162 GLU B O 1
ATOM 2905 N N . SER B 1 163 ? 0.024 -5.836 -1.692 1 98.19 163 SER B N 1
ATOM 2906 C CA . SER B 1 163 ? 1.154 -6.676 -1.313 1 98.19 163 SER B CA 1
ATOM 2907 C C . SER B 1 163 ? 1.503 -6.504 0.161 1 98.19 163 SER B C 1
ATOM 2909 O O . SER B 1 163 ? 1.503 -5.383 0.677 1 98.19 163 SER B O 1
ATOM 2911 N N . ARG B 1 164 ? 1.727 -7.602 0.824 1 95.38 164 ARG B N 1
ATOM 2912 C CA . ARG B 1 164 ? 2.146 -7.555 2.221 1 95.38 164 ARG B CA 1
ATOM 2913 C C . ARG B 1 164 ? 3.508 -6.879 2.361 1 95.38 164 ARG B C 1
ATOM 2915 O O . ARG B 1 164 ? 3.684 -5.996 3.203 1 95.38 164 ARG B O 1
ATOM 2922 N N . ALA B 1 165 ? 4.406 -7.242 1.502 1 94.88 165 ALA B N 1
ATOM 2923 C CA . ALA B 1 165 ? 5.801 -6.844 1.649 1 94.88 165 ALA B CA 1
ATOM 2924 C C . ALA B 1 165 ? 6.07 -5.512 0.955 1 94.88 165 ALA B C 1
ATOM 2926 O O . ALA B 1 165 ? 7.047 -4.828 1.266 1 94.88 165 ALA B O 1
ATOM 2927 N N . TYR B 1 166 ? 5.285 -5.117 0.025 1 97.44 166 TYR B N 1
ATOM 2928 C CA . TYR B 1 166 ? 5.402 -3.902 -0.776 1 97.44 166 TYR B CA 1
ATOM 2929 C C . TYR B 1 166 ? 4.035 -3.268 -1.009 1 97.44 166 TYR B C 1
ATOM 2931 O O . TYR B 1 166 ? 3.533 -3.258 -2.135 1 97.44 166 TYR B O 1
ATOM 2939 N N . PRO B 1 167 ? 3.498 -2.676 -0.015 1 97.31 167 PRO B N 1
ATOM 2940 C CA . PRO B 1 167 ? 2.061 -2.412 0.063 1 97.31 167 PRO B CA 1
ATOM 2941 C C . PRO B 1 167 ? 1.587 -1.409 -0.986 1 97.31 167 PRO B C 1
ATOM 2943 O O . PRO B 1 167 ? 0.404 -1.388 -1.336 1 97.31 167 PRO B O 1
ATOM 2946 N N . SER B 1 168 ? 2.48 -0.583 -1.517 1 97.81 168 SER B N 1
ATOM 2947 C CA . SER B 1 168 ? 2.07 0.388 -2.525 1 97.81 168 SER B CA 1
ATOM 2948 C C . SER B 1 168 ? 1.811 -0.286 -3.867 1 97.81 168 SER B C 1
ATOM 2950 O O . SER B 1 168 ? 1.428 0.374 -4.836 1 97.81 168 SER B O 1
ATOM 2952 N N . SER B 1 169 ? 1.996 -1.589 -3.906 1 98.31 169 SER B N 1
ATOM 2953 C CA . SER B 1 169 ? 1.729 -2.383 -5.102 1 98.31 169 SER B CA 1
ATOM 2954 C C . SER B 1 169 ? 0.732 -3.5 -4.812 1 98.31 169 SER B C 1
ATOM 2956 O O . SER B 1 169 ? 0.391 -3.75 -3.656 1 98.31 169 SER B O 1
ATOM 2958 N N . LEU B 1 170 ? 0.256 -4.094 -5.902 1 98.56 170 LEU B N 1
ATOM 2959 C CA . LEU B 1 170 ? -0.753 -5.141 -5.789 1 98.56 170 LEU B CA 1
ATOM 2960 C C . LEU B 1 170 ? -0.143 -6.516 -6.055 1 98.56 170 LEU B C 1
ATOM 2962 O O . LEU B 1 170 ? 0.697 -6.664 -6.941 1 98.56 170 LEU B O 1
ATOM 2966 N N . ALA B 1 171 ? -0.544 -7.461 -5.254 1 98.62 171 ALA B N 1
ATOM 2967 C CA . ALA B 1 171 ? -0.323 -8.891 -5.469 1 98.62 171 ALA B CA 1
ATOM 2968 C C . ALA B 1 171 ? -1.604 -9.578 -5.934 1 98.62 171 ALA B C 1
ATOM 2970 O O . ALA B 1 171 ? -2.707 -9.133 -5.613 1 98.62 171 ALA B O 1
ATOM 2971 N N . MET B 1 172 ? -1.42 -10.625 -6.703 1 98.69 172 MET B N 1
ATOM 2972 C CA . MET B 1 172 ? -2.57 -11.328 -7.262 1 98.69 172 MET B CA 1
ATOM 2973 C C . MET B 1 172 ? -2.301 -12.828 -7.344 1 98.69 172 MET B C 1
ATOM 2975 O O . MET B 1 172 ? -1.147 -13.258 -7.305 1 98.69 172 MET B O 1
ATOM 2979 N N . MET B 1 173 ? -3.309 -13.562 -7.332 1 98.69 173 MET B N 1
ATOM 2980 C CA . MET B 1 173 ? -3.271 -14.984 -7.652 1 98.69 173 MET B CA 1
ATOM 2981 C C . MET B 1 173 ? -4.375 -15.352 -8.641 1 98.69 173 MET B C 1
ATOM 2983 O O . MET B 1 173 ? -5.535 -14.992 -8.438 1 98.69 173 MET B O 1
ATOM 2987 N N . PHE B 1 174 ? -4.043 -16.062 -9.68 1 98.5 174 PHE B N 1
ATOM 2988 C 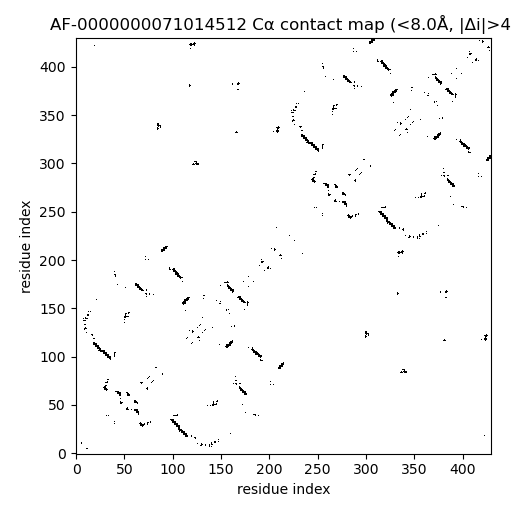CA . PHE B 1 174 ? -4.969 -16.469 -10.727 1 98.5 174 PHE B CA 1
ATOM 2989 C C . PHE B 1 174 ? -5.352 -17.938 -10.578 1 98.5 174 PHE B C 1
ATOM 2991 O O . PHE B 1 174 ? -4.512 -18.766 -10.234 1 98.5 174 PHE B O 1
ATOM 2998 N N . PHE B 1 175 ? -6.617 -18.172 -10.844 1 98.44 175 PHE B N 1
ATOM 2999 C CA . PHE B 1 175 ? -7.117 -19.547 -10.898 1 98.44 175 PHE B CA 1
ATOM 3000 C C . PHE B 1 175 ? -6.934 -20.125 -12.297 1 98.44 175 PHE B C 1
ATOM 3002 O O . PHE B 1 175 ? -7.613 -19.719 -13.242 1 98.44 175 PHE B O 1
ATOM 3009 N N . GLY B 1 176 ? -6.109 -21.125 -12.406 1 97.38 176 GLY B N 1
ATOM 3010 C CA . GLY B 1 176 ? -5.75 -21.688 -13.695 1 97.38 176 GLY B CA 1
ATOM 3011 C C . GLY B 1 176 ? -6.906 -22.391 -14.391 1 97.38 176 GLY B C 1
ATOM 3012 O O . GLY B 1 176 ? -6.879 -22.594 -15.602 1 97.38 176 GLY B O 1
ATOM 3013 N N . ASP B 1 177 ? -7.891 -22.828 -13.625 1 96.75 177 ASP B N 1
ATOM 3014 C CA . ASP B 1 177 ? -9.047 -23.5 -14.211 1 96.75 177 ASP B CA 1
ATOM 3015 C C . ASP B 1 177 ? -10.102 -22.5 -14.664 1 96.75 177 ASP B C 1
ATOM 3017 O O . ASP B 1 177 ? -11.133 -22.875 -15.227 1 96.75 177 ASP B O 1
ATOM 3021 N N . ARG B 1 178 ? -9.82 -21.188 -14.406 1 97.5 178 ARG B N 1
ATOM 3022 C CA . ARG B 1 178 ? -10.789 -20.156 -14.742 1 97.5 178 ARG B CA 1
ATOM 3023 C C . ARG B 1 178 ? -10.234 -19.188 -15.789 1 97.5 178 ARG B C 1
ATOM 3025 O O . ARG B 1 178 ? -10.984 -18.625 -16.578 1 97.5 178 ARG B O 1
ATOM 3032 N N . VAL B 1 179 ? -8.977 -18.906 -15.758 1 97.62 179 VAL B N 1
ATOM 3033 C CA . VAL B 1 179 ? -8.336 -18 -16.719 1 97.62 179 VAL B CA 1
ATOM 3034 C C . VAL B 1 179 ? -8.328 -18.641 -18.094 1 97.62 179 VAL B C 1
ATOM 3036 O O . VAL B 1 179 ? -7.859 -19.766 -18.266 1 97.62 179 VAL B O 1
ATOM 3039 N N . PRO B 1 180 ? -8.953 -17.953 -19.078 1 94.94 180 PRO B N 1
ATOM 3040 C CA . PRO B 1 180 ? -8.953 -18.516 -20.422 1 94.94 180 PRO B CA 1
ATOM 3041 C C . PRO B 1 180 ? -7.543 -18.812 -20.938 1 94.94 180 PRO B C 1
ATOM 3043 O O . PRO B 1 180 ? -6.582 -18.156 -20.516 1 94.94 180 PRO B O 1
ATOM 3046 N N . ALA B 1 181 ? -7.691 -19.719 -21.891 1 87.38 181 ALA B N 1
ATOM 3047 C CA . ALA B 1 181 ? -6.422 -20 -22.547 1 87.38 181 ALA B CA 1
ATOM 3048 C C . ALA B 1 181 ? -5.832 -18.75 -23.188 1 87.38 181 ALA B C 1
ATOM 3050 O O . ALA B 1 181 ? -6.543 -17.969 -23.812 1 87.38 181 ALA B O 1
ATOM 3051 N N . ALA B 1 182 ? -4.797 -18.312 -22.984 1 87.75 182 ALA B N 1
ATOM 3052 C CA . ALA B 1 182 ? -4.094 -17.156 -23.547 1 87.75 182 ALA B CA 1
ATOM 3053 C C . ALA B 1 182 ? -4.512 -15.867 -22.844 1 87.75 182 ALA B C 1
ATOM 3055 O O . ALA B 1 182 ? -4.371 -14.773 -23.406 1 87.75 182 ALA B O 1
ATOM 3056 N N . GLY B 1 183 ? -5.348 -15.977 -21.828 1 95.19 183 GLY B N 1
ATOM 3057 C CA . GLY B 1 183 ? -5.734 -14.789 -21.078 1 95.19 183 GLY B CA 1
ATOM 3058 C C . GLY B 1 183 ? -4.547 -14 -20.547 1 95.19 183 GLY B C 1
ATOM 3059 O O . GLY B 1 183 ? -4.645 -12.789 -20.344 1 95.19 183 GLY B O 1
ATOM 3060 N N . LEU B 1 184 ? -3.494 -14.727 -20.344 1 97.06 184 LEU B N 1
ATOM 3061 C CA . LEU B 1 184 ? -2.199 -14.156 -19.984 1 97.06 184 LEU B CA 1
ATOM 3062 C C . LEU B 1 184 ? -1.139 -14.547 -21.016 1 97.06 184 LEU B C 1
ATOM 3064 O O . LEU B 1 184 ? -0.995 -15.719 -21.359 1 97.06 184 LEU B O 1
ATOM 3068 N N . SER B 1 185 ? -0.517 -13.562 -21.531 1 96.94 185 SER B N 1
ATOM 3069 C CA . SER B 1 185 ? 0.521 -13.82 -22.531 1 96.94 185 SER B CA 1
ATOM 3070 C C . SER B 1 185 ? 1.898 -13.43 -22 1 96.94 185 SER B C 1
ATOM 3072 O O . SER B 1 185 ? 2.049 -12.391 -21.344 1 96.94 185 SER B O 1
ATOM 3074 N N . VAL B 1 186 ? 2.857 -14.25 -22.312 1 97.94 186 VAL B N 1
ATOM 3075 C CA . VAL B 1 186 ? 4.227 -13.969 -21.906 1 97.94 186 VAL B CA 1
ATOM 3076 C C . VAL B 1 186 ? 4.859 -12.969 -22.875 1 97.94 186 VAL B C 1
ATOM 3078 O O . VAL B 1 186 ? 4.953 -13.234 -24.078 1 97.94 186 VAL B O 1
ATOM 3081 N N . VAL B 1 187 ? 5.258 -11.867 -22.422 1 98.25 187 VAL B N 1
ATOM 3082 C CA . VAL B 1 187 ? 5.969 -10.859 -23.188 1 98.25 187 VAL B CA 1
ATOM 3083 C C . VAL B 1 187 ? 7.465 -11.156 -23.188 1 98.25 187 VAL B C 1
ATOM 3085 O O . VAL B 1 187 ? 8.125 -11.055 -24.219 1 98.25 187 VAL B O 1
ATOM 3088 N N . SER B 1 188 ? 7.973 -11.5 -22.078 1 98.38 188 SER B N 1
ATOM 3089 C CA . SER B 1 188 ? 9.383 -11.859 -21.938 1 98.38 188 SER B CA 1
ATOM 3090 C C . SER B 1 188 ? 9.602 -12.742 -20.719 1 98.38 188 SER B C 1
ATOM 3092 O O . SER B 1 188 ? 8.797 -12.727 -19.781 1 98.38 188 SER B O 1
ATOM 3094 N N . THR B 1 189 ? 10.539 -13.547 -20.719 1 98.56 189 THR B N 1
ATOM 3095 C CA . THR B 1 189 ? 11.086 -14.328 -19.609 1 98.56 189 THR B CA 1
ATOM 3096 C C . THR B 1 189 ? 12.609 -14.25 -19.594 1 98.56 189 THR B C 1
ATOM 3098 O O . THR B 1 189 ? 13.273 -14.688 -20.531 1 98.56 189 THR B O 1
ATOM 3101 N N . THR B 1 190 ? 13.109 -13.688 -18.547 1 98.5 190 THR B N 1
ATOM 3102 C CA . THR B 1 190 ? 14.555 -13.461 -18.516 1 98.5 190 THR B CA 1
ATOM 3103 C C . THR B 1 190 ? 15.094 -13.656 -17.094 1 98.5 190 THR B C 1
ATOM 3105 O O . THR B 1 190 ? 14.344 -13.586 -16.125 1 98.5 190 THR B O 1
ATOM 3108 N N . ARG B 1 191 ? 16.344 -14.047 -17.078 1 98.56 191 ARG B N 1
ATOM 3109 C CA . ARG B 1 191 ? 17.016 -13.922 -15.805 1 98.56 191 ARG B CA 1
ATOM 3110 C C . ARG B 1 191 ? 17.234 -12.461 -15.43 1 98.56 191 ARG B C 1
ATOM 3112 O O . ARG B 1 191 ? 17.594 -11.648 -16.281 1 98.56 191 ARG B O 1
ATOM 3119 N N . ILE B 1 192 ? 17.031 -12.109 -14.156 1 98.69 192 ILE B N 1
ATOM 3120 C CA . ILE B 1 192 ? 17.031 -10.719 -13.719 1 98.69 192 ILE B CA 1
ATOM 3121 C C . ILE B 1 192 ? 18.391 -10.086 -14.016 1 98.69 192 ILE B C 1
ATOM 3123 O O . ILE B 1 192 ? 18.469 -8.977 -14.555 1 98.69 192 ILE B O 1
ATOM 3127 N N . ASP B 1 193 ? 19.531 -10.758 -13.758 1 98.06 193 ASP B N 1
ATOM 3128 C CA . ASP B 1 193 ? 20.859 -10.172 -13.906 1 98.06 193 ASP B CA 1
ATOM 3129 C C . ASP B 1 193 ? 21.344 -10.258 -15.352 1 98.06 193 ASP B C 1
ATOM 3131 O O . ASP B 1 193 ? 22.406 -9.742 -15.688 1 98.06 193 ASP B O 1
ATOM 3135 N N . ALA B 1 194 ? 20.609 -10.914 -16.219 1 97.81 194 ALA B N 1
ATOM 3136 C CA . ALA B 1 194 ? 20.969 -11.008 -17.625 1 97.81 194 ALA B CA 1
ATOM 3137 C C . ALA B 1 194 ? 20.328 -9.875 -18.438 1 97.81 194 ALA B C 1
ATOM 3139 O O . ALA B 1 194 ? 20.719 -9.625 -19.578 1 97.81 194 ALA B O 1
ATOM 3140 N N . ASP B 1 195 ? 19.328 -9.273 -17.953 1 98.12 195 ASP B N 1
ATOM 3141 C CA . ASP B 1 195 ? 18.703 -8.086 -18.531 1 98.12 195 ASP B CA 1
ATOM 3142 C C . ASP B 1 195 ? 19.219 -6.812 -17.875 1 98.12 195 ASP B C 1
ATOM 3144 O O . ASP B 1 195 ? 18.953 -6.57 -16.688 1 98.12 195 ASP B O 1
ATOM 3148 N N . PRO B 1 196 ? 19.922 -5.988 -18.609 1 98.12 196 PRO B N 1
ATOM 3149 C CA . PRO B 1 196 ? 20.562 -4.824 -17.984 1 98.12 196 PRO B CA 1
ATOM 3150 C C . PRO B 1 196 ? 19.562 -3.916 -17.266 1 98.12 196 PRO B C 1
ATOM 3152 O O . PRO B 1 196 ? 19.859 -3.395 -16.188 1 98.12 196 PRO B O 1
ATOM 3155 N N . SER B 1 197 ? 18.438 -3.729 -17.891 1 98.12 197 SER B N 1
ATOM 3156 C CA . SER B 1 197 ? 17.438 -2.863 -17.266 1 98.12 197 SER B CA 1
ATOM 3157 C C . SER B 1 197 ? 16.922 -3.463 -15.961 1 98.12 197 SER B C 1
ATOM 3159 O O . SER B 1 197 ? 16.828 -2.77 -14.945 1 98.12 197 SER B O 1
ATOM 3161 N N . LEU B 1 198 ? 16.578 -4.73 -15.922 1 98.56 198 LEU B N 1
ATOM 3162 C CA . LEU B 1 198 ? 16.109 -5.391 -14.711 1 98.56 198 LEU B CA 1
ATOM 3163 C C . LEU B 1 198 ? 17.203 -5.457 -13.664 1 98.56 198 LEU B C 1
ATOM 3165 O O . LEU B 1 198 ? 16.938 -5.289 -12.469 1 98.56 198 LEU B O 1
ATOM 3169 N N . ALA B 1 199 ? 18.406 -5.719 -14.125 1 98.5 199 ALA B N 1
ATOM 3170 C CA . ALA B 1 199 ? 19.531 -5.77 -13.211 1 98.5 199 ALA B CA 1
ATOM 3171 C C . ALA B 1 199 ? 19.703 -4.445 -12.469 1 98.5 199 ALA B C 1
ATOM 3173 O O . ALA B 1 199 ? 19.922 -4.426 -11.258 1 98.5 199 ALA B O 1
ATOM 3174 N N . MET B 1 200 ? 19.672 -3.418 -13.219 1 98.62 200 MET B N 1
ATOM 3175 C CA . MET B 1 200 ? 19.797 -2.09 -12.625 1 98.62 200 MET B CA 1
ATOM 3176 C C . MET B 1 200 ? 18.688 -1.832 -11.609 1 98.62 200 MET B C 1
ATOM 3178 O O . MET B 1 200 ? 18.938 -1.341 -10.516 1 98.62 200 MET B O 1
ATOM 3182 N N . ARG B 1 201 ? 17.422 -2.131 -11.969 1 98.62 201 ARG B N 1
ATOM 3183 C 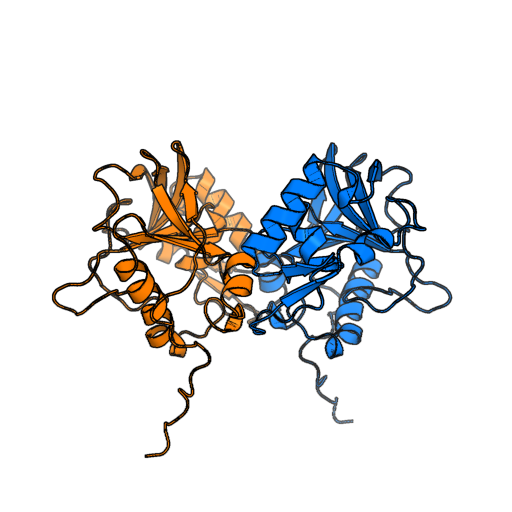CA . ARG B 1 201 ? 16.281 -1.945 -11.07 1 98.62 201 ARG B CA 1
ATOM 3184 C C . ARG B 1 201 ? 16.422 -2.805 -9.82 1 98.62 201 ARG B C 1
ATOM 3186 O O . ARG B 1 201 ? 16.109 -2.361 -8.719 1 98.62 201 ARG B O 1
ATOM 3193 N N . PHE B 1 202 ? 16.906 -4.055 -10.039 1 98.81 202 PHE B N 1
ATOM 3194 C CA . PHE B 1 202 ? 17.094 -4.977 -8.93 1 98.81 202 PHE B CA 1
ATOM 3195 C C . PHE B 1 202 ? 18.156 -4.449 -7.965 1 98.81 202 PHE B C 1
ATOM 3197 O O . PHE B 1 202 ? 17.938 -4.426 -6.754 1 98.81 202 PHE B O 1
ATOM 3204 N N . LYS B 1 203 ? 19.219 -3.984 -8.453 1 98.56 203 LYS B N 1
ATOM 3205 C CA . LYS B 1 203 ? 20.312 -3.443 -7.641 1 98.56 203 LYS B CA 1
ATOM 3206 C C . LYS B 1 203 ? 19.859 -2.191 -6.891 1 98.56 203 LYS B C 1
ATOM 3208 O O . LYS B 1 203 ? 20.188 -2.018 -5.715 1 98.56 203 LYS B O 1
ATOM 3213 N N . ALA B 1 204 ? 19.172 -1.35 -7.574 1 98.44 204 ALA B N 1
ATOM 3214 C CA . ALA B 1 204 ? 18.656 -0.137 -6.941 1 98.44 204 ALA B CA 1
ATOM 3215 C C . ALA B 1 204 ? 17.703 -0.477 -5.793 1 98.44 204 ALA B C 1
ATOM 3217 O O . ALA B 1 204 ? 17.75 0.155 -4.734 1 98.44 204 ALA B O 1
ATOM 3218 N N . LEU B 1 205 ? 16.859 -1.467 -5.992 1 98.56 205 LEU B N 1
ATOM 3219 C CA . LEU B 1 205 ? 15.938 -1.892 -4.949 1 98.56 205 LEU B CA 1
ATOM 3220 C C . LEU B 1 205 ? 16.688 -2.484 -3.762 1 98.56 205 LEU B C 1
ATOM 3222 O O . LEU B 1 205 ? 16.359 -2.205 -2.609 1 98.56 205 LEU B O 1
ATOM 3226 N N . ALA B 1 206 ? 17.641 -3.35 -4.055 1 98.44 206 ALA B N 1
ATOM 3227 C CA . ALA B 1 206 ? 18.453 -3.93 -2.99 1 98.44 206 ALA B CA 1
ATOM 3228 C C . ALA B 1 206 ? 19.141 -2.84 -2.164 1 98.44 206 ALA B C 1
ATOM 3230 O O . ALA B 1 206 ? 19.078 -2.857 -0.932 1 98.44 206 ALA B O 1
ATOM 3231 N N . ASP B 1 207 ? 19.719 -1.911 -2.832 1 97.62 207 ASP B N 1
ATOM 3232 C CA . ASP B 1 207 ? 20.406 -0.806 -2.162 1 97.62 207 ASP B CA 1
ATOM 3233 C C . ASP B 1 207 ? 19.422 0.005 -1.314 1 97.62 207 ASP B C 1
ATOM 3235 O O . ASP B 1 207 ? 19.703 0.292 -0.147 1 97.62 207 ASP B O 1
ATOM 3239 N N . ARG B 1 208 ? 18.297 0.329 -1.87 1 97.44 208 ARG B N 1
ATOM 3240 C CA . ARG B 1 208 ? 17.281 1.112 -1.156 1 97.44 208 ARG B CA 1
ATOM 3241 C C . ARG B 1 208 ? 16.781 0.362 0.07 1 97.44 208 ARG B C 1
ATOM 3243 O O . ARG B 1 208 ? 16.453 0.976 1.089 1 97.44 208 ARG B O 1
ATOM 3250 N N . SER B 1 209 ? 16.781 -0.939 0.018 1 97.44 209 SER B N 1
ATOM 3251 C CA . SER B 1 209 ? 16.219 -1.786 1.065 1 97.44 209 SER B CA 1
ATOM 3252 C C . SER B 1 209 ? 17.281 -2.188 2.08 1 97.44 209 SER B C 1
ATOM 3254 O O . SER B 1 209 ? 16.984 -2.877 3.059 1 97.44 209 SER B O 1
ATOM 3256 N N . GLY B 1 210 ? 18.5 -1.83 1.854 1 96.81 210 GLY B N 1
ATOM 3257 C CA . GLY B 1 210 ? 19.594 -2.211 2.742 1 96.81 210 GLY B CA 1
ATOM 3258 C C . GLY B 1 210 ? 19.984 -3.67 2.607 1 96.81 210 GLY B C 1
ATOM 3259 O O . GLY B 1 210 ? 20.406 -4.297 3.584 1 96.81 210 GLY B O 1
ATOM 3260 N N . VAL B 1 211 ? 19.766 -4.266 1.452 1 97.88 211 VAL B N 1
ATOM 3261 C CA . VAL B 1 211 ? 20.172 -5.641 1.177 1 97.88 211 VAL B CA 1
ATOM 3262 C C . VAL B 1 211 ? 21.5 -5.652 0.442 1 97.88 211 VAL B C 1
ATOM 3264 O O . VAL B 1 211 ? 21.625 -5.102 -0.656 1 97.88 211 VAL B O 1
ATOM 3267 N N . THR B 1 212 ? 22.484 -6.238 1 1 98 212 THR B N 1
ATOM 3268 C CA . THR B 1 212 ? 23.797 -6.371 0.362 1 98 212 THR B CA 1
ATOM 3269 C C . THR B 1 212 ? 23.812 -7.562 -0.595 1 98 212 THR B C 1
ATOM 3271 O O . THR B 1 212 ? 23.531 -8.695 -0.192 1 98 212 THR B O 1
ATOM 3274 N N . LEU B 1 213 ? 24.078 -7.254 -1.839 1 97.81 213 LEU B N 1
ATOM 3275 C CA . LEU B 1 213 ? 24.203 -8.305 -2.846 1 97.81 213 LEU B CA 1
ATOM 3276 C C . LEU B 1 213 ? 25.594 -8.914 -2.826 1 97.81 213 LEU B C 1
ATOM 3278 O O . LEU B 1 213 ? 26.594 -8.195 -2.916 1 97.81 213 LEU B O 1
ATOM 3282 N N . ILE B 1 214 ? 25.578 -10.211 -2.586 1 97.06 214 ILE B N 1
ATOM 3283 C CA . ILE B 1 214 ? 26.844 -10.93 -2.508 1 97.06 214 ILE B CA 1
ATOM 3284 C C . ILE B 1 214 ? 27.094 -11.68 -3.814 1 97.06 214 ILE B C 1
ATOM 3286 O O . ILE B 1 214 ? 26.172 -12.25 -4.398 1 97.06 214 ILE B O 1
ATOM 3290 N N . VAL B 1 215 ? 28.359 -11.625 -4.273 1 91.81 215 VAL B N 1
ATOM 3291 C CA . VAL B 1 215 ? 28.734 -12.305 -5.504 1 91.81 215 VAL B CA 1
ATOM 3292 C C . VAL B 1 215 ? 29.25 -13.703 -5.18 1 91.81 215 VAL B C 1
ATOM 3294 O O . VAL B 1 215 ? 29.891 -13.914 -4.145 1 91.81 215 VAL B O 1
#

InterPro domains:
  IPR014914 RES domain [PF08808] (30-188)
  IPR014914 RES domain [SM00953] (43-187)

Nearest PDB structures (foldseek):
  6gw6-assembly1_D  TM=6.321E-01  e=2.981E-04  Pseudomonas putida KT2440
  6d0i-assembly2_C  TM=5.794E-01  e=4.918E-04  Sphingobium sp. YBL2
  6d0h-assembly2_C  TM=5.897E-01  e=1.258E-03  Sphingobium sp. YBL2
  2c7y-assembly1_A  TM=2.057E-01  e=4.576E+00  Arabidopsis thaliana
  6gw6-assembly1_D  TM=6.367E-01  e=3.748E-04  Pseudomonas putida KT2440

Foldseek 3Di:
DPPPPPPALADFDDLDDDWDKDKDDFFQKKKAKFFPVDDPPDFAQFPDQDQQDFADDPVDTFTKGKIWSDPLLNCCVPVVVPPDLVDQAAAHEPVCLVGIKMWMKGQHDMAIATEPEPVRCVRRVHDCCNAQVDDSVCSVRNNSVSNSVVVVDLRHQWHKYQRPRHRVIMMIMGGPVRQDDVSMDTPDIGRQCVDPVSVVVVVVSCVVSNYHYDD/DPPPPPPALADFDDLDDDWDKDKDDFFQKKKAKFFPVDDPPDFAQFPDQDQQDFADDPVRTFTKGKIWSDPLLNCCVPVVVPPDLVDQAAAHEPVCLVGIKMWMKGQHDMAIATEPEPVRCVRRVHDCCNAQVDDSVCSVRNNSVSNSVVVVDLRHQWHKYQRNRHRVIMMIMGGPVRQDDVSMDTPDIGRQCVDPVSVVVVVVSCVVSNYHYDD